Protein AF-0000000077093959 (afdb_homodimer)

Foldseek 3Di:
DDDDDDDDDYYDDDDDDDDDDDDDDDDDDDDDDDDDDDPDDPDPPDDPDDDDDDDDDDDPDPVVVVVVVVVVVVVVVVVVVVVVVVVVVVVVVVVVVVCCCVVCVVPVPPPPCPPPPPPPQCFPDPFQDFQFAQVPQTATFLRALPRFPVDWDAAPPLRDTQGTPPAFSSSLQNCQQVPAPPARWGADDDPAQQCVQVDFWIAGSVGDIFGKDFAFAFQFVVRPHDDDDQRWKWWFHCDDPSQNRTHIWGFHDDDQFWTFTAGYSPGRHRADDDNSNGNDIWTWDQDPVRRGIHTDDPPRGDTGGIMGTDDD/DDDDDDDDDDDDDDDDDDDDDDDDPDDDDDDDYYYDDDPDDPDPDDDDDDDDDDDDPDDPDPVVVVVVVVVVVVVVVVVVVVVVVVVVVVVVVVVVVVCCCCCCVVPVPPPPCPPPPPPPQCFPDPFQDFQFAQVPQTATFLRALPRFPVDWDAAPPLRDTQGTPPAFSSSLQNCQQVPAPPARWGADDDPAQQCVQVDFWIAGSVGDIFGKDFAFAFAFVVRPHDDDDARWKWWFHCDDPSQNRTHIWTFSDDDQFWTFTAGYSPGRHRADDDNSNGNDIWTWDQDPVRRGIHTDDPPRGDTGGIMGTDDD

InterPro domains:
  IPR007921 CHAP domain [PF05257] (162-265)
  IPR007921 CHAP domain [PS50911] (143-296)
  IPR038765 Papain-like cysteine peptidase superfamily [SSF54001] (126-311)
  IPR051705 Glutathionylspermidine Synthetase/Amidase [PTHR30094] (120-311)

Sequence (624 aa):
MGTLRENNAGFGDEKMDHSNKSIRVSTPRMQQPGEAELIDSLNLNAPTNEFAGEQVEMQSDDSQDAFKKRMNRINAILTSVVTWSFLLLTLMFLASIVFGILYSGIHYHGSGWHDAISAKSNCVSPYGAILGAAGDVFGYSNCIRSYDSKSRNNVAGQNIESGLKWDCMEFARRYWMLRGTPVPATFDSVVGAADIWALNFVRLMDGSKTPLLKYPNGLPRREGGSAPRVGDLLIYPRQRDDFPFGHVAVIVGVTENSVLVAEQNWDNKMWPGPYHNHSREIHMLHSPINDAYNITEENDIIINGWMRYTTTMGTLRENNAGFGDEKMDHSNKSIRVSTPRMQQPGEAELIDSLNLNAPTNEFAGEQVEMQSDDSQDAFKKRMNRINAILTSVVTWSFLLLTLMFLASIVFGILYSGIHYHGSGWHDAISAKSNCVSPYGAILGAAGDVFGYSNCIRSYDSKSRNNVAGQNIESGLKWDCMEFARRYWMLRGTPVPATFDSVVGAADIWALNFVRLMDGSKTPLLKYPNGLPRREGGSAPRVGDLLIYPRQRDDFPFGHVAVIVGVTENSVLVAEQNWDNKMWPGPYHNHSREIHMLHSPINDAYNITEENDIIINGWMRYTTT

Nearest PDB structures (foldseek):
  3a30-assembly1_A  TM=9.021E-01  e=9.596E-16  Escherichia coli K-12
  3a2z-assembly1_A  TM=8.592E-01  e=5.990E-16  Escherichia coli K-12
  2vob-assembly2_B  TM=8.666E-01  e=3.490E-14  Leishmania major
  2io7-assembly1_B  TM=8.706E-01  e=1.721E-14  Escherichia coli
  2vob-assembly1_A  TM=8.559E-01  e=1.926E-13  Leishmania major

Radius of gyration: 50.22 Å; Cα contacts (8 Å, |Δi|>4): 1013; chains: 2; bounding box: 140×154×108 Å

pLDDT: mean 73.02, std 32.03, range [13.55, 98.94]

Organism: NCBI:txid85056

Secondary structure (DSSP, 8-state):
------------------------------------------------------------SHHHHHHHHHHHHHHHHHHHHHHHHHHHHHHHHHHHHHHHHHHHHHH---SS---SSSS----SS-TT-EEEEETTEEEE--SSTT-----EEEETTTTEEEEETT-HHHHHHHHHHHH-SSS-EE----SSGGGGGG--EEEETTS-EEEEEEEETT--GGGT-----TTPEEEE-SBTTTBTT-EEEEEEEE-SSEEEEE-SSSS-PPPPTTT---SEEEEEEEETTTTEEEEE-STT----EEEEE---/------------------------------------------------------------SHHHHHHHHHHHHHHHHHHHHHHHHHHHHHHHHHHHHHHHHHHHHHH---SS---SSSS----SS-TT-EEEEETTEEEE--SSTT-----EEEETTTTEEEEETT-HHHHHHHHHHHH-SSS-EE----SSGGGGGG--EEEETTS-EEEEEEEETT--GGGT-----TTPEEEE-SBTTTBTT-EEEEEEEE-SSEEEEE-SSSS-PPPPTTT---SEEEEEEEETTTTEEEEE-STT----EEEEE---

Structure (mmCIF, N/CA/C/O backbone):
data_AF-0000000077093959-model_v1
#
loop_
_entity.id
_entity.type
_entity.pdbx_description
1 polymer 'D-alanyl-glycyl endopeptidase-like protein'
#
loop_
_atom_site.group_PDB
_atom_site.id
_atom_site.type_symbol
_atom_site.label_atom_id
_atom_site.label_alt_id
_atom_site.label_comp_id
_atom_site.label_asym_id
_atom_site.label_entity_id
_atom_site.label_seq_id
_atom_site.pdbx_PDB_ins_code
_atom_site.Cartn_x
_atom_site.Cartn_y
_atom_site.Cartn_z
_atom_site.occupancy
_atom_site.B_iso_or_equiv
_atom_site.auth_seq_id
_atom_site.auth_comp_id
_atom_site.auth_asym_id
_atom_site.auth_atom_id
_atom_site.pdbx_PDB_model_num
ATOM 1 N N . MET A 1 1 ? 22.594 -13.703 -53.5 1 17.28 1 MET A N 1
ATOM 2 C CA . MET A 1 1 ? 22.828 -14.82 -54.406 1 17.28 1 MET A CA 1
ATOM 3 C C . MET A 1 1 ? 22.438 -16.141 -53.75 1 17.28 1 MET A C 1
ATOM 5 O O . MET A 1 1 ? 21.766 -16.969 -54.375 1 17.28 1 MET A O 1
ATOM 9 N N . GLY A 1 2 ? 23.344 -16.594 -52.844 1 16.3 2 GLY A N 1
ATOM 10 C CA . GLY A 1 2 ? 23.891 -17.938 -53.031 1 16.3 2 GLY A CA 1
ATOM 11 C C . GLY A 1 2 ? 22.906 -19.031 -52.688 1 16.3 2 GLY A C 1
ATOM 12 O O . GLY A 1 2 ? 21.875 -18.781 -52.031 1 16.3 2 GLY A O 1
ATOM 13 N N . THR A 1 3 ? 23.469 -20.219 -52.625 1 15.36 3 THR A N 1
ATOM 14 C CA . THR A 1 3 ? 23.344 -21.594 -53.125 1 15.36 3 THR A CA 1
ATOM 15 C C . THR A 1 3 ? 22.484 -22.438 -52.188 1 15.36 3 THR A C 1
ATOM 17 O O . THR A 1 3 ? 21.609 -23.172 -52.625 1 15.36 3 THR A O 1
ATOM 20 N N . LEU A 1 4 ? 23.062 -22.797 -50.969 1 15.18 4 LEU A N 1
ATOM 21 C CA . LEU A 1 4 ? 23.406 -24.203 -50.906 1 15.18 4 LEU A CA 1
ATOM 22 C C . LEU A 1 4 ? 22.172 -25.062 -50.688 1 15.18 4 LEU A C 1
ATOM 24 O O . LEU A 1 4 ? 21.125 -24.562 -50.281 1 15.18 4 LEU A O 1
ATOM 28 N N . ARG A 1 5 ? 22.234 -26.062 -49.719 1 16.42 5 ARG A N 1
ATOM 29 C CA . ARG A 1 5 ? 22.297 -27.516 -49.875 1 16.42 5 ARG A CA 1
ATOM 30 C C . ARG A 1 5 ? 20.922 -28.141 -49.688 1 16.42 5 ARG A C 1
ATOM 32 O O . ARG A 1 5 ? 20.125 -27.656 -48.875 1 16.42 5 ARG A O 1
ATOM 39 N N . GLU A 1 6 ? 20.531 -29.156 -50.469 1 14.9 6 GLU A N 1
ATOM 40 C CA . GLU A 1 6 ? 19.719 -30.141 -51.188 1 14.9 6 GLU A CA 1
ATOM 41 C C . GLU A 1 6 ? 19.141 -31.172 -50.219 1 14.9 6 GLU A C 1
ATOM 43 O O . GLU A 1 6 ? 18.016 -31.641 -50.406 1 14.9 6 GLU A O 1
ATOM 48 N N . ASN A 1 7 ? 20.078 -31.797 -49.344 1 14.47 7 ASN A N 1
ATOM 49 C CA . ASN A 1 7 ? 20.203 -33.219 -49.625 1 14.47 7 ASN A CA 1
ATOM 50 C C . ASN A 1 7 ? 18.938 -33.969 -49.25 1 14.47 7 ASN A C 1
ATOM 52 O O . ASN A 1 7 ? 18.078 -33.469 -48.531 1 14.47 7 ASN A O 1
ATOM 56 N N . ASN A 1 8 ? 19.141 -35.219 -48.656 1 13.77 8 ASN A N 1
ATOM 57 C CA . ASN A 1 8 ? 19.109 -36.625 -49.094 1 13.77 8 ASN A CA 1
ATOM 58 C C . ASN A 1 8 ? 17.875 -37.344 -48.562 1 13.77 8 ASN A C 1
ATOM 60 O O . ASN A 1 8 ? 17.172 -38 -49.344 1 13.77 8 ASN A O 1
ATOM 64 N N . ALA A 1 9 ? 18.047 -38.031 -47.344 1 14.73 9 ALA A N 1
ATOM 65 C CA . ALA A 1 9 ? 18.172 -39.469 -47.344 1 14.73 9 ALA A CA 1
ATOM 66 C C . ALA A 1 9 ? 16.812 -40.156 -47.406 1 14.73 9 ALA A C 1
ATOM 68 O O . ALA A 1 9 ? 15.797 -39.562 -47.031 1 14.73 9 ALA A O 1
ATOM 69 N N . GLY A 1 10 ? 16.797 -41.438 -47.094 1 14.23 10 GLY A N 1
ATOM 70 C CA . GLY A 1 10 ? 16.531 -42.75 -47.688 1 14.23 10 GLY A CA 1
ATOM 71 C C . GLY A 1 10 ? 15.125 -43.25 -47.406 1 14.23 10 GLY A C 1
ATOM 72 O O . GLY A 1 10 ? 14.359 -42.594 -46.688 1 14.23 10 GLY A O 1
ATOM 73 N N . PHE A 1 11 ? 15.07 -44.5 -46.781 1 14.81 11 PHE A N 1
ATOM 74 C CA . PHE A 1 11 ? 14.75 -45.844 -47.281 1 14.81 11 PHE A CA 1
ATOM 75 C C . PHE A 1 11 ? 13.305 -46.188 -46.969 1 14.81 11 PHE A C 1
ATOM 77 O O . PHE A 1 11 ? 12.641 -45.531 -46.188 1 14.81 11 PHE A O 1
ATOM 84 N N . GLY A 1 12 ? 13.141 -47.469 -46.406 1 14.11 12 GLY A N 1
ATOM 85 C CA . GLY A 1 12 ? 12.742 -48.719 -47 1 14.11 12 GLY A CA 1
ATOM 86 C C . GLY A 1 12 ? 11.273 -49.062 -46.781 1 14.11 12 GLY A C 1
ATOM 87 O O . GLY A 1 12 ? 10.586 -48.375 -46.031 1 14.11 12 GLY A O 1
ATOM 88 N N . ASP A 1 13 ? 10.977 -50.438 -46.438 1 13.98 13 ASP A N 1
ATOM 89 C CA . ASP A 1 13 ? 10.43 -51.625 -47.062 1 13.98 13 ASP A CA 1
ATOM 90 C C . ASP A 1 13 ? 9 -51.906 -46.562 1 13.98 13 ASP A C 1
ATOM 92 O O . ASP A 1 13 ? 8.062 -51.844 -47.375 1 13.98 13 ASP A O 1
ATOM 96 N N . GLU A 1 14 ? 8.828 -53.125 -45.812 1 14.51 14 GLU A N 1
ATOM 97 C CA . GLU A 1 14 ? 8.297 -54.406 -46.344 1 14.51 14 GLU A CA 1
ATOM 98 C C . GLU A 1 14 ? 6.797 -54.5 -46.125 1 14.51 14 GLU A C 1
ATOM 100 O O . GLU A 1 14 ? 6.238 -53.781 -45.281 1 14.51 14 GLU A O 1
ATOM 105 N N . LYS A 1 15 ? 6.301 -55.969 -46 1 14.48 15 LYS A N 1
ATOM 106 C CA . LYS A 1 15 ? 5.617 -57.094 -46.625 1 14.48 15 LYS A CA 1
ATOM 107 C C . LYS A 1 15 ? 4.254 -57.344 -46 1 14.48 15 LYS A C 1
ATOM 109 O O . LYS A 1 15 ? 3.248 -57.438 -46.719 1 14.48 15 LYS A O 1
ATOM 114 N N . MET A 1 16 ? 4.152 -58.312 -44.875 1 14.11 16 MET A N 1
ATOM 115 C CA . MET A 1 16 ? 3.588 -59.656 -45.062 1 14.11 16 MET A CA 1
ATOM 116 C C . MET A 1 16 ? 2.068 -59.625 -44.938 1 14.11 16 MET A C 1
ATOM 118 O O . MET A 1 16 ? 1.505 -58.688 -44.375 1 14.11 16 MET A O 1
ATOM 122 N N . ASP A 1 17 ? 1.299 -60.969 -44.812 1 13.83 17 ASP A N 1
ATOM 123 C CA . ASP A 1 17 ? 0.557 -62.062 -45.406 1 13.83 17 ASP A CA 1
ATOM 124 C C . ASP A 1 17 ? -0.838 -62.188 -44.781 1 13.83 17 ASP A C 1
ATOM 126 O O . ASP A 1 17 ? -1.839 -62.188 -45.5 1 13.83 17 ASP A O 1
ATOM 130 N N . HIS A 1 18 ? -1.036 -63.25 -43.781 1 14.05 18 HIS A N 1
ATOM 131 C CA . HIS A 1 18 ? -1.711 -64.562 -43.969 1 14.05 18 HIS A CA 1
ATOM 132 C C . HIS A 1 18 ? -3.207 -64.438 -43.688 1 14.05 18 HIS A C 1
ATOM 134 O O . HIS A 1 18 ? -3.648 -63.469 -43.062 1 14.05 18 HIS A O 1
ATOM 140 N N . SER A 1 19 ? -3.941 -65.625 -43.25 1 14.23 19 SER A N 1
ATOM 141 C CA . SER A 1 19 ? -4.734 -66.75 -43.688 1 14.23 19 SER A CA 1
ATOM 142 C C . SER A 1 19 ? -6.16 -66.688 -43.125 1 14.23 19 SER A C 1
ATOM 144 O O . SER A 1 19 ? -6.496 -65.75 -42.406 1 14.23 19 SER A O 1
ATOM 146 N N . ASN A 1 20 ? -6.691 -67.875 -42.469 1 13.55 20 ASN A N 1
ATOM 147 C CA . ASN A 1 20 ? -7.574 -68.938 -42.812 1 13.55 20 ASN A CA 1
ATOM 148 C C . ASN A 1 20 ? -8.977 -68.75 -42.25 1 13.55 20 ASN A C 1
ATOM 150 O O . ASN A 1 20 ? -9.961 -68.812 -42.969 1 13.55 20 ASN A O 1
ATOM 154 N N . LYS A 1 21 ? -9.344 -69.688 -41.062 1 14.59 21 LYS A N 1
ATOM 155 C CA . LYS A 1 21 ? -10.094 -70.938 -41.062 1 14.59 21 LYS A CA 1
ATOM 156 C C . LYS A 1 21 ? -11.586 -70.688 -40.906 1 14.59 21 LYS A C 1
ATOM 158 O O . LYS A 1 21 ? -11.992 -69.625 -40.344 1 14.59 21 LYS A O 1
ATOM 163 N N . SER A 1 22 ? -12.547 -71.688 -40.312 1 14.15 22 SER A N 1
ATOM 164 C CA . SER A 1 22 ? -13.555 -72.688 -40.688 1 14.15 22 SER A CA 1
ATOM 165 C C . SER A 1 22 ? -14.914 -72.312 -40.094 1 14.15 22 SER A C 1
ATOM 167 O O . SER A 1 22 ? -15.93 -72.312 -40.781 1 14.15 22 SER A O 1
ATOM 169 N N . ILE A 1 23 ? -15.242 -72.438 -38.656 1 14.19 23 ILE A N 1
ATOM 170 C CA . ILE A 1 23 ? -16.062 -73.562 -38.25 1 14.19 23 ILE A CA 1
ATOM 171 C C . ILE A 1 23 ? -17.531 -73.25 -38.438 1 14.19 23 ILE A C 1
ATOM 173 O O . ILE A 1 23 ? -17.969 -72.125 -38.188 1 14.19 23 ILE A O 1
ATOM 177 N N . ARG A 1 24 ? -18.5 -74.312 -38.844 1 14.19 24 ARG A N 1
ATOM 178 C CA . ARG A 1 24 ? -19.656 -75 -39.438 1 14.19 24 ARG A CA 1
ATOM 179 C C . ARG A 1 24 ? -20.906 -74.75 -38.594 1 14.19 24 ARG A C 1
ATOM 181 O O . ARG A 1 24 ? -21.938 -74.312 -39.125 1 14.19 24 ARG A O 1
ATOM 188 N N . VAL A 1 25 ? -21.359 -75.75 -37.594 1 14.33 25 VAL A N 1
ATOM 189 C CA . VAL A 1 25 ? -22.359 -76.75 -37.844 1 14.33 25 VAL A CA 1
ATOM 190 C C . VAL A 1 25 ? -23.719 -76.312 -37.312 1 14.33 25 VAL A C 1
ATOM 192 O O . VAL A 1 25 ? -24.703 -76.312 -38.062 1 14.33 25 VAL A O 1
ATOM 195 N N . SER A 1 26 ? -24.297 -76.938 -36.062 1 13.89 26 SER A N 1
ATOM 196 C CA . SER A 1 26 ? -25.281 -78 -35.938 1 13.89 26 SER A CA 1
ATOM 197 C C . SER A 1 26 ? -26.688 -77.438 -35.75 1 13.89 26 SER A C 1
ATOM 199 O O . SER A 1 26 ? -26.844 -76.25 -35.375 1 13.89 26 SER A O 1
ATOM 201 N N . THR A 1 27 ? -27.828 -78.375 -35.344 1 14.99 27 THR A N 1
ATOM 202 C CA . THR A 1 27 ? -29 -79.125 -35.75 1 14.99 27 THR A CA 1
ATOM 203 C C . THR A 1 27 ? -30.25 -78.625 -35.031 1 14.99 27 THR A C 1
ATOM 205 O O . THR A 1 27 ? -31.266 -78.375 -35.656 1 14.99 27 THR A O 1
ATOM 208 N N . PRO A 1 28 ? -30.625 -78.875 -33.594 1 15.19 28 PRO A N 1
ATOM 209 C CA . PRO A 1 28 ? -31.703 -79.875 -33.375 1 15.19 28 PRO A CA 1
ATOM 210 C C . PRO A 1 28 ? -33.094 -79.188 -33.406 1 15.19 28 PRO A C 1
ATOM 212 O O . PRO A 1 28 ? -33.188 -77.938 -33.219 1 15.19 28 PRO A O 1
ATOM 215 N N . ARG A 1 29 ? -34.375 -80 -33.188 1 15.46 29 ARG A N 1
ATOM 216 C CA . ARG A 1 29 ? -35.656 -80.625 -33.562 1 15.46 29 ARG A CA 1
ATOM 217 C C . ARG A 1 29 ? -36.781 -80 -32.75 1 15.46 29 ARG A C 1
ATOM 219 O O . ARG A 1 29 ? -37.812 -79.625 -33.312 1 15.46 29 ARG A O 1
ATOM 226 N N . MET A 1 30 ? -36.969 -80.125 -31.359 1 14.98 30 MET A N 1
ATOM 227 C CA . MET A 1 30 ? -38.094 -81 -30.938 1 14.98 30 MET A CA 1
ATOM 228 C C . MET A 1 30 ? -39.375 -80.188 -30.875 1 14.98 30 MET A C 1
ATOM 230 O O . MET A 1 30 ? -39.375 -78.938 -30.938 1 14.98 30 MET A O 1
ATOM 234 N N . GLN A 1 31 ? -40.188 -80.312 -29.656 1 15.01 31 GLN A N 1
ATOM 235 C CA . GLN A 1 31 ? -41.375 -81.062 -29.266 1 15.01 31 GLN A CA 1
ATOM 236 C C . GLN A 1 31 ? -42.625 -80.125 -29.297 1 15.01 31 GLN A C 1
ATOM 238 O O . GLN A 1 31 ? -42.5 -78.938 -29.281 1 15.01 31 GLN A O 1
ATOM 243 N N . GLN A 1 32 ? -43.875 -80.625 -28.734 1 14.94 32 GLN A N 1
ATOM 244 C CA . GLN A 1 32 ? -45.219 -81.125 -28.969 1 14.94 32 GLN A CA 1
ATOM 245 C C . GLN A 1 32 ? -46.281 -80.188 -28.5 1 14.94 32 GLN A C 1
ATOM 247 O O . GLN A 1 32 ? -47.219 -79.812 -29.25 1 14.94 32 GLN A O 1
ATOM 252 N N . PRO A 1 33 ? -46.688 -80 -27.109 1 15.48 33 PRO A N 1
ATOM 253 C CA . PRO A 1 33 ? -47.969 -80.562 -26.75 1 15.48 33 PRO A CA 1
ATOM 254 C C . PRO A 1 33 ? -49.125 -79.625 -26.953 1 15.48 33 PRO A C 1
ATOM 256 O O . PRO A 1 33 ? -48.906 -78.438 -27.219 1 15.48 33 PRO A O 1
ATOM 259 N N . GLY A 1 34 ? -50.219 -79.438 -25.875 1 14.66 34 GLY A N 1
ATOM 260 C CA . GLY A 1 34 ? -51.531 -80 -25.641 1 14.66 34 GLY A CA 1
ATOM 261 C C . GLY A 1 34 ? -52.625 -78.938 -25.625 1 14.66 34 GLY A C 1
ATOM 262 O O . GLY A 1 34 ? -53.688 -79.062 -26.219 1 14.66 34 GLY A O 1
ATOM 263 N N . GLU A 1 35 ? -52.656 -77.875 -24.703 1 15.28 35 GLU A N 1
ATOM 264 C CA . GLU A 1 35 ? -53.812 -77.875 -23.797 1 15.28 35 GLU A CA 1
ATOM 265 C C . GLU A 1 35 ? -55.031 -77.25 -24.453 1 15.28 35 GLU A C 1
ATOM 267 O O . GLU A 1 35 ? -54.938 -76.438 -25.359 1 15.28 35 GLU A O 1
ATOM 272 N N . ALA A 1 36 ? -56.312 -77.562 -23.781 1 15.61 36 ALA A N 1
ATOM 273 C CA . ALA A 1 36 ? -57.688 -78 -23.938 1 15.61 36 ALA A CA 1
ATOM 274 C C . ALA A 1 36 ? -58.594 -76.75 -24.25 1 15.61 36 ALA A C 1
ATOM 276 O O . ALA A 1 36 ? -58.125 -75.625 -24.25 1 15.61 36 ALA A O 1
ATOM 277 N N . GLU A 1 37 ? -59.656 -76.438 -23.312 1 15.48 37 GLU A N 1
ATOM 278 C CA . GLU A 1 37 ? -61.062 -76.812 -23.453 1 15.48 37 GLU A CA 1
ATOM 279 C C . GLU A 1 37 ? -61.906 -75.562 -23.75 1 15.48 37 GLU A C 1
ATOM 281 O O . GLU A 1 37 ? -62.688 -75.562 -24.688 1 15.48 37 GLU A O 1
ATOM 286 N N . LEU A 1 38 ? -62.25 -74.562 -22.625 1 16.55 38 LEU A N 1
ATOM 287 C CA . LEU A 1 38 ? -63.625 -74.562 -22.125 1 16.55 38 LEU A CA 1
ATOM 288 C C . LEU A 1 38 ? -64.438 -73.438 -22.812 1 16.55 38 LEU A C 1
ATOM 290 O O . LEU A 1 38 ? -64.062 -72.25 -22.719 1 16.55 38 LEU A O 1
ATOM 294 N N . ILE A 1 39 ? -65.25 -73.688 -23.828 1 17.11 39 ILE A N 1
ATOM 295 C CA . ILE A 1 39 ? -66.062 -73.062 -24.812 1 17.11 39 ILE A CA 1
ATOM 296 C C . ILE A 1 39 ? -67.312 -72.438 -24.141 1 17.11 39 ILE A C 1
ATOM 298 O O . ILE A 1 39 ? -68.188 -71.875 -24.797 1 17.11 39 ILE A O 1
ATOM 302 N N . ASP A 1 40 ? -67.438 -72.438 -22.688 1 17.58 40 ASP A N 1
ATOM 303 C CA . ASP A 1 40 ? -68.875 -72.688 -22.5 1 17.58 40 ASP A CA 1
ATOM 304 C C . ASP A 1 40 ? -69.688 -71.5 -23.047 1 17.58 40 ASP A C 1
ATOM 306 O O . ASP A 1 40 ? -69.188 -70.375 -23.203 1 17.58 40 ASP A O 1
ATOM 310 N N . SER A 1 41 ? -71.125 -71.688 -23.297 1 18.59 41 SER A N 1
ATOM 311 C CA . SER A 1 41 ? -72.312 -71.5 -24.062 1 18.59 41 SER A CA 1
ATOM 312 C C . SER A 1 41 ? -73.125 -70.312 -23.484 1 18.59 41 SER A C 1
ATOM 314 O O . SER A 1 41 ? -74.062 -70.5 -22.719 1 18.59 41 SER A O 1
ATOM 316 N N . LEU A 1 42 ? -72.5 -69.188 -22.781 1 18.62 42 LEU A N 1
ATOM 317 C CA . LEU A 1 42 ? -73.375 -68.375 -21.938 1 18.62 42 LEU A CA 1
ATOM 318 C C . LEU A 1 42 ? -74.5 -67.75 -22.75 1 18.62 42 LEU A C 1
ATOM 320 O O . LEU A 1 42 ? -74.25 -67.062 -23.75 1 18.62 42 LEU A O 1
ATOM 324 N N . ASN A 1 43 ? -75.812 -68.312 -22.547 1 18 43 ASN A N 1
ATOM 325 C CA . ASN A 1 43 ? -77.188 -68.188 -23.094 1 18 43 ASN A CA 1
ATOM 326 C C . ASN A 1 43 ? -77.75 -66.812 -22.875 1 18 43 ASN A C 1
ATOM 328 O O . ASN A 1 43 ? -77.875 -66.375 -21.734 1 18 43 ASN A O 1
ATOM 332 N N . LEU A 1 44 ? -78.062 -65.875 -23.797 1 17.55 44 LEU A N 1
ATOM 333 C CA . LEU A 1 44 ? -78.312 -64.5 -24.094 1 17.55 44 LEU A CA 1
ATOM 334 C C . LEU A 1 44 ? -79.75 -64.125 -23.75 1 17.55 44 LEU A C 1
ATOM 336 O O . LEU A 1 44 ? -80.188 -63 -24.016 1 17.55 44 LEU A O 1
ATOM 340 N N . ASN A 1 45 ? -80.688 -64.938 -23 1 18.38 45 ASN A N 1
ATOM 341 C CA . ASN A 1 45 ? -82.062 -64.75 -23.406 1 18.38 45 ASN A CA 1
ATOM 342 C C . ASN A 1 45 ? -82.688 -63.531 -22.734 1 18.38 45 ASN A C 1
ATOM 344 O O . ASN A 1 45 ? -82.938 -63.562 -21.516 1 18.38 45 ASN A O 1
ATOM 348 N N . ALA A 1 46 ? -82.438 -62.281 -22.984 1 18.62 46 ALA A N 1
ATOM 349 C CA . ALA A 1 46 ? -82.812 -61 -22.391 1 18.62 46 ALA A CA 1
ATOM 350 C C . ALA A 1 46 ? -84.312 -60.75 -22.562 1 18.62 46 ALA A C 1
ATOM 352 O O . ALA A 1 46 ? -84.875 -60.844 -23.672 1 18.62 46 ALA A O 1
ATOM 353 N N . PRO A 1 47 ? -85.25 -60.844 -21.422 1 19.75 47 PRO A N 1
ATOM 354 C CA . PRO A 1 47 ? -86.75 -60.781 -21.469 1 19.75 47 PRO A CA 1
ATOM 355 C C . PRO A 1 47 ? -87.25 -59.375 -21.594 1 19.75 47 PRO A C 1
ATOM 357 O O . PRO A 1 47 ? -86.688 -58.438 -21.031 1 19.75 47 PRO A O 1
ATOM 360 N N . THR A 1 48 ? -87.875 -58.781 -22.609 1 20.06 48 THR A N 1
ATOM 361 C CA . THR A 1 48 ? -88.375 -57.5 -23.125 1 20.06 48 THR A CA 1
ATOM 362 C C . THR A 1 48 ? -89.625 -57.062 -22.375 1 20.06 48 THR A C 1
ATOM 364 O O . THR A 1 48 ? -90.312 -56.125 -22.797 1 20.06 48 THR A O 1
ATOM 367 N N . ASN A 1 49 ? -89.688 -56.844 -20.953 1 19.22 49 ASN A N 1
ATOM 368 C CA . ASN A 1 49 ? -91 -56.594 -20.359 1 19.22 49 ASN A CA 1
ATOM 369 C C . ASN A 1 49 ? -91.562 -55.219 -20.688 1 19.22 49 ASN A C 1
ATOM 371 O O . ASN A 1 49 ? -90.75 -54.25 -20.688 1 19.22 49 ASN A O 1
ATOM 375 N N . GLU A 1 50 ? -92.875 -54.812 -21.172 1 20.36 50 GLU A N 1
ATOM 376 C CA . GLU A 1 50 ? -93.688 -53.844 -21.859 1 20.36 50 GLU A CA 1
ATOM 377 C C . GLU A 1 50 ? -94.25 -52.812 -20.875 1 20.36 50 GLU A C 1
ATOM 379 O O . GLU A 1 50 ? -95.062 -53.156 -19.984 1 20.36 50 GLU A O 1
ATOM 384 N N . PHE A 1 51 ? -93.562 -51.719 -20.328 1 19.47 51 PHE A N 1
ATOM 385 C CA . PHE A 1 51 ? -93.938 -50.719 -19.328 1 19.47 51 PHE A CA 1
ATOM 386 C C . PHE A 1 51 ? -94.938 -49.75 -19.875 1 19.47 51 PHE A C 1
ATOM 388 O O . PHE A 1 51 ? -94.75 -49.156 -20.922 1 19.47 51 PHE A O 1
ATOM 395 N N . ALA A 1 52 ? -96.312 -49.688 -19.344 1 20.8 52 ALA A N 1
ATOM 396 C CA . ALA A 1 52 ? -97.562 -49.031 -19.75 1 20.8 52 ALA A CA 1
ATOM 397 C C . ALA A 1 52 ? -97.562 -47.562 -19.312 1 20.8 52 ALA A C 1
ATOM 399 O O . ALA A 1 52 ? -97.062 -47.219 -18.234 1 20.8 52 ALA A O 1
ATOM 400 N N . GLY A 1 53 ? -97.75 -46.312 -20.094 1 19.03 53 GLY A N 1
ATOM 401 C CA . GLY A 1 53 ? -97.625 -44.906 -20.344 1 19.03 53 GLY A CA 1
ATOM 402 C C . GLY A 1 53 ? -98.688 -44.062 -19.656 1 19.03 53 GLY A C 1
ATOM 403 O O . GLY A 1 53 ? -99.688 -43.656 -20.281 1 19.03 53 GLY A O 1
ATOM 404 N N . GLU A 1 54 ? -99 -44 -18.281 1 21.98 54 GLU A N 1
ATOM 405 C CA . GLU A 1 54 ? -100.188 -43.281 -17.797 1 21.98 54 GLU A CA 1
ATOM 406 C C . GLU A 1 54 ? -99.938 -41.781 -17.781 1 21.98 54 GLU A C 1
ATOM 408 O O . GLU A 1 54 ? -98.875 -41.312 -17.359 1 21.98 54 GLU A O 1
ATOM 413 N N . GLN A 1 55 ? -100.875 -40.688 -18.281 1 20.69 55 GLN A N 1
ATOM 414 C CA . GLN A 1 55 ? -100.938 -39.344 -18.812 1 20.69 55 GLN A CA 1
ATOM 415 C C . GLN A 1 55 ? -101.188 -38.312 -17.703 1 20.69 55 GLN A C 1
ATOM 417 O O . GLN A 1 55 ? -102.312 -38.312 -17.094 1 20.69 55 GLN A O 1
ATOM 422 N N . VAL A 1 56 ? -100.375 -38 -16.688 1 23.84 56 VAL A N 1
ATOM 423 C CA . VAL A 1 56 ? -100.688 -37.125 -15.562 1 23.84 56 VAL A CA 1
ATOM 424 C C . VAL A 1 56 ? -100.625 -35.688 -16 1 23.84 56 VAL A C 1
ATOM 426 O O . VAL A 1 56 ? -99.562 -35.188 -16.406 1 23.84 56 VAL A O 1
ATOM 429 N N . GLU A 1 57 ? -101.75 -34.781 -16.297 1 23.86 57 GLU A N 1
ATOM 430 C CA . GLU A 1 57 ? -101.938 -33.469 -16.953 1 23.86 57 GLU A CA 1
ATOM 431 C C . GLU A 1 57 ? -101.75 -32.344 -15.969 1 23.86 57 GLU A C 1
ATOM 433 O O . GLU A 1 57 ? -101.438 -31.203 -16.375 1 23.86 57 GLU A O 1
ATOM 438 N N . MET A 1 58 ? -101.938 -32.312 -14.594 1 26.78 58 MET A N 1
ATOM 439 C CA . MET A 1 58 ? -102.688 -31.234 -13.977 1 26.78 58 MET A CA 1
ATOM 440 C C . MET A 1 58 ? -101.812 -29.984 -13.844 1 26.78 58 MET A C 1
ATOM 442 O O . MET A 1 58 ? -102.25 -28.891 -14.242 1 26.78 58 MET A O 1
ATOM 446 N N . GLN A 1 59 ? -101.375 -29.344 -12.523 1 29.42 59 GLN A N 1
ATOM 447 C CA . GLN A 1 59 ? -101.438 -28.172 -11.664 1 29.42 59 GLN A CA 1
ATOM 448 C C . GLN A 1 59 ? -100.188 -27.281 -11.875 1 29.42 59 GLN A C 1
ATOM 450 O O . GLN A 1 59 ? -99.188 -27.375 -11.141 1 29.42 59 GLN A O 1
ATOM 455 N N . SER A 1 60 ? -99.812 -26.578 -13.008 1 36.25 60 SER A N 1
ATOM 456 C CA . SER A 1 60 ? -98.438 -26.141 -13.414 1 36.25 60 SER A CA 1
ATOM 457 C C . SER A 1 60 ? -98.188 -24.672 -13.086 1 36.25 60 SER A C 1
ATOM 459 O O . SER A 1 60 ? -97.062 -24.219 -13.031 1 36.25 60 SER A O 1
ATOM 461 N N . ASP A 1 61 ? -99.188 -23.734 -12.703 1 45.25 61 ASP A N 1
ATOM 462 C CA . ASP A 1 61 ? -98.938 -22.344 -13.031 1 45.25 61 ASP A CA 1
ATOM 463 C C . ASP A 1 61 ? -98.25 -21.625 -11.859 1 45.25 61 ASP A C 1
ATOM 465 O O . ASP A 1 61 ? -97.375 -20.797 -12.055 1 45.25 61 ASP A O 1
ATOM 469 N N . ASP A 1 62 ? -98.75 -21.719 -10.562 1 50.31 62 ASP A N 1
ATOM 470 C CA . ASP A 1 62 ? -98.375 -20.953 -9.398 1 50.31 62 ASP A CA 1
ATOM 471 C C . ASP A 1 62 ? -96.875 -21.203 -9.086 1 50.31 62 ASP A C 1
ATOM 473 O O . ASP A 1 62 ? -96.188 -20.359 -8.477 1 50.31 62 ASP A O 1
ATOM 477 N N . SER A 1 63 ? -96.438 -22.391 -9.43 1 53.97 63 SER A N 1
ATOM 478 C CA . SER A 1 63 ? -95.062 -22.812 -9.133 1 53.97 63 SER A CA 1
ATOM 479 C C . SER A 1 63 ? -94.062 -22.016 -9.953 1 53.97 63 SER A C 1
ATOM 481 O O . SER A 1 63 ? -92.938 -21.812 -9.523 1 53.97 63 SER A O 1
ATOM 483 N N . GLN A 1 64 ? -94.625 -21.266 -10.984 1 56.47 64 GLN A N 1
ATOM 484 C CA . GLN A 1 64 ? -93.688 -20.578 -11.891 1 56.47 64 GLN A CA 1
ATOM 485 C C . GLN A 1 64 ? -93.375 -19.188 -11.359 1 56.47 64 GLN A C 1
ATOM 487 O O . GLN A 1 64 ? -92.25 -18.75 -11.484 1 56.47 64 GLN A O 1
ATOM 492 N N . ASP A 1 65 ? -94.312 -18.562 -10.656 1 63.81 65 ASP A N 1
ATOM 493 C CA . ASP A 1 65 ? -94.125 -17.188 -10.234 1 63.81 65 ASP A CA 1
ATOM 494 C C . ASP A 1 65 ? -93.188 -17.141 -9.016 1 63.81 65 ASP A C 1
ATOM 496 O O . ASP A 1 65 ? -92.312 -16.281 -8.922 1 63.81 65 ASP A O 1
ATOM 500 N N . ALA A 1 66 ? -93.562 -17.984 -8.039 1 60.59 66 ALA A N 1
ATOM 501 C CA . ALA A 1 66 ? -92.688 -18.094 -6.875 1 60.59 66 ALA A CA 1
ATOM 502 C C . ALA A 1 66 ? -91.25 -18.469 -7.285 1 60.59 66 ALA A C 1
ATOM 504 O O . ALA A 1 66 ? -90.312 -17.953 -6.715 1 60.59 66 ALA A O 1
ATOM 505 N N . PHE A 1 67 ? -91.188 -19.188 -8.344 1 64 67 PHE A N 1
ATOM 506 C CA . PHE A 1 67 ? -89.938 -19.609 -8.891 1 64 67 PHE A CA 1
ATOM 507 C C . PHE A 1 67 ? -89.188 -18.438 -9.539 1 64 67 PHE A C 1
ATOM 509 O O . PHE A 1 67 ? -88 -18.281 -9.344 1 64 67 PHE A O 1
ATOM 516 N N . LYS A 1 68 ? -89.938 -17.516 -10.039 1 64.69 68 LYS A N 1
ATOM 517 C CA . LYS A 1 68 ? -89.312 -16.344 -10.68 1 64.69 68 LYS A CA 1
ATOM 518 C C . LYS A 1 68 ? -88.812 -15.359 -9.648 1 64.69 68 LYS A C 1
ATOM 520 O O . LYS A 1 68 ? -87.688 -14.789 -9.828 1 64.69 68 LYS A O 1
ATOM 525 N N . LYS A 1 69 ? -89.5 -15.086 -8.68 1 66.69 69 LYS A N 1
ATOM 526 C CA . LYS A 1 69 ? -89.125 -14.164 -7.629 1 66.69 69 LYS A CA 1
ATOM 527 C C . LYS A 1 69 ? -87.875 -14.688 -6.879 1 66.69 69 LYS A C 1
ATOM 529 O O . LYS A 1 69 ? -86.938 -13.93 -6.559 1 66.69 69 LYS A O 1
ATOM 534 N N . ARG A 1 70 ? -88 -16 -6.547 1 62 70 ARG A N 1
ATOM 535 C CA . ARG A 1 70 ? -86.812 -16.656 -5.961 1 62 70 ARG A CA 1
ATOM 536 C C . ARG A 1 70 ? -85.625 -16.578 -6.902 1 62 70 ARG A C 1
ATOM 538 O O . ARG A 1 70 ? -84.5 -16.344 -6.465 1 62 70 ARG A O 1
ATOM 545 N N . MET A 1 71 ? -85.938 -16.641 -8.195 1 67.81 71 MET A N 1
ATOM 546 C CA . MET A 1 71 ? -84.875 -16.594 -9.195 1 67.81 71 MET A CA 1
ATOM 547 C C . MET A 1 71 ? -84.312 -15.172 -9.336 1 67.81 71 MET A C 1
ATOM 549 O O . MET A 1 71 ? -83.125 -14.984 -9.5 1 67.81 71 MET A O 1
ATOM 553 N N . ASN A 1 72 ? -85.188 -14.266 -9.141 1 67.44 72 ASN A N 1
ATOM 554 C CA . ASN A 1 72 ? -84.75 -12.875 -9.195 1 67.44 72 ASN A CA 1
ATOM 555 C C . ASN A 1 72 ? -83.938 -12.508 -7.988 1 67.44 72 ASN A C 1
ATOM 557 O O . ASN A 1 72 ? -82.938 -11.797 -8.125 1 67.44 72 ASN A O 1
ATOM 561 N N . ARG A 1 73 ? -84.375 -12.961 -6.852 1 65.88 73 ARG A N 1
ATOM 562 C CA . ARG A 1 73 ? -83.562 -12.75 -5.641 1 65.88 73 ARG A CA 1
ATOM 563 C C . ARG A 1 73 ? -82.25 -13.469 -5.727 1 65.88 73 ARG A C 1
ATOM 565 O O . ARG A 1 73 ? -81.188 -12.922 -5.328 1 65.88 73 ARG A O 1
ATOM 572 N N . ILE A 1 74 ? -82.25 -14.672 -6.293 1 68.06 74 ILE A N 1
ATOM 573 C CA . ILE A 1 74 ? -81.062 -15.438 -6.512 1 68.06 74 ILE A CA 1
ATOM 574 C C . ILE A 1 74 ? -80.188 -14.727 -7.539 1 68.06 74 ILE A C 1
ATOM 576 O O . ILE A 1 74 ? -78.938 -14.625 -7.355 1 68.06 74 ILE A O 1
ATOM 580 N N . ASN A 1 75 ? -80.812 -14.203 -8.547 1 68.06 75 ASN A N 1
ATOM 581 C CA . ASN A 1 75 ? -80.062 -13.461 -9.547 1 68.06 75 ASN A CA 1
ATOM 582 C C . ASN A 1 75 ? -79.438 -12.18 -8.969 1 68.06 75 ASN A C 1
ATOM 584 O O . ASN A 1 75 ? -78.312 -11.82 -9.289 1 68.06 75 ASN A O 1
ATOM 588 N N . ALA A 1 76 ? -80.25 -11.547 -8.156 1 70.56 76 ALA A N 1
ATOM 589 C CA . ALA A 1 76 ? -79.75 -10.328 -7.512 1 70.56 76 ALA A CA 1
ATOM 590 C C . ALA A 1 76 ? -78.625 -10.633 -6.551 1 70.56 76 ALA A C 1
ATOM 592 O O . ALA A 1 76 ? -77.625 -9.898 -6.5 1 70.56 76 ALA A O 1
ATOM 593 N N . ILE A 1 77 ? -78.75 -11.68 -5.773 1 69.06 77 ILE A N 1
ATOM 594 C CA . ILE A 1 77 ? -77.688 -12.133 -4.879 1 69.06 77 ILE A CA 1
ATOM 595 C C . ILE A 1 77 ? -76.5 -12.562 -5.695 1 69.06 77 ILE A C 1
ATOM 597 O O . ILE A 1 77 ? -75.375 -12.219 -5.359 1 69.06 77 ILE A O 1
ATOM 601 N N . LEU A 1 78 ? -76.75 -13.172 -6.855 1 70.75 78 LEU A N 1
ATOM 602 C CA . LEU A 1 78 ? -75.625 -13.625 -7.719 1 70.75 78 LEU A CA 1
ATOM 603 C C . LEU A 1 78 ? -74.938 -12.445 -8.383 1 70.75 78 LEU A C 1
ATOM 605 O O . LEU A 1 78 ? -73.75 -12.422 -8.477 1 70.75 78 LEU A O 1
ATOM 609 N N . THR A 1 79 ? -75.75 -11.531 -8.742 1 72.94 79 THR A N 1
ATOM 610 C CA . THR A 1 79 ? -75.125 -10.336 -9.328 1 72.94 79 THR A CA 1
ATOM 611 C C . THR A 1 79 ? -74.312 -9.57 -8.273 1 72.94 79 THR A C 1
ATOM 613 O O . THR A 1 79 ? -73.25 -9.062 -8.57 1 72.94 79 THR A O 1
ATOM 616 N N . SER A 1 80 ? -74.875 -9.516 -7.102 1 70.94 80 SER A N 1
ATOM 617 C CA . SER A 1 80 ? -74.125 -8.852 -6.016 1 70.94 80 SER A CA 1
ATOM 618 C C . SER A 1 80 ? -72.875 -9.602 -5.656 1 70.94 80 SER A C 1
ATOM 620 O O . SER A 1 80 ? -71.812 -8.992 -5.469 1 70.94 80 SER A O 1
ATOM 622 N N . VAL A 1 81 ? -72.938 -10.898 -5.652 1 72.38 81 VAL A N 1
ATOM 623 C CA . VAL A 1 81 ? -71.75 -11.727 -5.375 1 72.38 81 VAL A CA 1
ATOM 624 C C . VAL A 1 81 ? -70.688 -11.57 -6.496 1 72.38 81 VAL A C 1
ATOM 626 O O . VAL A 1 81 ? -69.5 -11.43 -6.242 1 72.38 81 VAL A O 1
ATOM 629 N N . VAL A 1 82 ? -71.188 -11.508 -7.742 1 73.31 82 VAL A N 1
ATOM 630 C CA . VAL A 1 82 ? -70.25 -11.375 -8.883 1 73.31 82 VAL A CA 1
ATOM 631 C C . VAL A 1 82 ? -69.625 -9.984 -8.883 1 73.31 82 VAL A C 1
ATOM 633 O O . VAL A 1 82 ? -68.438 -9.836 -9.109 1 73.31 82 VAL A O 1
ATOM 636 N N . THR A 1 83 ? -70.5 -9.031 -8.547 1 72 83 THR A N 1
ATOM 637 C CA . THR A 1 83 ? -69.938 -7.672 -8.523 1 72 83 THR A CA 1
ATOM 638 C C . THR A 1 83 ? -68.938 -7.5 -7.395 1 72 83 THR A C 1
ATOM 640 O O . THR A 1 83 ? -67.875 -6.895 -7.586 1 72 83 THR A O 1
ATOM 643 N N . TRP A 1 84 ? -69.25 -7.961 -6.25 1 73.31 84 TRP A N 1
ATOM 644 C CA . TRP A 1 84 ? -68.312 -7.84 -5.109 1 73.31 84 TRP A CA 1
ATOM 645 C C . TRP A 1 84 ? -67.125 -8.719 -5.293 1 73.31 84 TRP A C 1
ATOM 647 O O . TRP A 1 84 ? -66 -8.32 -4.941 1 73.31 84 TRP A O 1
ATOM 657 N N . SER A 1 85 ? -67.25 -9.898 -5.93 1 71.81 85 SER A N 1
ATOM 658 C CA . SER A 1 85 ? -66.125 -10.75 -6.27 1 71.81 85 SER A CA 1
ATOM 659 C C . SER A 1 85 ? -65.25 -10.094 -7.328 1 71.81 85 SER A C 1
ATOM 661 O O . SER A 1 85 ? -64 -10.156 -7.246 1 71.81 85 SER A O 1
ATOM 663 N N . PHE A 1 86 ? -65.875 -9.469 -8.289 1 74.19 86 PHE A N 1
ATOM 664 C CA . PHE A 1 86 ? -65.062 -8.766 -9.312 1 74.19 86 PHE A CA 1
ATOM 665 C C . PHE A 1 86 ? -64.375 -7.578 -8.711 1 74.19 86 PHE A C 1
ATOM 667 O O . PHE A 1 86 ? -63.188 -7.332 -9.047 1 74.19 86 PHE A O 1
ATOM 674 N N . LEU A 1 87 ? -65 -6.852 -7.844 1 71.88 87 LEU A N 1
ATOM 675 C CA . LEU A 1 87 ? -64.312 -5.734 -7.164 1 71.88 87 LEU A CA 1
ATOM 676 C C . LEU A 1 87 ? -63.219 -6.227 -6.277 1 71.88 87 LEU A C 1
ATOM 678 O O . LEU A 1 87 ? -62.125 -5.609 -6.234 1 71.88 87 LEU A O 1
ATOM 682 N N . LEU A 1 88 ? -63.406 -7.281 -5.586 1 74.44 88 LEU A N 1
ATOM 683 C CA . LEU A 1 88 ? -62.375 -7.875 -4.773 1 74.44 88 LEU A CA 1
ATOM 684 C C . LEU A 1 88 ? -61.219 -8.367 -5.652 1 74.44 88 LEU A C 1
ATOM 686 O O . LEU A 1 88 ? -60.031 -8.164 -5.316 1 74.44 88 LEU A O 1
ATOM 690 N N . LEU A 1 89 ? -61.469 -8.953 -6.793 1 73 89 LEU A N 1
ATOM 691 C CA . LEU A 1 89 ? -60.469 -9.414 -7.723 1 73 89 LEU A CA 1
ATOM 692 C C . LEU A 1 89 ? -59.719 -8.242 -8.352 1 73 89 LEU A C 1
ATOM 694 O O 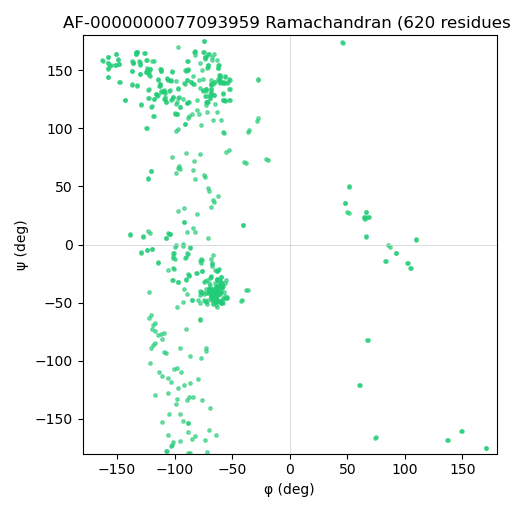. LEU A 1 89 ? -58.5 -8.289 -8.523 1 73 89 LEU A O 1
ATOM 698 N N . THR A 1 90 ? -60.438 -7.277 -8.695 1 71.56 90 THR A N 1
ATOM 699 C CA . THR A 1 90 ? -59.781 -6.082 -9.234 1 71.56 90 THR A CA 1
ATOM 700 C C . THR A 1 90 ? -58.906 -5.418 -8.18 1 71.56 90 THR A C 1
ATOM 702 O O . THR A 1 90 ? -57.812 -4.965 -8.477 1 71.56 90 THR A O 1
ATOM 705 N N . LEU A 1 91 ? -59.438 -5.277 -6.961 1 68.56 91 LEU A N 1
ATOM 706 C CA . LEU A 1 91 ? -58.625 -4.738 -5.871 1 68.56 91 LEU A CA 1
ATOM 707 C C . LEU A 1 91 ? -57.406 -5.621 -5.605 1 68.56 91 LEU A C 1
ATOM 709 O O . LEU A 1 91 ? -56.312 -5.117 -5.367 1 68.56 91 LEU A O 1
ATOM 713 N N . MET A 1 92 ? -57.531 -6.898 -5.605 1 68.5 92 MET A N 1
ATOM 714 C CA . MET A 1 92 ? -56.406 -7.816 -5.473 1 68.5 92 MET A CA 1
ATOM 715 C C . MET A 1 92 ? -55.469 -7.684 -6.656 1 68.5 92 MET A C 1
ATOM 717 O O . MET A 1 92 ? -54.25 -7.754 -6.488 1 68.5 92 MET A O 1
ATOM 721 N N . PHE A 1 93 ? -55.969 -7.531 -7.84 1 66.94 93 PHE A N 1
ATOM 722 C CA . PHE A 1 93 ? -55.156 -7.305 -9.023 1 66.94 93 PHE A CA 1
ATOM 723 C C . PHE A 1 93 ? -54.406 -5.977 -8.922 1 66.94 93 PHE A C 1
ATOM 725 O O . PHE A 1 93 ? -53.219 -5.914 -9.188 1 66.94 93 PHE A O 1
ATOM 732 N N . LEU A 1 94 ? -55.094 -4.93 -8.594 1 64.06 94 LEU A N 1
ATOM 733 C CA . LEU A 1 94 ? -54.438 -3.643 -8.398 1 64.06 94 LEU A CA 1
ATOM 734 C C . LEU A 1 94 ? -53.438 -3.713 -7.246 1 64.06 94 LEU A C 1
ATOM 736 O O . LEU A 1 94 ? -52.344 -3.139 -7.332 1 64.06 94 LEU A O 1
ATOM 740 N N . ALA A 1 95 ? -53.781 -4.375 -6.188 1 64.62 95 ALA A N 1
ATOM 741 C CA . ALA A 1 95 ? -52.844 -4.613 -5.102 1 64.62 95 ALA A CA 1
ATOM 742 C C . ALA A 1 95 ? -51.625 -5.426 -5.586 1 64.62 95 ALA A C 1
ATOM 744 O O . ALA A 1 95 ? -50.5 -5.16 -5.191 1 64.62 95 ALA A O 1
ATOM 745 N N . SER A 1 96 ? -51.812 -6.352 -6.477 1 64.56 96 SER A N 1
ATOM 746 C CA . SER A 1 96 ? -50.688 -7.109 -7.059 1 64.56 96 SER A CA 1
ATOM 747 C C . SER A 1 96 ? -49.844 -6.234 -7.98 1 64.56 96 SER A C 1
ATOM 749 O O . SER A 1 96 ? -48.625 -6.383 -8.031 1 64.56 96 SER A O 1
ATOM 751 N N . ILE A 1 97 ? -50.406 -5.398 -8.742 1 60.78 97 ILE A N 1
ATOM 752 C CA . ILE A 1 97 ? -49.656 -4.449 -9.555 1 60.78 97 ILE A CA 1
ATOM 753 C C . ILE A 1 97 ? -48.875 -3.512 -8.656 1 60.78 97 ILE A C 1
ATOM 755 O O . ILE A 1 97 ? -47.688 -3.297 -8.883 1 60.78 97 ILE A O 1
ATOM 759 N N . VAL A 1 98 ? -49.594 -2.861 -7.703 1 57.62 98 VAL A N 1
ATOM 760 C CA . VAL A 1 98 ? -48.875 -2.006 -6.762 1 57.62 98 VAL A CA 1
ATOM 761 C C . VAL A 1 98 ? -47.812 -2.822 -6.023 1 57.62 98 VAL A C 1
ATOM 763 O O . VAL A 1 98 ? -46.688 -2.369 -5.852 1 57.62 98 VAL A O 1
ATOM 766 N N . PHE A 1 99 ? -48.125 -4.062 -5.621 1 59.03 99 PHE A N 1
ATOM 767 C CA . PHE A 1 99 ? -47.125 -4.949 -5.047 1 59.03 99 PHE A CA 1
ATOM 768 C C . PHE A 1 99 ? -46.031 -5.293 -6.078 1 59.03 99 PHE A C 1
ATOM 770 O O . PHE A 1 99 ? -44.844 -5.316 -5.758 1 59.03 99 PHE A O 1
ATOM 777 N N . GLY A 1 100 ? -46.375 -5.617 -7.242 1 52.31 100 GLY A N 1
ATOM 778 C CA . GLY A 1 100 ? -45.406 -5.832 -8.305 1 52.31 100 GLY A CA 1
ATOM 779 C C . GLY A 1 100 ? -44.562 -4.605 -8.602 1 52.31 100 GLY A C 1
ATOM 780 O O . GLY A 1 100 ? -43.344 -4.703 -8.758 1 52.31 100 GLY A O 1
ATOM 781 N N . ILE A 1 101 ? -45.125 -3.494 -8.789 1 50.53 101 ILE A N 1
ATOM 782 C CA . ILE A 1 101 ? -44.375 -2.254 -8.977 1 50.53 101 ILE A CA 1
ATOM 783 C C . ILE A 1 101 ? -43.531 -1.976 -7.742 1 50.53 101 ILE A C 1
ATOM 785 O O . ILE A 1 101 ? -42.344 -1.643 -7.863 1 50.53 101 ILE A O 1
ATOM 789 N N . LEU A 1 102 ? -44.125 -2.049 -6.508 1 46.06 102 LEU A N 1
ATOM 790 C CA . LEU A 1 102 ? -43.344 -1.892 -5.297 1 46.06 102 LEU A CA 1
ATOM 791 C C . LEU A 1 102 ? -42.344 -3.045 -5.137 1 46.06 102 LEU A C 1
ATOM 793 O O . LEU A 1 102 ? -41.188 -2.836 -4.75 1 46.06 102 LEU A O 1
ATOM 797 N N . TYR A 1 103 ? -42.844 -4.258 -5.379 1 45.38 103 TYR A N 1
ATOM 798 C CA . TYR A 1 103 ? -41.938 -5.398 -5.359 1 45.38 103 TYR A CA 1
ATOM 799 C C . TYR A 1 103 ? -40.938 -5.328 -6.512 1 45.38 103 TYR A C 1
ATOM 801 O O . TYR A 1 103 ? -39.75 -5.59 -6.332 1 45.38 103 TYR A O 1
ATOM 809 N N . SER A 1 104 ? -41.281 -5.145 -7.719 1 44.5 104 SER A N 1
ATOM 810 C CA . SER A 1 104 ? -40.344 -4.941 -8.82 1 44.5 104 SER A CA 1
ATOM 811 C C . SER A 1 104 ? -39.562 -3.645 -8.656 1 44.5 104 SER A C 1
ATOM 813 O O . SER A 1 104 ? -38.375 -3.566 -9.039 1 44.5 104 SER A O 1
ATOM 815 N N . GLY A 1 105 ? -40.219 -2.52 -8.367 1 38.12 105 GLY A N 1
ATOM 816 C CA . GLY A 1 105 ? -39.438 -1.338 -7.992 1 38.12 105 GLY A CA 1
ATOM 817 C C . GLY A 1 105 ? -38.5 -1.586 -6.844 1 38.12 105 GLY A C 1
ATOM 818 O O . GLY A 1 105 ? -37.375 -1.081 -6.852 1 38.12 105 GLY A O 1
ATOM 819 N N . ILE A 1 106 ? -38.938 -2.277 -5.695 1 37.25 106 ILE A N 1
ATOM 820 C CA . ILE A 1 106 ? -38 -2.666 -4.645 1 37.25 106 ILE A CA 1
ATOM 821 C C . ILE A 1 106 ? -37.094 -3.803 -5.137 1 37.25 106 ILE A C 1
ATOM 823 O O . ILE A 1 106 ? -35.906 -3.814 -4.875 1 37.25 106 ILE A O 1
ATOM 827 N N . HIS A 1 107 ? -37.656 -4.875 -5.754 1 37.81 107 HIS A N 1
ATOM 828 C CA . HIS A 1 107 ? -36.812 -6.012 -6.121 1 37.81 107 HIS A CA 1
ATOM 829 C C . HIS A 1 107 ? -36.281 -5.852 -7.531 1 37.81 107 HIS A C 1
ATOM 831 O O . HIS A 1 107 ? -35.406 -6.617 -7.949 1 37.81 107 HIS A O 1
ATOM 837 N N . TYR A 1 108 ? -36.969 -5.359 -8.508 1 31.72 108 TYR A N 1
ATOM 838 C CA . TYR A 1 108 ? -36.344 -5.316 -9.82 1 31.72 108 TYR A CA 1
ATOM 839 C C . TYR A 1 108 ? -35.25 -4.266 -9.852 1 31.72 108 TYR A C 1
ATOM 841 O O . TYR A 1 108 ? -35.5 -3.096 -10.141 1 31.72 108 TYR A O 1
ATOM 849 N N . HIS A 1 109 ? -34.375 -4.23 -8.914 1 33.16 109 HIS A N 1
ATOM 850 C CA . HIS A 1 109 ? -33.094 -3.609 -9.227 1 33.16 109 HIS A CA 1
ATOM 851 C C . HIS A 1 109 ? -32.438 -4.25 -10.453 1 33.16 109 HIS A C 1
ATOM 853 O O . HIS A 1 109 ? -32.25 -5.465 -10.484 1 33.16 109 HIS A O 1
ATOM 859 N N . GLY A 1 110 ? -32.875 -3.873 -11.648 1 30.27 110 GLY A N 1
ATOM 860 C CA . GLY A 1 110 ? -32.094 -4.305 -12.797 1 30.27 110 GLY A CA 1
ATOM 861 C C . GLY A 1 110 ? -30.625 -4.531 -12.477 1 30.27 110 GLY A C 1
ATOM 862 O O . GLY A 1 110 ? -30.109 -4.023 -11.477 1 30.27 110 GLY A O 1
ATOM 863 N N . SER A 1 111 ? -30.078 -5.621 -13.133 1 33.66 111 SER A N 1
ATOM 864 C CA . SER A 1 111 ? -28.703 -6.062 -12.914 1 33.66 111 SER A CA 1
ATOM 865 C C . SER A 1 111 ? -27.75 -4.883 -12.852 1 33.66 111 SER A C 1
ATOM 867 O O . SER A 1 111 ? -26.719 -4.945 -12.172 1 33.66 111 SER A O 1
ATOM 869 N N . GLY A 1 112 ? -27.875 -3.967 -13.875 1 33.72 112 GLY A N 1
ATOM 870 C CA . GLY A 1 112 ? -26.844 -2.979 -14.102 1 33.72 112 GLY A CA 1
ATOM 871 C C . GLY A 1 112 ? -26.844 -1.855 -13.086 1 33.72 112 GLY A C 1
ATOM 872 O O . GLY A 1 112 ? -25.969 -0.983 -13.109 1 33.72 112 GLY A O 1
ATOM 873 N N . TRP A 1 113 ? -28.078 -1.388 -12.781 1 30.3 113 TRP A N 1
ATOM 874 C CA . TRP A 1 113 ? -28.062 -0.316 -11.789 1 30.3 113 TRP A CA 1
ATOM 875 C C . TRP A 1 113 ? -27.594 -0.836 -10.438 1 30.3 113 TRP A C 1
ATOM 877 O O . TRP A 1 113 ? -28.406 -1.294 -9.625 1 30.3 113 TRP A O 1
ATOM 887 N N . HIS A 1 114 ? -26.609 -1.738 -10.406 1 32.59 114 HIS A N 1
ATOM 888 C CA . HIS A 1 114 ? -25.953 -1.703 -9.102 1 32.59 114 HIS A CA 1
ATOM 889 C C . HIS A 1 114 ? -25.812 -0.273 -8.594 1 32.59 114 HIS A C 1
ATOM 891 O O . HIS A 1 114 ? -25.172 0.561 -9.227 1 32.59 114 HIS A O 1
ATOM 897 N N . ASP A 1 115 ? -26.953 0.261 -8.227 1 30.73 115 ASP A N 1
ATOM 898 C CA . ASP A 1 115 ? -26.922 1.514 -7.48 1 30.73 115 ASP A CA 1
ATOM 899 C C . ASP A 1 115 ? -25.641 1.63 -6.668 1 30.73 115 ASP A C 1
ATOM 901 O O . ASP A 1 115 ? -25.297 0.726 -5.902 1 30.73 115 ASP A O 1
ATOM 905 N N . ALA A 1 116 ? -24.766 2.447 -7.094 1 32.31 116 ALA A N 1
ATOM 906 C CA . ALA A 1 116 ? -23.625 2.84 -6.277 1 32.31 116 ALA A CA 1
ATOM 907 C C . ALA A 1 116 ? -24.016 2.963 -4.809 1 32.31 116 ALA A C 1
ATOM 909 O O . ALA A 1 116 ? -23.141 2.936 -3.928 1 32.31 116 ALA A O 1
ATOM 910 N N . ILE A 1 117 ? -25.234 3.508 -4.539 1 33.06 117 ILE A N 1
ATOM 911 C CA . ILE A 1 117 ? -25.594 4.008 -3.217 1 33.06 117 ILE A CA 1
ATOM 912 C C . ILE A 1 117 ? -25.812 2.836 -2.266 1 33.06 117 ILE A C 1
ATOM 914 O O . ILE A 1 117 ? -25.281 2.812 -1.158 1 33.06 117 ILE A O 1
ATOM 918 N N . SER A 1 118 ? -27.156 2.193 -2.121 1 35.28 118 SER A N 1
ATOM 919 C CA . SER A 1 118 ? -27.719 1.486 -0.975 1 35.28 118 SER A CA 1
ATOM 920 C C . SER A 1 118 ? -27.156 0.073 -0.868 1 35.28 118 SER A C 1
ATOM 922 O O . SER A 1 118 ? -27.578 -0.703 -0.006 1 35.28 118 SER A O 1
ATOM 924 N N . ALA A 1 119 ? -26.953 -0.713 -1.955 1 35.31 119 ALA A N 1
ATOM 925 C CA . ALA A 1 119 ? -26.688 -2.131 -1.733 1 35.31 119 ALA A CA 1
ATOM 926 C C . ALA A 1 119 ? -25.469 -2.318 -0.826 1 35.31 119 ALA A C 1
ATOM 928 O O . ALA A 1 119 ? -24.391 -1.789 -1.104 1 35.31 119 ALA A O 1
ATOM 929 N N . LYS A 1 120 ? -25.547 -2.51 0.49 1 45.56 120 LYS A N 1
ATOM 930 C CA . LYS A 1 120 ? -24.516 -3.17 1.289 1 45.56 120 LYS A CA 1
ATOM 931 C C . LYS A 1 120 ? -23.594 -4.012 0.411 1 45.56 120 LYS A C 1
ATOM 933 O O . LYS A 1 120 ? -24.016 -5.012 -0.168 1 45.56 120 LYS A O 1
ATOM 938 N N . SER A 1 121 ? -22.75 -3.391 -0.34 1 62.97 121 SER A N 1
ATOM 939 C CA . SER A 1 121 ? -21.906 -4.055 -1.331 1 62.97 121 SER A CA 1
ATOM 940 C C . SER A 1 121 ? -21.453 -5.426 -0.839 1 62.97 121 SER A C 1
ATOM 942 O O . SER A 1 121 ? -21.078 -5.582 0.326 1 62.97 121 SER A O 1
ATOM 944 N N . ASN A 1 122 ? -22.109 -6.547 -1.215 1 86.38 122 ASN A N 1
ATOM 945 C CA . ASN A 1 122 ? -21.719 -7.934 -1.011 1 86.38 122 ASN A CA 1
ATOM 946 C C . ASN A 1 122 ? -20.219 -8.125 -1.235 1 86.38 122 ASN A C 1
ATOM 948 O O . ASN A 1 122 ? -19.75 -9.258 -1.338 1 86.38 122 ASN A O 1
ATOM 952 N N . CYS A 1 123 ? -19.594 -6.988 -1.214 1 94.88 123 CYS A N 1
ATOM 953 C CA . CYS A 1 123 ? -18.156 -7.109 -1.421 1 94.88 123 CYS A CA 1
ATOM 954 C C . CYS A 1 123 ? -17.438 -7.391 -0.107 1 94.88 123 CYS A C 1
ATOM 956 O O . CYS A 1 123 ? -17.797 -6.84 0.934 1 94.88 123 CYS A O 1
ATOM 958 N N . VAL A 1 124 ? -16.438 -8.273 -0.159 1 96.56 124 VAL A N 1
ATOM 959 C CA . VAL A 1 124 ? -15.547 -8.43 0.991 1 96.56 124 VAL A CA 1
ATOM 960 C C . VAL A 1 124 ? -14.828 -7.113 1.28 1 96.56 124 VAL A C 1
ATOM 962 O O . VAL A 1 124 ? -14.773 -6.672 2.43 1 96.56 124 VAL A O 1
ATOM 965 N N . SER A 1 125 ? -14.242 -6.457 0.289 1 96.75 125 SER A N 1
ATOM 966 C CA . SER A 1 125 ? -13.734 -5.094 0.184 1 96.75 125 SER A CA 1
ATOM 967 C C . SER A 1 125 ? -14.25 -4.406 -1.072 1 96.75 125 SER A C 1
ATOM 969 O O . SER A 1 125 ? -14.445 -5.047 -2.105 1 96.75 125 SER A O 1
ATOM 971 N N . PRO A 1 126 ? -14.469 -3.105 -0.99 1 95.81 126 PRO A N 1
ATOM 972 C CA . PRO A 1 126 ? -14.961 -2.439 -2.195 1 95.81 126 PRO A CA 1
ATOM 973 C C . PRO A 1 126 ? -14.102 -2.725 -3.426 1 95.81 126 PRO A C 1
ATOM 975 O O . PRO A 1 126 ? -12.883 -2.826 -3.316 1 95.81 126 PRO A O 1
ATOM 978 N N . TYR A 1 127 ? -14.789 -2.9 -4.613 1 97.31 127 TYR A N 1
ATOM 979 C CA . TYR A 1 127 ? -14.07 -3.113 -5.859 1 97.31 127 TYR A CA 1
ATOM 980 C C . TYR A 1 127 ? -13.023 -2.027 -6.074 1 97.31 127 TYR A C 1
ATOM 982 O O . TYR A 1 127 ? -13.32 -0.836 -5.957 1 97.31 127 TYR A O 1
ATOM 990 N N . GLY A 1 128 ? -11.742 -2.438 -6.258 1 97.81 128 GLY A N 1
ATOM 991 C CA . GLY A 1 128 ? -10.672 -1.503 -6.555 1 97.81 128 GLY A CA 1
ATOM 992 C C . GLY A 1 128 ? -9.945 -1.009 -5.316 1 97.81 128 GLY A C 1
ATOM 993 O O . GLY A 1 128 ? -8.938 -0.305 -5.418 1 97.81 128 GLY A O 1
ATOM 994 N N . ALA A 1 129 ? -10.445 -1.353 -4.137 1 98.12 129 ALA A N 1
ATOM 995 C CA . ALA A 1 129 ? -9.742 -0.974 -2.914 1 98.12 129 ALA A CA 1
ATOM 996 C C . ALA A 1 129 ? -8.352 -1.611 -2.859 1 98.12 129 ALA A C 1
ATOM 998 O O . ALA A 1 129 ? -8.18 -2.768 -3.254 1 98.12 129 ALA A O 1
ATOM 999 N N . ILE A 1 130 ? -7.414 -0.846 -2.35 1 98.69 130 ILE A N 1
ATOM 1000 C CA . ILE A 1 130 ? -6.074 -1.396 -2.164 1 98.69 130 ILE A CA 1
ATOM 1001 C C . ILE A 1 130 ? -6.098 -2.445 -1.055 1 98.69 130 ILE A C 1
ATOM 1003 O O . ILE A 1 130 ? -6.617 -2.193 0.035 1 98.69 130 ILE A O 1
ATOM 1007 N N . LEU A 1 131 ? -5.562 -3.621 -1.348 1 98.81 131 LEU A N 1
ATOM 1008 C CA . LEU A 1 131 ? -5.516 -4.691 -0.358 1 98.81 131 LEU A CA 1
ATOM 1009 C C . LEU A 1 131 ? -4.16 -4.73 0.338 1 98.81 131 LEU A C 1
ATOM 1011 O O . LEU A 1 131 ? -4.066 -5.129 1.501 1 98.81 131 LEU A O 1
ATOM 1015 N N . GLY A 1 132 ? -3.154 -4.402 -0.277 1 98.5 132 GLY A N 1
ATOM 1016 C CA . GLY A 1 132 ? -1.763 -4.426 0.142 1 98.5 132 GLY A CA 1
ATOM 1017 C C . GLY A 1 132 ? -0.792 -4.152 -0.992 1 98.5 132 GLY A C 1
ATOM 1018 O O . GLY A 1 132 ? -1.204 -3.77 -2.088 1 98.5 132 GLY A O 1
ATOM 1019 N N . ALA A 1 133 ? 0.462 -4.25 -0.702 1 98.31 133 ALA A N 1
ATOM 1020 C CA . ALA A 1 133 ? 1.481 -4.008 -1.721 1 98.31 133 ALA A CA 1
ATOM 1021 C C . ALA A 1 133 ? 2.664 -4.957 -1.549 1 98.31 133 ALA A C 1
ATOM 1023 O O . ALA A 1 133 ? 3.254 -5.035 -0.469 1 98.31 133 ALA A O 1
ATOM 1024 N N . ALA A 1 134 ? 2.98 -5.668 -2.57 1 97.75 134 ALA A N 1
ATOM 1025 C CA . ALA A 1 134 ? 4.238 -6.402 -2.631 1 97.75 134 ALA A CA 1
ATOM 1026 C C . ALA A 1 134 ? 5.34 -5.559 -3.266 1 97.75 134 ALA A C 1
ATOM 1028 O O . ALA A 1 134 ? 5.461 -5.508 -4.492 1 97.75 134 ALA A O 1
ATOM 1029 N N . GLY A 1 135 ? 6.219 -5.051 -2.432 1 94.38 135 GLY A N 1
ATOM 1030 C CA . GLY A 1 135 ? 7.051 -3.975 -2.947 1 94.38 135 GLY A CA 1
ATOM 1031 C C . GLY A 1 135 ? 6.25 -2.762 -3.385 1 94.38 135 GLY A C 1
ATOM 1032 O O . GLY A 1 135 ? 5.484 -2.201 -2.602 1 94.38 135 GLY A O 1
ATOM 1033 N N . ASP A 1 136 ? 6.375 -2.402 -4.648 1 93.44 136 ASP A N 1
ATOM 1034 C CA . ASP A 1 136 ? 5.641 -1.255 -5.176 1 93.44 136 ASP A CA 1
ATOM 1035 C C . ASP A 1 136 ? 4.461 -1.705 -6.031 1 93.44 136 ASP A C 1
ATOM 1037 O O . ASP A 1 136 ? 3.828 -0.889 -6.707 1 93.44 136 ASP A O 1
ATOM 1041 N N . VAL A 1 137 ? 4.18 -2.969 -6.012 1 96.81 137 VAL A N 1
ATOM 1042 C CA . VAL A 1 137 ? 3.053 -3.49 -6.777 1 96.81 137 VAL A CA 1
ATOM 1043 C C . VAL A 1 137 ? 1.838 -3.652 -5.867 1 96.81 137 VAL A C 1
ATOM 1045 O O . VAL A 1 137 ? 1.799 -4.559 -5.031 1 96.81 137 VAL A O 1
ATOM 1048 N N . PHE A 1 138 ? 0.837 -2.869 -6.078 1 97.94 138 PHE A N 1
ATOM 1049 C CA . PHE A 1 138 ? -0.341 -2.852 -5.219 1 97.94 138 PHE A CA 1
ATOM 1050 C C . PHE A 1 138 ? -1.317 -3.953 -5.617 1 97.94 138 PHE A C 1
ATOM 1052 O O . PHE A 1 138 ? -1.514 -4.215 -6.805 1 97.94 138 PHE A O 1
ATOM 1059 N N . GLY A 1 139 ? -1.907 -4.66 -4.641 1 98.5 139 GLY A N 1
ATOM 1060 C CA . GLY A 1 139 ? -3.066 -5.516 -4.852 1 98.5 139 GLY A CA 1
ATOM 1061 C C . GLY A 1 139 ? -4.383 -4.781 -4.684 1 98.5 139 GLY A C 1
ATOM 1062 O O . GLY A 1 139 ? -4.527 -3.945 -3.789 1 98.5 139 GLY A O 1
ATOM 1063 N N . TYR A 1 140 ? -5.324 -5.133 -5.543 1 98.69 140 TYR A N 1
ATOM 1064 C CA . TYR A 1 140 ? -6.637 -4.496 -5.516 1 98.69 140 TYR A CA 1
ATOM 1065 C C . TYR A 1 140 ? -7.738 -5.527 -5.301 1 98.69 140 TYR A C 1
ATOM 1067 O O . TYR A 1 140 ? -7.625 -6.668 -5.75 1 98.69 140 TYR A O 1
ATOM 1075 N N . SER A 1 141 ? -8.82 -5.09 -4.68 1 98.5 141 SER A N 1
ATOM 1076 C CA . SER A 1 141 ? -9.969 -5.957 -4.426 1 98.5 141 SER A CA 1
ATOM 1077 C C . SER A 1 141 ? -10.781 -6.191 -5.695 1 98.5 141 SER A C 1
ATOM 1079 O O . SER A 1 141 ? -11.102 -5.246 -6.414 1 98.5 141 SER A O 1
ATOM 1081 N N . ASN A 1 142 ? -11.094 -7.434 -5.918 1 98.31 142 ASN A N 1
ATOM 1082 C CA . ASN A 1 142 ? -12.062 -7.809 -6.945 1 98.31 142 ASN A CA 1
ATOM 1083 C C . ASN A 1 142 ? -13.469 -7.91 -6.375 1 98.31 142 ASN A C 1
ATOM 1085 O O . ASN A 1 142 ? -14.32 -8.617 -6.93 1 98.31 142 ASN A O 1
ATOM 1089 N N . CYS A 1 143 ? -13.688 -7.285 -5.234 1 97.19 143 CYS A N 1
ATOM 1090 C CA . CYS A 1 143 ? -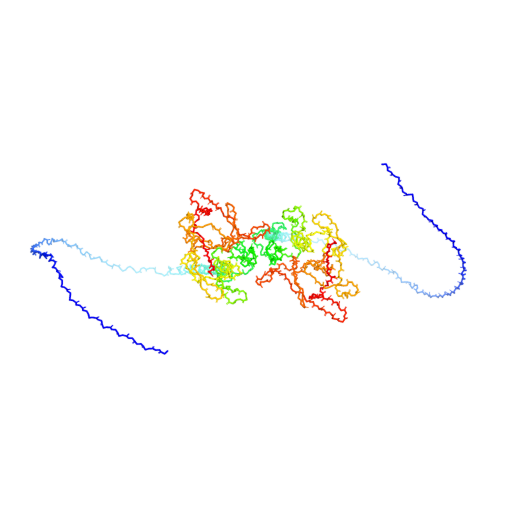14.977 -7.348 -4.562 1 97.19 143 CYS A CA 1
ATOM 1091 C C . CYS A 1 143 ? -15.258 -8.758 -4.055 1 97.19 143 CYS A C 1
ATOM 1093 O O . CYS A 1 143 ? -15.055 -9.055 -2.877 1 97.19 143 CYS A O 1
ATOM 1095 N N . ILE A 1 144 ? -15.719 -9.617 -4.848 1 96.12 144 ILE A N 1
ATOM 1096 C CA . ILE A 1 144 ? -15.875 -11.039 -4.562 1 96.12 144 ILE A CA 1
ATOM 1097 C C . ILE A 1 144 ? -15.18 -11.867 -5.648 1 96.12 144 ILE A C 1
ATOM 1099 O O . ILE A 1 144 ? -14.859 -11.344 -6.719 1 96.12 144 ILE A O 1
ATOM 1103 N N . ARG A 1 145 ? -14.977 -13.07 -5.383 1 94.69 145 ARG A N 1
ATOM 1104 C CA . ARG A 1 145 ? -14.18 -13.945 -6.242 1 94.69 145 ARG A CA 1
ATOM 1105 C C . ARG A 1 145 ? -14.766 -14.016 -7.648 1 94.69 145 ARG A C 1
ATOM 1107 O O . ARG A 1 145 ? -14.023 -14.078 -8.633 1 94.69 145 ARG A O 1
ATOM 1114 N N . SER A 1 146 ? -16.125 -14.008 -7.727 1 92.81 146 SER A N 1
ATOM 1115 C CA . SER A 1 146 ? -16.781 -14.273 -9.008 1 92.81 146 SER A CA 1
ATOM 1116 C C . SER A 1 146 ? -17.062 -12.977 -9.758 1 92.81 146 SER A C 1
ATOM 1118 O O . SER A 1 146 ? -17.594 -13.008 -10.867 1 92.81 146 SER A O 1
ATOM 1120 N N . TYR A 1 147 ? -16.719 -11.844 -9.164 1 94.38 147 TYR A N 1
ATOM 1121 C CA . TYR A 1 147 ? -17.016 -10.57 -9.82 1 94.38 147 TYR A CA 1
ATOM 1122 C C . TYR A 1 147 ? -16.172 -10.398 -11.078 1 94.38 147 TYR A C 1
ATOM 1124 O O . TYR A 1 147 ? -14.977 -10.672 -11.07 1 94.38 147 TYR A O 1
ATOM 1132 N N . ASP A 1 148 ? -16.719 -10.008 -12.141 1 93.31 148 ASP A N 1
ATOM 1133 C CA . ASP A 1 148 ? -16.078 -9.68 -13.414 1 93.31 148 ASP A CA 1
ATOM 1134 C C . ASP A 1 148 ? -16.312 -8.219 -13.789 1 93.31 148 ASP A C 1
ATOM 1136 O O . ASP A 1 148 ? -17.406 -7.832 -14.164 1 93.31 148 ASP A O 1
ATOM 1140 N N . SER A 1 149 ? -15.227 -7.465 -13.734 1 92.88 149 SER A N 1
ATOM 1141 C CA . SER A 1 149 ? -15.344 -6.039 -14.023 1 92.88 149 SER A CA 1
ATOM 1142 C C . SER A 1 149 ? -15.484 -5.789 -15.523 1 92.88 149 SER A C 1
ATOM 1144 O O . SER A 1 149 ? -15.906 -4.707 -15.938 1 92.88 149 SER A O 1
ATOM 1146 N N . LYS A 1 150 ? -15.047 -6.684 -16.344 1 93.25 150 LYS A N 1
ATOM 1147 C CA . LYS A 1 150 ? -15.008 -6.578 -17.797 1 93.25 150 LYS A CA 1
ATOM 1148 C C . LYS A 1 150 ? -14.023 -5.5 -18.25 1 93.25 150 LYS A C 1
ATOM 1150 O O . LYS A 1 150 ? -13.977 -5.148 -19.422 1 93.25 150 LYS A O 1
ATOM 1155 N N . SER A 1 151 ? -13.266 -4.93 -17.312 1 94.94 151 SER A N 1
ATOM 1156 C CA . SER A 1 151 ? -12.281 -3.896 -17.609 1 94.94 151 SER A CA 1
ATOM 1157 C C . SER A 1 151 ? -10.859 -4.461 -17.594 1 94.94 151 SER A C 1
ATOM 1159 O O . SER A 1 151 ? -10.523 -5.273 -16.719 1 94.94 151 SER A O 1
ATOM 1161 N N . ARG A 1 152 ? -10.109 -3.992 -18.484 1 95.12 152 ARG A N 1
ATOM 1162 C CA . ARG A 1 152 ? -8.719 -4.43 -18.594 1 95.12 152 ARG A CA 1
ATOM 1163 C C . ARG A 1 152 ? -7.77 -3.385 -18.016 1 95.12 152 ARG A C 1
ATOM 1165 O O . ARG A 1 152 ? -8.047 -2.184 -18.094 1 95.12 152 ARG A O 1
ATOM 1172 N N . ASN A 1 153 ? -6.668 -3.908 -17.484 1 95.62 153 ASN A N 1
ATOM 1173 C CA . ASN A 1 153 ? -5.652 -3.01 -16.938 1 95.62 153 ASN A CA 1
ATOM 1174 C C . ASN A 1 153 ? -4.438 -2.92 -17.859 1 95.62 153 ASN A C 1
ATOM 1176 O O . ASN A 1 153 ? -4.004 -3.928 -18.422 1 95.62 153 ASN A O 1
ATOM 1180 N N . ASN A 1 154 ? -3.895 -1.675 -17.953 1 92.62 154 ASN A N 1
ATOM 1181 C CA . ASN A 1 154 ? -2.617 -1.443 -18.625 1 92.62 154 ASN A CA 1
ATOM 1182 C C . ASN A 1 154 ? -1.562 -0.928 -17.641 1 92.62 154 ASN A C 1
ATOM 1184 O O . ASN A 1 154 ? -1.844 -0.052 -16.828 1 92.62 154 ASN A O 1
ATOM 1188 N N . VAL A 1 155 ? -0.437 -1.581 -17.688 1 88.44 155 VAL A N 1
ATOM 1189 C CA . VAL A 1 155 ? 0.635 -1.154 -16.797 1 88.44 155 VAL A CA 1
ATOM 1190 C C . VAL A 1 155 ? 1.163 0.209 -17.234 1 88.44 155 VAL A C 1
ATOM 1192 O O . VAL A 1 155 ? 1.511 0.4 -18.406 1 88.44 155 VAL A O 1
ATOM 1195 N N . ALA A 1 156 ? 1.142 1.064 -16.234 1 71 156 ALA A N 1
ATOM 1196 C CA . ALA A 1 156 ? 1.517 2.451 -16.5 1 71 156 ALA A CA 1
ATOM 1197 C C . ALA A 1 156 ? 2.918 2.537 -17.094 1 71 156 ALA A C 1
ATOM 1199 O O . ALA A 1 156 ? 3.824 1.813 -16.672 1 71 156 ALA A O 1
ATOM 1200 N N . GLY A 1 157 ? 3.076 3.359 -18.016 1 67.62 157 GLY A N 1
ATOM 1201 C CA . GLY A 1 157 ? 4.363 3.623 -18.641 1 67.62 157 GLY A CA 1
ATOM 1202 C C . GLY A 1 157 ? 4.711 2.631 -19.734 1 67.62 157 GLY A C 1
ATOM 1203 O O . GLY A 1 157 ? 5.609 2.879 -20.547 1 67.62 157 GLY A O 1
ATOM 1204 N N . GLN A 1 158 ? 4.004 1.474 -19.828 1 69.06 158 GLN A N 1
ATOM 1205 C CA . GLN A 1 158 ? 4.387 0.444 -20.781 1 69.06 158 GLN A CA 1
ATOM 1206 C C . GLN A 1 158 ? 3.312 0.26 -21.859 1 69.06 158 GLN A C 1
ATOM 1208 O O . GLN A 1 158 ? 3.582 -0.295 -22.922 1 69.06 158 GLN A O 1
ATOM 1213 N N . ASN A 1 159 ? 2.197 0.759 -21.594 1 79.06 159 ASN A N 1
ATOM 1214 C CA . ASN A 1 159 ? 1.07 0.537 -22.5 1 79.06 159 ASN A CA 1
ATOM 1215 C C . ASN A 1 159 ? 0.893 -0.945 -22.812 1 79.06 159 ASN A C 1
ATOM 1217 O O . ASN A 1 159 ? 0.652 -1.311 -23.969 1 79.06 159 ASN A O 1
ATOM 1221 N N . ILE A 1 160 ? 1.288 -1.815 -21.969 1 87.94 160 ILE A N 1
ATOM 1222 C CA . ILE A 1 160 ? 1.093 -3.258 -22.078 1 87.94 160 ILE A CA 1
ATOM 1223 C C . ILE A 1 160 ? -0.018 -3.701 -21.125 1 87.94 160 ILE A C 1
ATOM 1225 O O . ILE A 1 160 ? -0.029 -3.326 -19.953 1 87.94 160 ILE A O 1
ATOM 1229 N N . GLU A 1 161 ? -0.878 -4.48 -21.688 1 92.81 161 GLU A N 1
ATOM 1230 C CA . GLU A 1 161 ? -2.014 -4.977 -20.922 1 92.81 161 GLU A CA 1
ATOM 1231 C C . GLU A 1 161 ? -1.576 -6.039 -19.906 1 92.81 161 GLU A C 1
ATOM 1233 O O . GLU A 1 161 ? -0.837 -6.961 -20.25 1 92.81 161 GLU A O 1
ATOM 1238 N N . SER A 1 162 ? -2.072 -5.887 -18.672 1 95.56 162 SER A N 1
ATOM 1239 C CA . SER A 1 162 ? -1.729 -6.867 -17.641 1 95.56 162 SER A CA 1
ATOM 1240 C C . SER A 1 162 ? -2.867 -7.859 -17.422 1 95.56 162 SER A C 1
ATOM 1242 O O . SER A 1 162 ? -2.67 -8.914 -16.812 1 95.56 162 SER A O 1
ATOM 1244 N N . GLY A 1 163 ? -4.082 -7.516 -17.812 1 96.25 163 GLY A N 1
ATOM 1245 C CA . GLY A 1 163 ? -5.18 -8.461 -17.703 1 96.25 163 GLY A CA 1
ATOM 1246 C C . GLY A 1 163 ? -6.457 -7.836 -17.172 1 96.25 163 GLY A C 1
ATOM 1247 O O . GLY A 1 163 ? -6.59 -6.609 -17.156 1 96.25 163 GLY A O 1
ATOM 1248 N N . LEU A 1 164 ? -7.41 -8.734 -16.828 1 96.75 164 LEU A N 1
ATOM 1249 C CA . LEU A 1 164 ? -8.719 -8.328 -16.328 1 96.75 164 LEU A CA 1
ATOM 1250 C C . LEU A 1 164 ? -8.609 -7.758 -14.922 1 96.75 164 LEU A C 1
ATOM 1252 O O . LEU A 1 164 ? -8.117 -8.438 -14.008 1 96.75 164 LEU A O 1
ATOM 1256 N N . LYS A 1 165 ? -9.055 -6.5 -14.68 1 97.12 165 LYS A N 1
ATOM 1257 C CA . LYS A 1 165 ? -9.102 -5.902 -13.352 1 97.12 165 LYS A CA 1
ATOM 1258 C C . LYS A 1 165 ? -10.109 -6.621 -12.461 1 97.12 165 LYS A C 1
ATOM 1260 O O . LYS A 1 165 ? -11.281 -6.738 -12.812 1 97.12 165 LYS A O 1
ATOM 1265 N N . TRP A 1 166 ? -9.914 -7.066 -11.352 1 97.75 166 TRP A N 1
ATOM 1266 C CA . TRP A 1 166 ? -8.656 -7.254 -10.633 1 97.75 166 TRP A CA 1
ATOM 1267 C C . TRP A 1 166 ? -8.453 -8.719 -10.281 1 97.75 166 TRP A C 1
ATOM 1269 O O . TRP A 1 166 ? -8.328 -9.07 -9.102 1 97.75 166 TRP A O 1
ATOM 1279 N N . ASP A 1 167 ? -8.336 -9.508 -11.359 1 97.81 167 ASP A N 1
ATOM 1280 C CA . ASP A 1 167 ? -8.172 -10.961 -11.273 1 97.81 167 ASP A CA 1
ATOM 1281 C C . ASP A 1 167 ? -6.758 -11.328 -10.836 1 97.81 167 ASP A C 1
ATOM 1283 O O . ASP A 1 167 ? -5.859 -10.484 -10.844 1 97.81 167 ASP A O 1
ATOM 1287 N N . CYS A 1 168 ? -6.598 -12.609 -10.438 1 98.56 168 CYS A N 1
ATOM 1288 C CA . CYS A 1 168 ? -5.316 -13.109 -9.953 1 98.56 168 CYS A CA 1
ATOM 1289 C C . CYS A 1 168 ? -4.262 -13.062 -11.055 1 98.56 168 CYS A C 1
ATOM 1291 O O . CYS A 1 168 ? -3.096 -12.766 -10.789 1 98.56 168 CYS A O 1
ATOM 1293 N N . MET A 1 169 ? -4.605 -13.305 -12.297 1 98 169 MET A N 1
ATOM 1294 C CA . MET A 1 169 ? -3.654 -13.32 -13.398 1 98 169 MET A CA 1
ATOM 1295 C C . MET A 1 169 ? -3.141 -11.914 -13.703 1 98 169 MET A C 1
ATOM 1297 O O . MET A 1 169 ? -1.962 -11.734 -14.016 1 98 169 MET A O 1
ATOM 1301 N N . GLU A 1 170 ? -4.062 -11 -13.648 1 98.06 170 GLU A N 1
ATOM 1302 C CA . GLU A 1 170 ? -3.662 -9.609 -13.867 1 98.06 170 GLU A CA 1
ATOM 1303 C C . GLU A 1 170 ? -2.559 -9.195 -12.891 1 98.06 170 GLU A C 1
ATOM 1305 O O . GLU A 1 170 ? -1.581 -8.562 -13.289 1 98.06 170 GLU A O 1
ATOM 1310 N N . PHE A 1 171 ? -2.73 -9.562 -11.633 1 98.56 171 PHE A N 1
ATOM 1311 C CA . PHE A 1 171 ? -1.731 -9.211 -10.633 1 98.56 171 PHE A CA 1
ATOM 1312 C C . PHE A 1 171 ? -0.399 -9.891 -10.938 1 98.56 171 PHE A C 1
ATOM 1314 O O . PHE A 1 171 ? 0.653 -9.242 -10.883 1 98.56 171 PHE A O 1
ATOM 1321 N N . ALA A 1 172 ? -0.424 -11.133 -11.188 1 98.69 172 ALA A N 1
ATOM 1322 C CA . ALA A 1 172 ? 0.797 -11.891 -11.43 1 98.69 172 ALA A CA 1
ATOM 1323 C C . ALA A 1 172 ? 1.573 -11.312 -12.609 1 98.69 172 ALA A C 1
ATOM 1325 O O . ALA A 1 172 ? 2.791 -11.133 -12.539 1 98.69 172 ALA A O 1
ATOM 1326 N N . ARG A 1 173 ? 0.824 -11.039 -13.672 1 97.5 173 ARG A N 1
ATOM 1327 C CA . ARG A 1 173 ? 1.469 -10.484 -14.859 1 97.5 173 ARG A CA 1
ATOM 1328 C C . ARG A 1 173 ? 2.047 -9.102 -14.562 1 97.5 173 ARG A C 1
ATOM 1330 O O . ARG A 1 173 ? 3.193 -8.812 -14.914 1 97.5 173 ARG A O 1
ATOM 1337 N N . ARG A 1 174 ? 1.261 -8.289 -13.93 1 97.06 174 ARG A N 1
ATOM 1338 C CA . ARG A 1 174 ? 1.714 -6.949 -13.586 1 97.06 174 ARG A CA 1
ATOM 1339 C C . ARG A 1 174 ? 2.941 -6.996 -12.68 1 97.06 174 ARG A C 1
ATOM 1341 O O . ARG A 1 174 ? 3.887 -6.227 -12.867 1 97.06 174 ARG A O 1
ATOM 1348 N N . TYR A 1 175 ? 2.943 -7.887 -11.742 1 97.81 175 TYR A N 1
ATOM 1349 C CA . TYR A 1 175 ? 4.094 -8.039 -10.852 1 97.81 175 TYR A CA 1
ATOM 1350 C C . TYR A 1 175 ? 5.352 -8.367 -11.648 1 97.81 175 TYR A C 1
ATOM 1352 O O . TYR A 1 175 ? 6.395 -7.734 -11.453 1 97.81 175 TYR A O 1
ATOM 1360 N N . TRP A 1 176 ? 5.297 -9.328 -12.516 1 97.25 176 TRP A N 1
ATOM 1361 C CA . TRP A 1 176 ? 6.461 -9.703 -13.305 1 97.25 176 TRP A CA 1
ATOM 1362 C C . TRP A 1 176 ? 6.898 -8.555 -14.211 1 97.25 176 TRP A C 1
ATOM 1364 O O . TRP A 1 176 ? 8.094 -8.336 -14.414 1 97.25 176 TRP A O 1
ATOM 1374 N N . MET A 1 177 ? 5.922 -7.848 -14.781 1 95.75 177 MET A N 1
ATOM 1375 C CA . MET A 1 177 ? 6.242 -6.73 -15.672 1 95.75 177 MET A CA 1
ATOM 1376 C C . MET A 1 177 ? 6.977 -5.629 -14.914 1 95.75 177 MET A C 1
ATOM 1378 O O . MET A 1 177 ? 7.816 -4.93 -15.484 1 95.75 177 MET A O 1
ATOM 1382 N N . LEU A 1 178 ? 6.66 -5.531 -13.641 1 94.75 178 LEU A N 1
ATOM 1383 C CA . LEU A 1 178 ? 7.188 -4.406 -12.883 1 94.75 178 LEU A CA 1
ATOM 1384 C C . LEU A 1 178 ? 8.375 -4.832 -12.031 1 94.75 178 LEU A C 1
ATOM 1386 O O . LEU A 1 178 ? 9.305 -4.051 -11.82 1 94.75 178 LEU A O 1
ATOM 1390 N N . ARG A 1 179 ? 8.359 -6.152 -11.57 1 94.94 179 ARG A N 1
ATOM 1391 C CA . ARG A 1 179 ? 9.336 -6.547 -10.562 1 94.94 179 ARG A CA 1
ATOM 1392 C C . ARG A 1 179 ? 9.906 -7.926 -10.867 1 94.94 179 ARG A C 1
ATOM 1394 O O . ARG A 1 179 ? 10.609 -8.508 -10.039 1 94.94 179 ARG A O 1
ATOM 1401 N N . GLY A 1 180 ? 9.57 -8.359 -11.953 1 95.25 180 GLY A N 1
ATOM 1402 C CA . GLY A 1 180 ? 10.055 -9.695 -12.266 1 95.25 180 GLY A CA 1
ATOM 1403 C C . GLY A 1 180 ? 11.555 -9.836 -12.133 1 95.25 180 GLY A C 1
ATOM 1404 O O . GLY A 1 180 ? 12.305 -8.922 -12.484 1 95.25 180 GLY A O 1
ATOM 1405 N N . THR A 1 181 ? 11.984 -10.984 -11.586 1 93.06 181 THR A N 1
ATOM 1406 C CA . THR A 1 181 ? 13.391 -11.328 -11.43 1 93.06 181 THR A CA 1
ATOM 1407 C C . THR A 1 181 ? 13.758 -12.516 -12.32 1 93.06 181 THR A C 1
ATOM 1409 O O . THR A 1 181 ? 13 -13.484 -12.414 1 93.06 181 THR A O 1
ATOM 1412 N N . PRO A 1 182 ? 14.883 -12.484 -13 1 94.44 182 PRO A N 1
ATOM 1413 C CA . PRO A 1 182 ? 16 -11.539 -12.867 1 94.44 182 PRO A CA 1
ATOM 1414 C C . PRO A 1 182 ? 15.75 -10.227 -13.594 1 94.44 182 PRO A C 1
ATOM 1416 O O . PRO A 1 182 ? 16.422 -9.227 -13.328 1 94.44 182 PRO A O 1
ATOM 1419 N N . VAL A 1 183 ? 14.914 -10.195 -14.602 1 95.06 183 VAL A N 1
ATOM 1420 C CA . VAL A 1 183 ? 14.477 -8.992 -15.305 1 95.06 183 VAL A CA 1
ATOM 1421 C C . VAL A 1 183 ? 12.969 -9.047 -15.539 1 95.06 183 VAL A C 1
ATOM 1423 O O . VAL A 1 183 ? 12.383 -10.125 -15.594 1 95.06 183 VAL A O 1
ATOM 1426 N N . PRO A 1 184 ? 12.352 -7.895 -15.719 1 95.25 184 PRO A N 1
ATOM 1427 C CA . PRO A 1 184 ? 10.914 -7.887 -15.969 1 95.25 184 PRO A CA 1
ATOM 1428 C C . PRO A 1 184 ? 10.516 -8.742 -17.172 1 95.25 184 PRO A C 1
ATOM 1430 O O . PRO A 1 184 ? 11.25 -8.789 -18.172 1 95.25 184 PRO A O 1
ATOM 1433 N N . ALA A 1 185 ? 9.375 -9.328 -17 1 96.19 185 ALA A N 1
ATOM 1434 C CA . ALA A 1 185 ? 8.867 -10.25 -18.016 1 96.19 185 ALA A CA 1
ATOM 1435 C C . ALA A 1 185 ? 7.34 -10.273 -18.016 1 96.19 185 ALA A C 1
ATOM 1437 O O . ALA A 1 185 ? 6.703 -9.703 -17.125 1 96.19 185 ALA A O 1
ATOM 1438 N N . THR A 1 186 ? 6.824 -10.789 -19.078 1 95.62 186 THR A N 1
ATOM 1439 C CA . THR A 1 186 ? 5.402 -11.078 -19.188 1 95.62 186 THR A CA 1
ATOM 1440 C C . THR A 1 186 ? 5.176 -12.477 -19.766 1 95.62 186 THR A C 1
ATOM 1442 O O . THR A 1 186 ? 6.117 -13.117 -20.234 1 95.62 186 THR A O 1
ATOM 1445 N N . PHE A 1 187 ? 3.977 -12.977 -19.609 1 96.19 187 PHE A N 1
ATOM 1446 C CA . PHE A 1 187 ? 3.648 -14.258 -20.219 1 96.19 187 PHE A CA 1
ATOM 1447 C C . PHE A 1 187 ? 2.42 -14.133 -21.109 1 96.19 187 PHE A C 1
ATOM 1449 O O . PHE A 1 187 ? 1.638 -13.195 -20.969 1 96.19 187 PHE A O 1
ATOM 1456 N N . ASP A 1 188 ? 2.281 -15.023 -21.984 1 94.25 188 ASP A N 1
ATOM 1457 C CA . ASP A 1 188 ? 1.246 -14.977 -23 1 94.25 188 ASP A CA 1
ATOM 1458 C C . ASP A 1 188 ? -0.143 -15.148 -22.391 1 94.25 188 ASP A C 1
ATOM 1460 O O . ASP A 1 188 ? -0.282 -15.703 -21.297 1 94.25 188 ASP A O 1
ATOM 1464 N N . SER A 1 189 ? -1.093 -14.672 -23.203 1 93.94 189 SER A N 1
ATOM 1465 C CA . SER A 1 189 ? -2.477 -14.773 -22.75 1 93.94 189 SER A CA 1
ATOM 1466 C C . SER A 1 189 ? -2.936 -16.219 -22.672 1 93.94 189 SER A C 1
ATOM 1468 O O . SER A 1 189 ? -2.609 -17.031 -23.547 1 93.94 189 SER A O 1
ATOM 1470 N N . VAL A 1 190 ? -3.613 -16.5 -21.672 1 96.81 190 VAL A N 1
ATOM 1471 C CA . VAL A 1 190 ? -4.223 -17.797 -21.453 1 96.81 190 VAL A CA 1
ATOM 1472 C C . VAL A 1 190 ? -5.68 -17.625 -21.016 1 96.81 190 VAL A C 1
ATOM 1474 O O . VAL A 1 190 ? -6.109 -16.516 -20.703 1 96.81 190 VAL A O 1
ATOM 1477 N N . VAL A 1 191 ? -6.461 -18.75 -21.062 1 94.75 191 VAL A N 1
ATOM 1478 C CA . VAL A 1 191 ? -7.879 -18.703 -20.734 1 94.75 191 VAL A CA 1
ATOM 1479 C C . VAL A 1 191 ? -8.047 -18.562 -19.219 1 94.75 191 VAL A C 1
ATOM 1481 O O . VAL A 1 191 ? -8.836 -17.75 -18.75 1 94.75 191 VAL A O 1
ATOM 1484 N N . GLY A 1 192 ? -7.359 -19.359 -18.484 1 97.25 192 GLY A N 1
ATOM 1485 C CA . GLY A 1 192 ? -7.387 -19.328 -17.031 1 97.25 192 GLY A CA 1
ATOM 1486 C C . GLY A 1 192 ? -6.004 -19.391 -16.406 1 97.25 192 GLY A C 1
ATOM 1487 O O . GLY A 1 192 ? -5.039 -19.797 -17.062 1 97.25 192 GLY A O 1
ATOM 1488 N N . ALA A 1 193 ? -5.949 -19.078 -15.148 1 98.44 193 ALA A N 1
ATOM 1489 C CA . ALA A 1 193 ? -4.68 -19.047 -14.43 1 98.44 193 ALA A CA 1
ATOM 1490 C C . ALA A 1 193 ? -4.012 -20.422 -14.453 1 98.44 193 ALA A C 1
ATOM 1492 O O . ALA A 1 193 ? -2.783 -20.531 -14.508 1 98.44 193 ALA A O 1
ATOM 1493 N N . ALA A 1 194 ? -4.844 -21.469 -14.414 1 98.62 194 ALA A N 1
ATOM 1494 C CA . ALA A 1 194 ? -4.32 -22.844 -14.438 1 98.62 194 ALA A CA 1
ATOM 1495 C C . ALA A 1 194 ? -3.518 -23.094 -15.711 1 98.62 194 ALA A C 1
ATOM 1497 O O . ALA A 1 194 ? -2.586 -23.906 -15.719 1 98.62 194 ALA A O 1
ATOM 1498 N N . ASP A 1 195 ? -3.855 -22.375 -16.781 1 98.56 195 ASP A N 1
ATOM 1499 C CA . ASP A 1 195 ? -3.273 -22.625 -18.094 1 98.56 195 ASP A CA 1
ATOM 1500 C C . ASP A 1 195 ? -1.855 -22.062 -18.188 1 98.56 195 ASP A C 1
ATOM 1502 O O . ASP A 1 195 ? -1.108 -22.391 -19.109 1 98.56 195 ASP A O 1
ATOM 1506 N N . ILE A 1 196 ? -1.457 -21.25 -17.234 1 98.62 196 ILE A N 1
ATOM 1507 C CA . ILE A 1 196 ? -0.087 -20.75 -17.188 1 98.62 196 ILE A CA 1
ATOM 1508 C C . ILE A 1 196 ? 0.886 -21.922 -17.078 1 98.62 196 ILE A C 1
ATOM 1510 O O . ILE A 1 196 ? 1.978 -21.891 -17.656 1 98.62 196 ILE A O 1
ATOM 1514 N N . TRP A 1 197 ? 0.443 -23 -16.406 1 98.62 197 TRP A N 1
ATOM 1515 C CA . TRP A 1 197 ? 1.27 -24.172 -16.156 1 98.62 197 TRP A CA 1
ATOM 1516 C C . TRP A 1 197 ? 1.688 -24.828 -17.469 1 98.62 197 TRP A C 1
ATOM 1518 O O . TRP A 1 197 ? 2.705 -25.531 -17.531 1 98.62 197 TRP A O 1
ATOM 1528 N N . ALA A 1 198 ? 0.96 -24.578 -18.531 1 98.06 198 ALA A N 1
ATOM 1529 C CA . ALA A 1 198 ? 1.239 -25.219 -19.812 1 98.06 198 ALA A CA 1
ATOM 1530 C C . ALA A 1 198 ? 2.209 -24.375 -20.641 1 98.06 198 ALA A C 1
ATOM 1532 O O . ALA A 1 198 ? 2.721 -24.844 -21.672 1 98.06 198 ALA A O 1
ATOM 1533 N N . LEU A 1 199 ? 2.451 -23.172 -20.203 1 98.25 199 LEU A N 1
ATOM 1534 C CA . LEU A 1 199 ? 3.355 -22.312 -20.953 1 98.25 199 LEU A CA 1
ATOM 1535 C C . LEU A 1 199 ? 4.797 -22.781 -20.812 1 98.25 199 LEU A C 1
ATOM 1537 O O . LEU A 1 199 ? 5.188 -23.312 -19.766 1 98.25 199 LEU A O 1
ATOM 1541 N N . ASN A 1 200 ? 5.645 -22.469 -21.891 1 97.56 200 ASN A N 1
ATOM 1542 C CA . ASN A 1 200 ? 7.012 -22.984 -21.891 1 97.56 200 ASN A CA 1
ATOM 1543 C C . ASN A 1 200 ? 8.031 -21.859 -22.016 1 97.56 200 ASN A C 1
ATOM 1545 O O . ASN A 1 200 ? 9.242 -22.094 -21.922 1 97.56 200 ASN A O 1
ATOM 1549 N N . PHE A 1 201 ? 7.539 -20.656 -22.203 1 97.5 201 PHE A N 1
ATOM 1550 C CA . PHE A 1 201 ? 8.438 -19.516 -22.266 1 97.5 201 PHE A CA 1
ATOM 1551 C C . PHE A 1 201 ? 7.762 -18.25 -21.734 1 97.5 201 PHE A C 1
ATOM 1553 O O . PHE A 1 201 ? 6.539 -18.219 -21.578 1 97.5 201 PHE A O 1
ATOM 1560 N N . VAL A 1 202 ? 8.523 -17.297 -21.344 1 97.12 202 VAL A N 1
ATOM 1561 C CA . VAL A 1 202 ? 8.07 -15.945 -21.047 1 97.12 202 VAL A CA 1
ATOM 1562 C C . VAL A 1 202 ? 8.734 -14.953 -21.984 1 97.12 202 VAL A C 1
ATOM 1564 O O . VAL A 1 202 ? 9.727 -15.281 -22.641 1 97.12 202 VAL A O 1
ATOM 1567 N N . ARG A 1 203 ? 8.102 -13.836 -22.109 1 94.94 203 ARG A N 1
ATOM 1568 C CA . ARG A 1 203 ? 8.672 -12.742 -22.891 1 94.94 203 ARG A CA 1
ATOM 1569 C C . ARG A 1 203 ? 9.266 -11.672 -21.984 1 94.94 203 ARG A C 1
ATOM 1571 O O . ARG A 1 203 ? 8.594 -11.18 -21.078 1 94.94 203 ARG A O 1
ATOM 1578 N N . LEU A 1 204 ? 10.508 -11.414 -22.25 1 93.88 204 LEU A N 1
ATOM 1579 C CA . LEU A 1 204 ? 11.117 -10.289 -21.547 1 93.88 204 LEU A CA 1
ATOM 1580 C C . LEU A 1 204 ? 10.609 -8.961 -22.109 1 93.88 204 LEU A C 1
ATOM 1582 O O . LEU A 1 204 ? 10 -8.93 -23.188 1 93.88 204 LEU A O 1
ATOM 1586 N N . MET A 1 205 ? 10.75 -7.922 -21.391 1 88.94 205 MET A N 1
ATOM 1587 C CA . MET A 1 205 ? 10.172 -6.641 -21.781 1 88.94 205 MET A CA 1
ATOM 1588 C C . MET A 1 205 ? 10.852 -6.09 -23.031 1 88.94 205 MET A C 1
ATOM 1590 O O . MET A 1 205 ? 10.305 -5.219 -23.719 1 88.94 205 MET A O 1
ATOM 1594 N N . ASP A 1 206 ? 11.992 -6.652 -23.297 1 86 206 ASP A N 1
ATOM 1595 C CA . ASP A 1 206 ? 12.664 -6.262 -24.531 1 86 206 ASP A CA 1
ATOM 1596 C C . ASP A 1 206 ? 12.18 -7.098 -25.719 1 86 206 ASP A C 1
ATOM 1598 O O . ASP A 1 206 ? 12.641 -6.914 -26.844 1 86 206 ASP A O 1
ATOM 1602 N N . GLY A 1 207 ? 11.344 -7.992 -25.484 1 87.88 207 GLY A N 1
ATOM 1603 C CA . GLY A 1 207 ? 10.75 -8.789 -26.547 1 87.88 207 GLY A CA 1
ATOM 1604 C C . GLY A 1 207 ? 11.367 -10.172 -26.672 1 87.88 207 GLY A C 1
ATOM 1605 O O . GLY A 1 207 ? 10.805 -11.055 -27.312 1 87.88 207 GLY A O 1
ATOM 1606 N N . SER A 1 208 ? 12.5 -10.43 -26.109 1 93.56 208 SER A N 1
ATOM 1607 C CA . SER A 1 208 ? 13.148 -11.734 -26.188 1 93.56 208 SER A CA 1
ATOM 1608 C C . SER A 1 208 ? 12.406 -12.773 -25.359 1 93.56 208 SER A C 1
ATOM 1610 O O . SER A 1 208 ? 11.688 -12.43 -24.422 1 93.56 208 SER A O 1
ATOM 1612 N N . LYS A 1 209 ? 12.594 -14 -25.797 1 95.75 209 LYS A N 1
ATOM 1613 C CA . LYS A 1 209 ? 11.945 -15.109 -25.094 1 95.75 209 LYS A CA 1
ATOM 1614 C C . LYS A 1 209 ? 12.953 -15.914 -24.281 1 95.75 209 LYS A C 1
ATOM 1616 O O . LYS A 1 209 ? 14.117 -16.031 -24.656 1 95.75 209 LYS A O 1
ATOM 1621 N N . THR A 1 210 ? 12.555 -16.359 -23.172 1 97.25 210 THR A N 1
ATOM 1622 C CA . THR A 1 210 ? 13.352 -17.266 -22.359 1 97.25 210 THR A CA 1
ATOM 1623 C C . THR A 1 210 ? 12.484 -18.391 -21.797 1 97.25 210 THR A C 1
ATOM 1625 O O . THR A 1 210 ? 11.281 -18.203 -21.594 1 97.25 210 THR A O 1
ATOM 1628 N N . PRO A 1 211 ? 13.07 -19.562 -21.594 1 96.94 211 PRO A N 1
ATOM 1629 C CA . PRO A 1 211 ? 12.289 -20.703 -21.109 1 96.94 211 PRO A CA 1
ATOM 1630 C C . PRO A 1 211 ? 11.617 -20.422 -19.766 1 96.94 211 PRO A C 1
ATOM 1632 O O . PRO A 1 211 ? 12.203 -19.75 -18.906 1 96.94 211 PRO A O 1
ATOM 1635 N N . LEU A 1 212 ? 10.43 -20.859 -19.594 1 98 212 LEU A N 1
ATOM 1636 C CA . LEU A 1 212 ? 9.695 -20.875 -18.344 1 98 212 LEU A CA 1
ATOM 1637 C C . LEU A 1 212 ? 9.734 -22.266 -17.703 1 98 212 LEU A C 1
ATOM 1639 O O . LEU A 1 212 ? 9.156 -23.219 -18.25 1 98 212 LEU A O 1
ATOM 1643 N N . LEU A 1 213 ? 10.391 -22.328 -16.625 1 97.94 213 LEU A N 1
ATOM 1644 C CA . LEU A 1 213 ? 10.625 -23.609 -15.953 1 97.94 213 LEU A CA 1
ATOM 1645 C C . LEU A 1 213 ? 9.492 -23.938 -14.992 1 97.94 213 LEU A C 1
ATOM 1647 O O . LEU A 1 213 ? 8.883 -23.047 -14.406 1 97.94 213 LEU A O 1
ATOM 1651 N N . LYS A 1 214 ? 9.305 -25.266 -14.852 1 98.12 214 LYS A N 1
ATOM 1652 C CA . LYS A 1 214 ? 8.242 -25.766 -13.984 1 98.12 214 LYS A CA 1
ATOM 1653 C C . LYS A 1 214 ? 8.805 -26.672 -12.898 1 98.12 214 LYS A C 1
ATOM 1655 O O . LYS A 1 214 ? 9.617 -27.562 -13.18 1 98.12 214 LYS A O 1
ATOM 1660 N N . TYR A 1 215 ? 8.344 -26.406 -11.742 1 98.69 215 TYR A N 1
ATOM 1661 C CA . TYR A 1 215 ? 8.727 -27.234 -10.609 1 98.69 215 TYR A CA 1
ATOM 1662 C C . TYR A 1 215 ? 7.504 -27.797 -9.898 1 98.69 215 TYR A C 1
ATOM 1664 O O . TYR A 1 215 ? 6.895 -27.109 -9.07 1 98.69 215 TYR A O 1
ATOM 1672 N N . PRO A 1 216 ? 7.203 -29.078 -10.211 1 98.75 216 PRO A N 1
ATOM 1673 C CA . PRO A 1 216 ? 6.047 -29.688 -9.539 1 98.75 216 PRO A CA 1
ATOM 1674 C C . PRO A 1 216 ? 6.199 -29.734 -8.023 1 98.75 216 PRO A C 1
ATOM 1676 O O . PRO A 1 216 ? 7.297 -30 -7.523 1 98.75 216 PRO A O 1
ATOM 1679 N N . ASN A 1 217 ? 5.086 -29.484 -7.316 1 98.69 217 ASN A N 1
ATOM 1680 C CA . ASN A 1 217 ? 5.059 -29.562 -5.859 1 98.69 217 ASN A CA 1
ATOM 1681 C C . ASN A 1 217 ? 5.504 -30.922 -5.355 1 98.69 217 ASN A C 1
ATOM 1683 O O . ASN A 1 217 ? 5.008 -31.953 -5.816 1 98.69 217 ASN A O 1
ATOM 1687 N N . GLY A 1 218 ? 6.477 -30.906 -4.547 1 97.88 218 GLY A N 1
ATOM 1688 C CA . GLY A 1 218 ? 6.918 -32.156 -3.934 1 97.88 218 GLY A CA 1
ATOM 1689 C C . GLY A 1 218 ? 7.934 -32.906 -4.773 1 97.88 218 GLY A C 1
ATOM 1690 O O . GLY A 1 218 ? 8.414 -33.969 -4.371 1 97.88 218 GLY A O 1
ATOM 1691 N N . LEU A 1 219 ? 8.289 -32.438 -5.922 1 98.12 219 LEU A N 1
ATOM 1692 C CA . LEU A 1 219 ? 9.266 -33.125 -6.762 1 98.12 219 LEU A CA 1
ATOM 1693 C C . LEU A 1 219 ? 10.672 -32.969 -6.18 1 98.12 219 LEU A C 1
ATOM 1695 O O . LEU A 1 219 ? 11.141 -31.875 -5.926 1 98.12 219 LEU A O 1
ATOM 1699 N N . PRO A 1 220 ? 11.359 -34.062 -5.996 1 97.88 220 PRO A N 1
ATOM 1700 C CA . PRO A 1 220 ? 12.727 -34.031 -5.484 1 97.88 220 PRO A CA 1
ATOM 1701 C C . PRO A 1 220 ? 13.672 -33.25 -6.402 1 97.88 220 PRO A C 1
ATOM 1703 O O . PRO A 1 220 ? 13.555 -33.312 -7.629 1 97.88 220 PRO A O 1
ATOM 1706 N N . ARG A 1 221 ? 14.656 -32.562 -5.832 1 97.06 221 ARG A N 1
ATOM 1707 C CA . ARG A 1 221 ? 15.594 -31.766 -6.613 1 97.06 221 ARG A CA 1
ATOM 1708 C C . ARG A 1 221 ? 16.375 -32.656 -7.59 1 97.06 221 ARG A C 1
ATOM 1710 O O . ARG A 1 221 ? 16.672 -32.219 -8.711 1 97.06 221 ARG A O 1
ATOM 1717 N N . ARG A 1 222 ? 16.688 -33.875 -7.188 1 96.81 222 ARG A N 1
ATOM 1718 C CA . ARG A 1 222 ? 17.438 -34.812 -8.023 1 96.81 222 ARG A CA 1
ATOM 1719 C C . ARG A 1 222 ? 16.625 -35.188 -9.266 1 96.81 222 ARG A C 1
ATOM 1721 O O . ARG A 1 222 ? 17.188 -35.688 -10.234 1 96.81 222 ARG A O 1
ATOM 1728 N N . GLU A 1 223 ? 15.344 -35.031 -9.211 1 97.75 223 GLU A N 1
ATOM 1729 C CA . GLU A 1 223 ? 14.461 -35.375 -10.32 1 97.75 223 GLU A CA 1
ATOM 1730 C C . GLU A 1 223 ? 13.977 -34.125 -11.062 1 97.75 223 GLU A C 1
ATOM 1732 O O . GLU A 1 223 ? 13.023 -34.188 -11.836 1 97.75 223 GLU A O 1
ATOM 1737 N N . GLY A 1 224 ? 14.539 -32.969 -10.758 1 96.94 224 GLY A N 1
ATOM 1738 C CA . GLY A 1 224 ? 14.203 -31.75 -11.461 1 96.94 224 GLY A CA 1
ATOM 1739 C C . GLY A 1 224 ? 13.414 -30.766 -10.617 1 96.94 224 GLY A C 1
ATOM 1740 O O . GLY A 1 224 ? 12.961 -29.734 -11.117 1 96.94 224 GLY A O 1
ATOM 1741 N N . GLY A 1 225 ? 13.203 -31.078 -9.359 1 97.88 225 GLY A N 1
ATOM 1742 C CA . GLY A 1 225 ? 12.547 -30.156 -8.453 1 97.88 225 GLY A CA 1
ATOM 1743 C C . GLY A 1 225 ? 13.438 -29 -8.031 1 97.88 225 GLY A C 1
ATOM 1744 O O . GLY A 1 225 ? 14.578 -28.906 -8.469 1 97.88 225 GLY A O 1
ATOM 1745 N N . SER A 1 226 ? 12.828 -28.078 -7.273 1 97.81 226 SER A N 1
ATOM 1746 C CA . SER A 1 226 ? 13.555 -26.906 -6.789 1 97.81 226 SER A CA 1
ATOM 1747 C C . SER A 1 226 ? 12.883 -26.312 -5.562 1 97.81 226 SER A C 1
ATOM 1749 O O . SER A 1 226 ? 11.672 -26.438 -5.383 1 97.81 226 SER A O 1
ATOM 1751 N N . ALA A 1 227 ? 13.734 -25.672 -4.719 1 98.19 227 ALA A N 1
ATOM 1752 C CA . ALA A 1 227 ? 13.148 -24.828 -3.678 1 98.19 227 ALA A CA 1
ATOM 1753 C C . ALA A 1 227 ? 12.422 -23.641 -4.281 1 98.19 227 ALA A C 1
ATOM 1755 O O . ALA A 1 227 ? 12.891 -23.047 -5.266 1 98.19 227 ALA A O 1
ATOM 1756 N N . PRO A 1 228 ? 11.273 -23.328 -3.691 1 98.69 228 PRO A N 1
ATOM 1757 C CA . PRO A 1 228 ? 10.648 -22.094 -4.16 1 98.69 228 PRO A CA 1
ATOM 1758 C C . PRO A 1 228 ? 11.516 -20.859 -3.9 1 98.69 228 PRO A C 1
ATOM 1760 O O . PRO A 1 228 ? 12.344 -20.859 -2.988 1 98.69 228 PRO A O 1
ATOM 1763 N N . ARG A 1 229 ? 11.32 -19.812 -4.723 1 98.38 229 ARG A N 1
ATOM 1764 C CA . ARG A 1 229 ? 12.047 -18.547 -4.609 1 98.38 229 ARG A CA 1
ATOM 1765 C C . ARG A 1 229 ? 11.117 -17.359 -4.754 1 98.38 229 ARG A C 1
ATOM 1767 O O . ARG A 1 229 ? 10.07 -17.453 -5.395 1 98.38 229 ARG A O 1
ATOM 1774 N N . VAL A 1 230 ? 11.578 -16.281 -4.184 1 98.38 230 VAL A N 1
ATOM 1775 C CA . VAL A 1 230 ? 10.852 -15.039 -4.391 1 98.38 230 VAL A CA 1
ATOM 1776 C C . VAL A 1 230 ? 10.766 -14.734 -5.883 1 98.38 230 VAL A C 1
ATOM 1778 O O . VAL A 1 230 ? 11.758 -14.844 -6.605 1 98.38 230 VAL A O 1
ATOM 1781 N N . GLY A 1 231 ? 9.594 -14.461 -6.309 1 98.19 231 GLY A N 1
ATOM 1782 C CA . GLY A 1 231 ? 9.367 -14.164 -7.715 1 98.19 231 GLY A CA 1
ATOM 1783 C C . GLY A 1 231 ? 8.695 -15.297 -8.461 1 98.19 231 GLY A C 1
ATOM 1784 O O . GLY A 1 231 ? 8.156 -15.094 -9.555 1 98.19 231 GLY A O 1
ATOM 1785 N N . ASP A 1 232 ? 8.75 -16.5 -7.953 1 98.75 232 ASP A N 1
ATOM 1786 C CA . ASP A 1 232 ? 8.078 -17.641 -8.578 1 98.75 232 ASP A CA 1
ATOM 1787 C C . ASP A 1 232 ? 6.574 -17.422 -8.656 1 98.75 232 ASP A C 1
ATOM 1789 O O . ASP A 1 232 ? 5.984 -16.812 -7.762 1 98.75 232 ASP A O 1
ATOM 1793 N N . LEU A 1 233 ? 5.977 -17.891 -9.703 1 98.88 233 LEU A N 1
ATOM 1794 C CA . LEU A 1 233 ? 4.523 -18 -9.75 1 98.88 233 LEU A CA 1
ATOM 1795 C C . LEU A 1 233 ? 4.051 -19.328 -9.164 1 98.88 233 LEU A C 1
ATOM 1797 O O . LEU A 1 233 ? 4.496 -20.391 -9.594 1 98.88 233 LEU A O 1
ATOM 1801 N N . LEU A 1 234 ? 3.203 -19.234 -8.156 1 98.94 234 LEU A N 1
ATOM 1802 C CA . LEU A 1 234 ? 2.549 -20.422 -7.609 1 98.94 234 LEU A CA 1
ATOM 1803 C C . LEU A 1 234 ? 1.245 -20.703 -8.344 1 98.94 234 LEU A C 1
ATOM 1805 O O . LEU A 1 234 ? 0.334 -19.875 -8.352 1 98.94 234 LEU A O 1
ATOM 1809 N N . ILE A 1 235 ? 1.151 -21.922 -8.93 1 98.94 235 ILE A N 1
ATOM 1810 C CA . ILE A 1 235 ? 0.046 -22.203 -9.836 1 98.94 235 ILE A CA 1
ATOM 1811 C C . ILE A 1 235 ? -0.88 -23.234 -9.211 1 98.94 235 ILE A C 1
ATOM 1813 O O . ILE A 1 235 ? -0.419 -24.266 -8.695 1 98.94 235 ILE A O 1
ATOM 1817 N N . TYR A 1 236 ? -2.154 -22.938 -9.258 1 98.81 236 TYR A N 1
ATOM 1818 C CA . TYR A 1 236 ? -3.225 -23.844 -8.828 1 98.81 236 TYR A CA 1
ATOM 1819 C C . TYR A 1 236 ? -4.008 -24.359 -10.031 1 98.81 236 TYR A C 1
ATOM 1821 O O . TYR A 1 236 ? -4.398 -23.578 -10.906 1 98.81 236 TYR A O 1
ATOM 1829 N N . PRO A 1 237 ? -4.223 -25.688 -10.094 1 98.44 237 PRO A N 1
ATOM 1830 C CA . PRO A 1 237 ? -5.039 -26.219 -11.188 1 98.44 237 PRO A CA 1
ATOM 1831 C C . PRO A 1 237 ? -6.52 -25.859 -11.039 1 98.44 237 PRO A C 1
ATOM 1833 O O . PRO A 1 237 ? -6.938 -25.344 -10 1 98.44 237 PRO A O 1
ATOM 1836 N N . ARG A 1 238 ? -7.211 -26.031 -12.164 1 98.06 238 ARG A N 1
ATOM 1837 C CA . ARG A 1 238 ? -8.664 -26.047 -12.023 1 98.06 238 ARG A CA 1
ATOM 1838 C C . ARG A 1 238 ? -9.102 -27.141 -11.055 1 98.06 238 ARG A C 1
ATOM 1840 O O . ARG A 1 238 ? -8.688 -28.281 -11.18 1 98.06 238 ARG A O 1
ATOM 1847 N N . GLN A 1 239 ? -9.773 -26.734 -10.141 1 95.56 239 GLN A N 1
ATOM 1848 C CA . GLN A 1 239 ? -10.219 -27.672 -9.117 1 95.56 239 GLN A CA 1
ATOM 1849 C C . GLN A 1 239 ? -11.484 -27.172 -8.422 1 95.56 239 GLN A C 1
ATOM 1851 O O . GLN A 1 239 ? -11.727 -25.969 -8.359 1 95.56 239 GLN A O 1
ATOM 1856 N N . ARG A 1 240 ? -12.273 -28.016 -7.887 1 85.12 240 ARG A N 1
ATOM 1857 C CA . ARG A 1 240 ? -13.469 -27.672 -7.129 1 85.12 240 ARG A CA 1
ATOM 1858 C C . ARG A 1 240 ? -14.281 -26.594 -7.848 1 85.12 240 ARG A C 1
ATOM 1860 O O . ARG A 1 240 ? -13.82 -26.016 -8.828 1 85.12 240 ARG A O 1
ATOM 1867 N N . ASP A 1 241 ? -15.375 -26.25 -7.422 1 86.12 241 ASP A N 1
ATOM 1868 C CA . ASP A 1 241 ? -16.297 -25.312 -8.055 1 86.12 241 ASP A CA 1
ATOM 1869 C C . ASP A 1 241 ? -15.844 -23.875 -7.84 1 86.12 241 ASP A C 1
ATOM 1871 O O . ASP A 1 241 ? -16.156 -23 -8.641 1 86.12 241 ASP A O 1
ATOM 1875 N N . ASP A 1 242 ? -14.93 -23.703 -6.871 1 86.69 242 ASP A N 1
ATOM 1876 C CA . ASP A 1 242 ? -14.57 -22.328 -6.566 1 86.69 242 ASP A CA 1
ATOM 1877 C C . ASP A 1 242 ? -13.258 -21.938 -7.254 1 86.69 242 ASP A C 1
ATOM 1879 O O . ASP A 1 242 ? -12.812 -20.797 -7.141 1 86.69 242 ASP A O 1
ATOM 1883 N N . PHE A 1 243 ? -12.648 -22.875 -8.008 1 92.75 243 PHE A N 1
ATOM 1884 C CA . PHE A 1 243 ? -11.461 -22.594 -8.797 1 92.75 243 PHE A CA 1
ATOM 1885 C C . PHE A 1 243 ? -11.688 -22.938 -10.266 1 92.75 243 PHE A C 1
ATOM 1887 O O . PHE A 1 243 ? -10.922 -23.703 -10.852 1 92.75 243 PHE A O 1
ATOM 1894 N N . PRO A 1 244 ? -12.703 -22.375 -10.906 1 93.69 244 PRO A N 1
ATOM 1895 C CA . PRO A 1 244 ? -13.023 -22.766 -12.281 1 93.69 244 PRO A CA 1
ATOM 1896 C C . PRO A 1 244 ? -11.898 -22.453 -13.266 1 93.69 244 PRO A C 1
ATOM 1898 O O . PRO A 1 244 ? -11.781 -23.094 -14.305 1 93.69 244 PRO A O 1
ATOM 1901 N N . PHE A 1 245 ? -11.062 -21.547 -12.945 1 96.56 245 PHE A N 1
ATOM 1902 C CA . PHE A 1 245 ? -9.992 -21.141 -13.859 1 96.56 245 PHE A CA 1
ATOM 1903 C C . PHE A 1 245 ? -8.625 -21.344 -13.211 1 96.56 245 PHE A C 1
ATOM 1905 O O . PHE A 1 245 ? -7.621 -20.844 -13.711 1 96.56 245 PHE A O 1
ATOM 1912 N N . GLY A 1 246 ? -8.641 -22.047 -12.023 1 98.25 246 GLY A N 1
ATOM 1913 C CA . GLY A 1 246 ? -7.41 -22.125 -11.25 1 98.25 246 GLY A CA 1
ATOM 1914 C C . GLY A 1 246 ? -7.074 -20.844 -10.523 1 98.25 246 GLY A C 1
ATOM 1915 O O . GLY A 1 246 ? -7.961 -20.047 -10.227 1 98.25 246 GLY A O 1
ATOM 1916 N N . HIS A 1 247 ? -5.871 -20.75 -10.055 1 98.56 247 HIS A N 1
ATOM 1917 C CA . HIS A 1 247 ? -5.387 -19.562 -9.367 1 98.56 247 HIS A CA 1
ATOM 1918 C C . HIS A 1 247 ? -3.883 -19.391 -9.539 1 98.56 247 HIS A C 1
ATOM 1920 O O . HIS A 1 247 ? -3.184 -20.359 -9.875 1 98.56 247 HIS A O 1
ATOM 1926 N N . VAL A 1 248 ? -3.436 -18.219 -9.445 1 98.88 248 VAL A N 1
ATOM 1927 C CA . VAL A 1 248 ? -2.006 -17.922 -9.477 1 98.88 248 VAL A CA 1
ATOM 1928 C C . VAL A 1 248 ? -1.664 -16.891 -8.406 1 98.88 248 VAL A C 1
ATOM 1930 O O . VAL A 1 248 ? -2.422 -15.945 -8.188 1 98.88 248 VAL A O 1
ATOM 1933 N N . ALA A 1 249 ? -0.601 -17.078 -7.711 1 98.94 249 ALA A N 1
ATOM 1934 C CA . ALA A 1 249 ? -0.01 -16.141 -6.75 1 98.94 249 ALA A CA 1
ATOM 1935 C C . ALA A 1 249 ? 1.481 -15.961 -7.016 1 98.94 249 ALA A C 1
ATOM 1937 O O . ALA A 1 249 ? 2.109 -16.797 -7.672 1 98.94 249 ALA A O 1
ATOM 1938 N N . VAL A 1 250 ? 2.023 -14.883 -6.578 1 98.94 250 VAL A N 1
ATOM 1939 C CA . VAL A 1 250 ? 3.459 -14.641 -6.648 1 98.94 250 VAL A CA 1
ATOM 1940 C C . VAL A 1 250 ? 4.098 -14.906 -5.289 1 98.94 250 VAL A C 1
ATOM 1942 O O . VAL A 1 250 ? 3.648 -14.383 -4.27 1 98.94 250 VAL A O 1
ATOM 1945 N N . ILE A 1 251 ? 5.121 -15.75 -5.266 1 98.94 251 ILE A N 1
ATOM 1946 C CA . ILE A 1 251 ? 5.863 -15.945 -4.027 1 98.94 251 ILE A CA 1
ATOM 1947 C C . ILE A 1 251 ? 6.711 -14.711 -3.73 1 98.94 251 ILE A C 1
ATOM 1949 O O . ILE A 1 251 ? 7.582 -14.344 -4.52 1 98.94 251 ILE A O 1
ATOM 1953 N N . VAL A 1 252 ? 6.488 -14.086 -2.523 1 98.75 252 VAL A N 1
ATOM 1954 C CA . VAL A 1 252 ? 7.172 -12.836 -2.223 1 98.75 252 VAL A CA 1
ATOM 1955 C C . VAL A 1 252 ? 8.039 -13.008 -0.974 1 98.75 252 VAL A C 1
ATOM 1957 O O . VAL A 1 252 ? 8.727 -12.07 -0.557 1 98.75 252 VAL A O 1
ATOM 1960 N N . GLY A 1 253 ? 7.973 -14.133 -0.358 1 98.62 253 GLY A N 1
ATOM 1961 C CA . GLY A 1 253 ? 8.82 -14.508 0.766 1 98.62 253 GLY A CA 1
ATOM 1962 C C . GLY A 1 253 ? 8.93 -16 0.962 1 98.62 253 GLY A C 1
ATOM 1963 O O . GLY A 1 253 ? 7.988 -16.75 0.669 1 98.62 253 GLY A O 1
ATOM 1964 N N . VAL A 1 254 ? 10.125 -16.422 1.383 1 98.69 254 VAL A N 1
ATOM 1965 C CA . VAL A 1 254 ? 10.352 -17.844 1.694 1 98.69 254 VAL A CA 1
ATOM 1966 C C . VAL A 1 254 ? 10.992 -17.969 3.076 1 98.69 254 VAL A C 1
ATOM 1968 O O . VAL A 1 254 ? 12.023 -17.344 3.35 1 98.69 254 VAL A O 1
ATOM 1971 N N . THR A 1 255 ? 10.312 -18.656 3.885 1 98 255 THR A N 1
ATOM 1972 C CA . THR A 1 255 ? 10.883 -19 5.184 1 98 255 THR A CA 1
ATOM 1973 C C . THR A 1 255 ? 11.25 -20.469 5.242 1 98 255 THR A C 1
ATOM 1975 O O . THR A 1 255 ? 11.133 -21.188 4.246 1 98 255 THR A O 1
ATOM 1978 N N . GLU A 1 256 ? 11.742 -20.906 6.422 1 96.38 256 GLU A N 1
ATOM 1979 C CA . GLU A 1 256 ? 12.086 -22.312 6.586 1 96.38 256 GLU A CA 1
ATOM 1980 C C . GLU A 1 256 ? 10.859 -23.203 6.449 1 96.38 256 GLU A C 1
ATOM 1982 O O . GLU A 1 256 ? 10.945 -24.312 5.926 1 96.38 256 GLU A O 1
ATOM 1987 N N . ASN A 1 257 ? 9.68 -22.641 6.836 1 97.88 257 ASN A N 1
ATOM 1988 C CA . ASN A 1 257 ? 8.523 -23.531 6.926 1 97.88 257 ASN A CA 1
ATOM 1989 C C . ASN A 1 257 ? 7.336 -23 6.141 1 97.88 257 ASN A C 1
ATOM 1991 O O . ASN A 1 257 ? 6.219 -23.5 6.273 1 97.88 257 ASN A O 1
ATOM 1995 N N . SER A 1 258 ? 7.598 -21.891 5.383 1 98.75 258 SER A N 1
ATOM 1996 C CA . SER A 1 258 ? 6.445 -21.328 4.688 1 98.75 258 SER A CA 1
ATOM 1997 C C . SER A 1 258 ? 6.879 -20.484 3.494 1 98.75 258 SER A C 1
ATOM 1999 O O . SER A 1 258 ? 8.055 -20.141 3.361 1 98.75 258 SER A O 1
ATOM 2001 N N . VAL A 1 259 ? 5.93 -20.297 2.674 1 98.81 259 VAL A N 1
ATOM 2002 C CA . VAL A 1 259 ? 6.066 -19.266 1.661 1 98.81 259 VAL A CA 1
ATOM 2003 C C . VAL A 1 259 ? 5.035 -18.172 1.906 1 98.81 259 VAL A C 1
ATOM 2005 O O . VAL A 1 259 ? 3.916 -18.438 2.348 1 98.81 259 VAL A O 1
ATOM 2008 N N . LEU A 1 260 ? 5.453 -16.922 1.68 1 98.88 260 LEU A N 1
ATOM 2009 C CA . LEU A 1 260 ? 4.551 -15.781 1.639 1 98.88 260 LEU A CA 1
ATOM 2010 C C . LEU A 1 260 ? 4.172 -15.438 0.202 1 98.88 260 LEU A C 1
ATOM 2012 O O . LEU A 1 260 ? 5.027 -15.422 -0.684 1 98.88 260 LEU A O 1
ATOM 2016 N N . VAL A 1 261 ? 2.836 -15.203 0.002 1 98.94 261 VAL A N 1
ATOM 2017 C CA . VAL A 1 261 ? 2.422 -14.953 -1.375 1 98.94 261 VAL A CA 1
ATOM 2018 C C . VAL A 1 261 ? 1.683 -13.617 -1.462 1 98.94 261 VAL A C 1
ATOM 2020 O O . VAL A 1 261 ? 1.081 -13.172 -0.483 1 98.94 261 VAL A O 1
ATOM 2023 N N . ALA A 1 262 ? 1.801 -12.953 -2.578 1 98.88 262 ALA A N 1
ATOM 2024 C CA . ALA A 1 262 ? 0.996 -11.812 -3 1 98.88 262 ALA A CA 1
ATOM 2025 C C . ALA A 1 262 ? 0.064 -12.195 -4.148 1 98.88 262 ALA A C 1
ATOM 2027 O O . ALA A 1 262 ? 0.474 -12.875 -5.09 1 98.88 262 ALA A O 1
ATOM 2028 N N . GLU A 1 263 ? -1.204 -11.805 -4.023 1 98.88 263 GLU A N 1
ATOM 2029 C CA . GLU A 1 263 ? -2.215 -12.234 -4.984 1 98.88 263 GLU A CA 1
ATOM 2030 C C . GLU A 1 263 ? -3.461 -11.359 -4.906 1 98.88 263 GLU A C 1
ATOM 2032 O O . GLU A 1 263 ? -3.643 -10.617 -3.943 1 98.88 263 GLU A O 1
ATOM 2037 N N . GLN A 1 264 ? -4.191 -11.414 -6.012 1 98.69 264 GLN A N 1
ATOM 2038 C CA . GLN A 1 264 ? -5.531 -10.836 -6.078 1 98.69 264 GLN A CA 1
ATOM 2039 C C . GLN A 1 264 ? -6.594 -11.922 -6.227 1 98.69 264 GLN A C 1
ATOM 2041 O O . GLN A 1 264 ? -6.293 -13.031 -6.66 1 98.69 264 GLN A O 1
ATOM 2046 N N . ASN A 1 265 ? -7.727 -11.664 -5.754 1 98.25 265 ASN A N 1
ATOM 2047 C CA . ASN A 1 265 ? -8.961 -12.406 -5.988 1 98.25 265 ASN A CA 1
ATOM 2048 C C . ASN A 1 265 ? -8.906 -13.789 -5.336 1 98.25 265 ASN A C 1
ATOM 2050 O O . ASN A 1 265 ? -9.461 -14.75 -5.871 1 98.25 265 ASN A O 1
ATOM 2054 N N . TRP A 1 266 ? -8.07 -13.938 -4.32 1 97.81 266 TRP A N 1
ATOM 2055 C CA . TRP A 1 266 ? -8.172 -15.117 -3.469 1 97.81 266 TRP A CA 1
ATOM 2056 C C . TRP A 1 266 ? -9.328 -14.977 -2.482 1 97.81 266 TRP A C 1
ATOM 2058 O O . TRP A 1 266 ? -10.352 -15.664 -2.607 1 97.81 266 TRP A O 1
ATOM 2068 N N . ASP A 1 267 ? -9.242 -13.977 -1.534 1 96.75 267 ASP A N 1
ATOM 2069 C CA . ASP A 1 267 ? -10.359 -13.758 -0.617 1 96.75 267 ASP A CA 1
ATOM 2070 C C . ASP A 1 267 ? -10.773 -12.289 -0.594 1 96.75 267 ASP A C 1
ATOM 2072 O O . ASP A 1 267 ? -11.75 -11.922 0.065 1 96.75 267 ASP A O 1
ATOM 2076 N N . ASN A 1 268 ? -10.023 -11.438 -1.253 1 98.19 268 ASN A N 1
ATOM 2077 C CA . ASN A 1 268 ? -10.32 -10.023 -1.458 1 98.19 268 ASN A CA 1
ATOM 2078 C C . ASN A 1 268 ? -10.32 -9.25 -0.14 1 98.19 268 ASN A C 1
ATOM 2080 O O . ASN A 1 268 ? -10.961 -8.211 -0.025 1 98.19 268 ASN A O 1
ATOM 2084 N N . LYS A 1 269 ? -9.625 -9.805 0.865 1 98.25 269 LYS A N 1
ATOM 2085 C CA . LYS A 1 269 ? -9.43 -9.117 2.137 1 98.25 269 LYS A CA 1
ATOM 2086 C C . LYS A 1 269 ? -8.141 -8.297 2.123 1 98.25 269 LYS A C 1
ATOM 2088 O O . LYS A 1 269 ? -7.199 -8.625 1.401 1 98.25 269 LYS A O 1
ATOM 2093 N N . MET A 1 270 ? -8.219 -7.219 2.9 1 98.5 270 MET A N 1
ATOM 2094 C CA . MET A 1 270 ? -6.98 -6.477 3.113 1 98.5 270 MET A CA 1
ATOM 2095 C C . MET A 1 270 ? -5.867 -7.402 3.592 1 98.5 270 MET A C 1
ATOM 2097 O O . MET A 1 270 ? -6.09 -8.258 4.453 1 98.5 270 MET A O 1
ATOM 2101 N N . TRP A 1 271 ? -4.676 -7.266 2.975 1 98.75 271 TRP A N 1
ATOM 2102 C CA . TRP A 1 271 ? -3.535 -8.062 3.408 1 98.75 271 TRP A CA 1
ATOM 2103 C C . TRP A 1 271 ? -3.16 -7.738 4.848 1 98.75 271 TRP A C 1
ATOM 2105 O O . TRP A 1 271 ? -3.418 -6.633 5.332 1 98.75 271 TRP A O 1
ATOM 2115 N N . PRO A 1 272 ? -2.596 -8.688 5.551 1 97.19 272 PRO A N 1
ATOM 2116 C CA . PRO A 1 272 ? -2.375 -8.523 6.992 1 97.19 272 PRO A CA 1
ATOM 2117 C C . PRO A 1 272 ? -1.473 -7.34 7.32 1 97.19 272 PRO A C 1
ATOM 2119 O O . PRO A 1 272 ? -0.469 -7.113 6.641 1 97.19 272 PRO A O 1
ATOM 2122 N N . GLY A 1 273 ? -1.816 -6.59 8.383 1 91.94 273 GLY A N 1
ATOM 2123 C CA . GLY A 1 273 ? -1.005 -5.512 8.922 1 91.94 273 GLY A CA 1
ATOM 2124 C C . GLY A 1 273 ? 0.087 -6 9.859 1 91.94 273 GLY A C 1
ATOM 2125 O O . GLY A 1 273 ? 0.082 -7.16 10.273 1 91.94 273 GLY A O 1
ATOM 2126 N N . PRO A 1 274 ? 0.989 -5.102 10.133 1 89.69 274 PRO A N 1
ATOM 2127 C CA . PRO A 1 274 ? 1.06 -3.703 9.703 1 89.69 274 PRO A CA 1
ATOM 2128 C C . PRO A 1 274 ? 1.786 -3.531 8.375 1 89.69 274 PRO A C 1
ATOM 2130 O O . PRO A 1 274 ? 1.766 -2.443 7.793 1 89.69 274 PRO A O 1
ATOM 2133 N N . TYR A 1 275 ? 2.404 -4.629 7.863 1 92.94 275 TYR A N 1
ATOM 2134 C CA . TYR A 1 275 ? 3.289 -4.457 6.719 1 92.94 275 TYR A CA 1
ATOM 2135 C C . TYR A 1 275 ? 2.512 -4.535 5.41 1 92.94 275 TYR A C 1
ATOM 2137 O O . TYR A 1 275 ? 2.947 -3.996 4.391 1 92.94 275 TYR A O 1
ATOM 2145 N N . HIS A 1 276 ? 1.336 -5.262 5.422 1 97.62 276 HIS A N 1
ATOM 2146 C CA . HIS A 1 276 ? 0.484 -5.414 4.246 1 97.62 276 HIS A CA 1
ATOM 2147 C C . HIS A 1 276 ? 1.3 -5.812 3.021 1 97.62 276 HIS A C 1
ATOM 2149 O O . HIS A 1 276 ? 1.06 -5.312 1.92 1 97.62 276 HIS A O 1
ATOM 2155 N N . ASN A 1 277 ? 2.355 -6.633 3.189 1 97.69 277 ASN A N 1
ATOM 2156 C CA . ASN A 1 277 ? 3.297 -6.898 2.107 1 97.69 277 ASN A CA 1
ATOM 2157 C C . ASN A 1 277 ? 3.133 -8.312 1.554 1 97.69 277 ASN A C 1
ATOM 2159 O O . ASN A 1 277 ? 3.93 -8.75 0.724 1 97.69 277 ASN A O 1
ATOM 2163 N N . HIS A 1 278 ? 2.154 -8.969 2.027 1 98.62 278 HIS A N 1
ATOM 2164 C CA . HIS A 1 278 ? 1.755 -10.273 1.512 1 98.62 278 HIS A CA 1
ATOM 2165 C C . HIS A 1 278 ? 0.298 -10.578 1.849 1 98.62 278 HIS A C 1
ATOM 2167 O O . HIS A 1 278 ? -0.249 -10.023 2.807 1 98.62 278 HIS A O 1
ATOM 2173 N N . SER A 1 279 ? -0.265 -11.461 1.026 1 98.75 279 SER A N 1
ATOM 2174 C CA . SER A 1 279 ? -1.664 -11.836 1.2 1 98.75 279 SER A CA 1
ATOM 2175 C C . SER A 1 279 ? -1.812 -12.953 2.229 1 98.75 279 SER A C 1
ATOM 2177 O O . SER A 1 279 ? -2.65 -12.867 3.129 1 98.75 279 SER A O 1
ATOM 2179 N N . ARG A 1 280 ? -0.965 -13.984 2.064 1 98.62 280 ARG A N 1
ATOM 2180 C CA . ARG A 1 280 ? -1.062 -15.164 2.91 1 98.62 280 ARG A CA 1
ATOM 2181 C C . ARG A 1 280 ? 0.31 -15.797 3.129 1 98.62 280 ARG A C 1
ATOM 2183 O O . ARG A 1 280 ? 1.245 -15.539 2.369 1 98.62 280 ARG A O 1
ATOM 2190 N N . GLU A 1 281 ? 0.332 -16.469 4.203 1 98.56 281 GLU A N 1
ATOM 2191 C CA . GLU A 1 281 ? 1.437 -17.375 4.48 1 98.56 281 GLU A CA 1
ATOM 2192 C C . GLU A 1 281 ? 0.998 -18.844 4.348 1 98.56 281 GLU A C 1
ATOM 2194 O O . GLU A 1 281 ? 0.024 -19.25 4.977 1 98.56 281 GLU A O 1
ATOM 2199 N N . ILE A 1 282 ? 1.676 -19.594 3.486 1 98.81 282 ILE A N 1
ATOM 2200 C CA . ILE A 1 282 ? 1.298 -20.969 3.209 1 98.81 282 ILE A CA 1
ATOM 2201 C C . ILE A 1 282 ? 2.375 -21.922 3.734 1 98.81 282 ILE A C 1
ATOM 2203 O O . ILE A 1 282 ? 3.566 -21.703 3.496 1 98.81 282 ILE A O 1
ATOM 2207 N N . HIS A 1 283 ? 1.966 -22.969 4.309 1 98.69 283 HIS A N 1
ATOM 2208 C CA . HIS A 1 283 ? 2.885 -23.938 4.918 1 98.69 283 HIS A CA 1
ATOM 2209 C C . HIS A 1 283 ? 3.711 -24.656 3.857 1 98.69 283 HIS A C 1
ATOM 2211 O O . HIS A 1 283 ? 3.184 -25.047 2.812 1 98.69 283 HIS A O 1
ATOM 2217 N N . MET A 1 284 ? 4.988 -24.781 4.207 1 98.69 284 MET A N 1
ATOM 2218 C CA . MET A 1 284 ? 5.918 -25.531 3.361 1 98.69 284 MET A CA 1
ATOM 2219 C C . MET A 1 284 ? 6.746 -26.5 4.191 1 98.69 284 MET A C 1
ATOM 2221 O O . MET A 1 284 ? 7.203 -26.156 5.285 1 98.69 284 MET A O 1
ATOM 2225 N N . LEU A 1 285 ? 6.926 -27.734 3.684 1 97.62 285 LEU A N 1
ATOM 2226 C CA . LEU A 1 285 ? 7.773 -28.734 4.316 1 97.62 285 LEU A CA 1
ATOM 2227 C C . LEU A 1 285 ? 8.93 -29.109 3.402 1 97.62 285 LEU A C 1
ATOM 2229 O O . LEU A 1 285 ? 8.727 -29.422 2.225 1 97.62 285 LEU A O 1
ATOM 2233 N N . HIS A 1 286 ? 10.086 -29 3.895 1 97.25 286 HIS A N 1
ATOM 2234 C CA . HIS A 1 286 ? 11.258 -29.531 3.211 1 97.25 286 HIS A CA 1
ATOM 2235 C C . HIS A 1 286 ? 11.609 -30.922 3.73 1 97.25 286 HIS A C 1
ATOM 2237 O O . HIS A 1 286 ? 11.883 -31.094 4.922 1 97.25 286 HIS A O 1
ATOM 2243 N N . SER A 1 287 ? 11.555 -31.891 2.855 1 95.06 287 SER A N 1
ATOM 2244 C CA . SER A 1 287 ? 12 -33.25 3.191 1 95.06 287 SER A CA 1
ATOM 2245 C C . SER A 1 287 ? 13.492 -33.406 2.93 1 95.06 287 SER A C 1
ATOM 2247 O O . SER A 1 287 ? 13.922 -33.5 1.776 1 95.06 287 SER A O 1
ATOM 2249 N N . PRO A 1 288 ? 14.242 -33.531 3.994 1 92.06 288 PRO A N 1
ATOM 2250 C CA . PRO A 1 288 ? 15.68 -33.688 3.77 1 92.06 288 PRO A CA 1
ATOM 2251 C C . PRO A 1 288 ? 16.016 -35.031 3.127 1 92.06 288 PRO A C 1
ATOM 2253 O O . PRO A 1 288 ? 17.031 -35.125 2.418 1 92.06 288 PRO A O 1
ATOM 2256 N N . ILE A 1 289 ? 15.211 -36 3.361 1 92.88 289 ILE A N 1
ATOM 2257 C CA . ILE A 1 289 ? 15.477 -37.344 2.84 1 92.88 289 ILE A CA 1
ATOM 2258 C C . ILE A 1 289 ? 15.344 -37.344 1.317 1 92.88 289 ILE A C 1
ATOM 2260 O O . ILE A 1 289 ? 16.234 -37.812 0.611 1 92.88 289 ILE A O 1
ATOM 2264 N N . ASN A 1 290 ? 14.375 -36.75 0.801 1 92.94 290 ASN A N 1
ATOM 2265 C CA . ASN A 1 290 ? 14.141 -36.719 -0.638 1 92.94 290 ASN A CA 1
ATOM 2266 C C . ASN A 1 290 ? 14.609 -35.406 -1.256 1 92.94 290 ASN A C 1
ATOM 2268 O O . ASN A 1 290 ? 14.609 -35.25 -2.479 1 92.94 290 ASN A O 1
ATOM 2272 N N . ASP A 1 291 ? 15.016 -34.438 -0.374 1 96.44 291 ASP A N 1
ATOM 2273 C CA . ASP A 1 291 ? 15.375 -33.062 -0.806 1 96.44 291 ASP A CA 1
ATOM 2274 C C . ASP A 1 291 ? 14.273 -32.469 -1.674 1 96.44 291 ASP A C 1
ATOM 2276 O O . ASP A 1 291 ? 14.539 -32.031 -2.793 1 96.44 291 ASP A O 1
ATOM 2280 N N . ALA A 1 292 ? 13.086 -32.531 -1.233 1 97.94 292 ALA A N 1
ATOM 2281 C CA . ALA A 1 292 ? 11.891 -32.031 -1.914 1 97.94 292 ALA A CA 1
ATOM 2282 C C . ALA A 1 292 ? 11.148 -31.016 -1.064 1 97.94 292 ALA A C 1
ATOM 2284 O O . ALA A 1 292 ? 11.188 -31.062 0.167 1 97.94 292 ALA A O 1
ATOM 2285 N N . TYR A 1 293 ? 10.562 -30.047 -1.703 1 98.5 293 TYR A N 1
ATOM 2286 C CA . TYR A 1 293 ? 9.758 -29.016 -1.057 1 98.5 293 TYR A CA 1
ATOM 2287 C C . TYR A 1 293 ? 8.281 -29.203 -1.384 1 98.5 293 TYR A C 1
ATOM 2289 O O . TYR A 1 293 ? 7.91 -29.375 -2.549 1 98.5 293 TYR A O 1
ATOM 2297 N N . ASN A 1 294 ? 7.504 -29.281 -0.369 1 98.5 294 ASN A N 1
ATOM 2298 C CA . ASN A 1 294 ? 6.062 -29.422 -0.532 1 98.5 294 ASN A CA 1
ATOM 2299 C C . ASN A 1 294 ? 5.309 -28.25 0.105 1 98.5 294 ASN A C 1
ATOM 2301 O O . ASN A 1 294 ? 5.43 -28.016 1.308 1 98.5 294 ASN A O 1
ATOM 2305 N N . ILE A 1 295 ? 4.551 -27.484 -0.711 1 98.75 295 ILE A N 1
ATOM 2306 C CA . ILE A 1 295 ? 3.684 -26.406 -0.232 1 98.75 295 ILE A CA 1
ATOM 2307 C C . ILE A 1 295 ? 2.252 -26.922 -0.101 1 98.75 295 ILE A C 1
ATOM 2309 O O . ILE A 1 295 ? 1.688 -27.469 -1.058 1 98.75 295 ILE A O 1
ATOM 2313 N N . THR A 1 296 ? 1.675 -26.766 1.039 1 98.44 296 THR A N 1
ATOM 2314 C CA . THR A 1 296 ? 0.377 -27.375 1.314 1 98.44 296 THR A CA 1
ATOM 2315 C C . THR A 1 296 ? -0.643 -26.312 1.711 1 98.44 296 THR A C 1
ATOM 2317 O O . THR A 1 296 ? -0.426 -25.562 2.662 1 98.44 296 THR A O 1
ATOM 2320 N N . GLU A 1 297 ? -1.751 -26.328 0.994 1 97.44 297 GLU A N 1
ATOM 2321 C CA . GLU A 1 297 ? -2.879 -25.453 1.305 1 97.44 297 GLU A CA 1
ATOM 2322 C C . GLU A 1 297 ? -3.83 -26.109 2.299 1 97.44 297 GLU A C 1
ATOM 2324 O O . GLU A 1 297 ? -3.85 -27.344 2.43 1 97.44 297 GLU A O 1
ATOM 2329 N N . GLU A 1 298 ? -4.57 -25.25 2.955 1 93.69 298 GLU A N 1
ATOM 2330 C CA . GLU A 1 298 ? -5.66 -25.781 3.775 1 93.69 298 GLU A CA 1
ATOM 2331 C C . GLU A 1 298 ? -6.812 -26.281 2.91 1 93.69 298 GLU A C 1
ATOM 2333 O O . GLU A 1 298 ? -6.875 -25.984 1.715 1 93.69 298 GLU A O 1
ATOM 2338 N N . ASN A 1 299 ? -7.676 -27.109 3.436 1 93.5 299 ASN A N 1
ATOM 2339 C CA . ASN A 1 299 ? -8.945 -27.531 2.844 1 93.5 299 ASN A CA 1
ATOM 2340 C C . ASN A 1 299 ? -8.719 -28.359 1.579 1 93.5 299 ASN A C 1
ATOM 2342 O O . ASN A 1 299 ? -9.492 -28.25 0.624 1 93.5 299 ASN A O 1
ATOM 2346 N N . ASP A 1 300 ? -7.629 -29.047 1.438 1 93.5 300 ASP A N 1
ATOM 2347 C CA . ASP A 1 300 ? -7.32 -29.984 0.369 1 93.5 300 ASP A CA 1
ATOM 2348 C C . ASP A 1 300 ? -7.23 -29.281 -0.981 1 93.5 300 ASP A C 1
ATOM 2350 O O . ASP A 1 300 ? -7.598 -29.844 -2.012 1 93.5 300 ASP A O 1
ATOM 2354 N N . ILE A 1 301 ? -6.945 -27.984 -0.912 1 96.94 301 ILE A N 1
ATOM 2355 C CA . ILE A 1 301 ? -6.684 -27.266 -2.156 1 96.94 301 ILE A CA 1
ATOM 2356 C C . ILE A 1 301 ? -5.363 -27.75 -2.756 1 96.94 301 ILE A C 1
ATOM 2358 O O . ILE A 1 301 ? -4.344 -27.797 -2.064 1 96.94 301 ILE A O 1
ATOM 2362 N N . ILE A 1 302 ? -5.434 -28.062 -4.031 1 97.94 302 ILE A N 1
ATOM 2363 C CA . ILE A 1 302 ? -4.293 -28.656 -4.715 1 97.94 302 ILE A CA 1
ATOM 2364 C C . ILE A 1 302 ? -3.436 -27.547 -5.336 1 97.94 302 ILE A C 1
ATOM 2366 O O . ILE A 1 302 ? -3.963 -26.594 -5.902 1 97.94 302 ILE A O 1
ATOM 2370 N N . ILE A 1 303 ? -2.139 -27.703 -5.223 1 98.62 303 ILE A N 1
ATOM 2371 C CA . ILE A 1 303 ? -1.151 -26.844 -5.859 1 98.62 303 ILE A CA 1
ATOM 2372 C C . ILE A 1 303 ? -0.356 -27.641 -6.891 1 98.62 303 ILE A C 1
ATOM 2374 O O . ILE A 1 303 ? 0.171 -28.703 -6.582 1 98.62 303 ILE A O 1
ATOM 2378 N N . ASN A 1 304 ? -0.249 -27.156 -8.156 1 98.75 304 ASN A N 1
ATOM 2379 C CA . ASN A 1 304 ? 0.587 -27.797 -9.172 1 98.75 304 ASN A CA 1
ATOM 2380 C C . ASN A 1 304 ? 2.068 -27.688 -8.82 1 98.75 304 ASN A C 1
ATOM 2382 O O . ASN A 1 304 ? 2.803 -28.672 -8.906 1 98.75 304 ASN A O 1
ATOM 2386 N N . GLY A 1 305 ? 2.539 -26.594 -8.461 1 98.88 305 GLY A N 1
ATOM 2387 C CA . GLY A 1 305 ? 3.93 -26.234 -8.25 1 98.88 305 GLY A CA 1
ATOM 2388 C C . GLY A 1 305 ? 4.219 -24.781 -8.555 1 98.88 305 GLY A C 1
ATOM 2389 O O . GLY A 1 305 ? 3.332 -23.922 -8.438 1 98.88 305 GLY A O 1
ATOM 2390 N N . TRP A 1 306 ? 5.43 -24.469 -8.773 1 98.81 306 TRP A N 1
ATOM 2391 C CA . TRP A 1 306 ? 5.785 -23.078 -9.047 1 98.81 306 TRP A CA 1
ATOM 2392 C C . TRP A 1 306 ? 6.648 -22.969 -10.305 1 98.81 306 TRP A C 1
ATOM 2394 O O . TRP A 1 306 ? 7.215 -23.969 -10.758 1 98.81 306 TRP A O 1
ATOM 2404 N N . MET A 1 307 ? 6.574 -21.781 -10.93 1 98.69 307 MET A N 1
ATOM 2405 C CA . MET A 1 307 ? 7.238 -21.547 -12.211 1 98.69 307 MET A CA 1
ATOM 2406 C C . MET A 1 307 ? 8.211 -20.375 -12.102 1 98.69 307 MET A C 1
ATOM 2408 O O . MET A 1 307 ? 7.953 -19.406 -11.375 1 98.69 307 MET A O 1
ATOM 2412 N N . ARG A 1 308 ? 9.273 -20.5 -12.906 1 98.12 308 ARG A N 1
ATOM 2413 C CA . ARG A 1 308 ? 10.375 -19.547 -12.852 1 98.12 308 ARG A CA 1
ATOM 2414 C C . ARG A 1 308 ? 11.016 -19.375 -14.227 1 98.12 308 ARG A C 1
ATOM 2416 O O . ARG A 1 308 ? 11.102 -20.312 -15 1 98.12 308 ARG A O 1
ATOM 2423 N N . TYR A 1 309 ? 11.352 -18.141 -14.523 1 97 309 TYR A N 1
ATOM 2424 C CA . TYR A 1 309 ? 12.164 -17.922 -15.719 1 97 309 TYR A CA 1
ATOM 2425 C C . TYR A 1 309 ? 13.562 -17.453 -15.344 1 97 309 TYR A C 1
ATOM 2427 O O . TYR A 1 309 ? 13.781 -16.969 -14.234 1 97 309 TYR A O 1
ATOM 2435 N N . THR A 1 310 ? 14.555 -17.781 -16.141 1 88.94 310 THR A N 1
ATOM 2436 C CA . THR A 1 310 ? 15.938 -17.359 -15.969 1 88.94 310 THR A CA 1
ATOM 2437 C C . THR A 1 310 ? 16.438 -16.641 -17.219 1 88.94 310 THR A C 1
ATOM 2439 O O . THR A 1 310 ? 15.797 -16.688 -18.266 1 88.94 310 THR A O 1
ATOM 2442 N N . THR A 1 311 ? 17.328 -15.766 -16.922 1 78.38 311 THR A N 1
ATOM 2443 C CA . THR A 1 311 ? 17.953 -15.18 -18.109 1 78.38 311 THR A CA 1
ATOM 2444 C C . THR A 1 311 ? 19.297 -15.859 -18.391 1 78.38 311 THR A C 1
ATOM 2446 O O . THR A 1 311 ? 20 -16.281 -17.469 1 78.38 311 THR A O 1
ATOM 2449 N N . THR A 1 312 ? 19.391 -16.438 -19.594 1 61.66 312 THR A N 1
ATOM 2450 C CA . THR A 1 312 ? 20.656 -17 -20.031 1 61.66 312 THR A CA 1
ATOM 2451 C C . THR A 1 312 ? 21.688 -15.891 -20.266 1 61.66 312 THR A C 1
ATOM 2453 O O . THR A 1 312 ? 21.344 -14.781 -20.656 1 61.66 312 THR A O 1
ATOM 2456 N N . MET B 1 1 ? 36.281 13.57 46.219 1 17.97 1 MET B N 1
ATOM 2457 C CA . MET B 1 1 ? 36.156 13.867 47.656 1 17.97 1 MET B CA 1
ATOM 2458 C C . MET B 1 1 ? 35.75 15.32 47.875 1 17.97 1 MET B C 1
ATOM 2460 O O . MET B 1 1 ? 35 15.633 48.781 1 17.97 1 MET B O 1
ATOM 2464 N N . GLY B 1 2 ? 36.594 16.234 47.438 1 17.45 2 GLY B N 1
ATOM 2465 C CA . GLY B 1 2 ? 37.156 17.359 48.188 1 17.45 2 GLY B CA 1
ATOM 2466 C C . GLY B 1 2 ? 36.156 18.453 48.469 1 17.45 2 GLY B C 1
ATOM 2467 O O . GLY B 1 2 ? 35.094 18.516 47.812 1 17.45 2 GLY B O 1
ATOM 2468 N N . THR B 1 3 ? 36.594 19.578 49.156 1 16.36 3 THR B N 1
ATOM 2469 C CA . THR B 1 3 ? 36.25 20.438 50.281 1 16.36 3 THR B CA 1
ATOM 2470 C C . THR B 1 3 ? 35.281 21.531 49.844 1 16.36 3 THR B C 1
ATOM 2472 O O . THR B 1 3 ? 34.219 21.719 50.469 1 16.36 3 THR B O 1
ATOM 2475 N N . LEU B 1 4 ? 35.719 22.859 49.469 1 15.16 4 LEU B N 1
ATOM 2476 C CA . LEU B 1 4 ? 35.875 24.016 50.344 1 15.16 4 LEU B CA 1
ATOM 2477 C C . LEU B 1 4 ? 34.719 24.984 50.156 1 15.16 4 LEU B C 1
ATOM 2479 O O . LEU B 1 4 ? 34 25.312 51.125 1 15.16 4 LEU B O 1
ATOM 2483 N N . ARG B 1 5 ? 34.844 26.484 49.656 1 15.66 5 ARG B N 1
ATOM 2484 C CA . ARG B 1 5 ? 34.844 27.719 50.438 1 15.66 5 ARG B CA 1
ATOM 2485 C C . ARG B 1 5 ? 33.469 28.406 50.344 1 15.66 5 ARG B C 1
ATOM 2487 O O . ARG B 1 5 ? 32.719 28.188 49.375 1 15.66 5 ARG B O 1
ATOM 2494 N N . GLU B 1 6 ? 33.188 29.812 50.906 1 15.1 6 GLU B N 1
ATOM 2495 C CA . GLU B 1 6 ? 32.656 30.641 52 1 15.1 6 GLU B CA 1
ATOM 2496 C C . GLU B 1 6 ? 31.516 31.531 51.5 1 15.1 6 GLU B C 1
ATOM 2498 O O . GLU B 1 6 ? 30.438 31.547 52.094 1 15.1 6 GLU B O 1
ATOM 2503 N N . ASN B 1 7 ? 31.688 32.875 50.938 1 14.7 7 ASN B N 1
ATOM 2504 C CA . ASN B 1 7 ? 31.531 34.094 51.688 1 14.7 7 ASN B CA 1
ATOM 2505 C C . ASN B 1 7 ? 30.141 34.719 51.5 1 14.7 7 ASN B C 1
ATOM 2507 O O . ASN B 1 7 ? 29.469 34.438 50.5 1 14.7 7 ASN B O 1
ATOM 2511 N N . ASN B 1 8 ? 29.516 35.906 52.312 1 14.73 8 ASN B N 1
ATOM 2512 C CA . ASN B 1 8 ? 28.656 36.594 53.281 1 14.73 8 ASN B CA 1
ATOM 2513 C C . ASN B 1 8 ? 27.797 37.656 52.594 1 14.73 8 ASN B C 1
ATOM 2515 O O . ASN B 1 8 ? 26.75 38.031 53.094 1 14.73 8 ASN B O 1
ATOM 2519 N N . ALA B 1 9 ? 28.047 38.594 51.594 1 15.07 9 ALA B N 1
ATOM 2520 C CA . ALA B 1 9 ? 28.031 40 52 1 15.07 9 ALA B CA 1
ATOM 2521 C C . ALA B 1 9 ? 26.594 40.562 52.031 1 15.07 9 ALA B C 1
ATOM 2523 O O . ALA B 1 9 ? 25.719 40.062 51.312 1 15.07 9 ALA B O 1
ATOM 2524 N N . GLY B 1 10 ? 26.234 41.844 52.688 1 14.79 10 GLY B N 1
ATOM 2525 C CA . GLY B 1 10 ? 25.484 42.719 53.594 1 14.79 10 GLY B CA 1
ATOM 2526 C C . GLY B 1 10 ? 24.328 43.438 52.906 1 14.79 10 GLY B C 1
ATOM 2527 O O . GLY B 1 10 ? 23.203 43.375 53.375 1 14.79 10 GLY B O 1
ATOM 2528 N N . PHE B 1 11 ? 24.375 44.75 52.219 1 14.8 11 PHE B N 1
ATOM 2529 C CA . PHE B 1 11 ? 24.016 46.031 52.781 1 14.8 11 PHE B CA 1
ATOM 2530 C C . PHE B 1 11 ? 22.578 46.406 52.438 1 14.8 11 PHE B C 1
ATOM 2532 O O . PHE B 1 11 ? 21.984 45.781 51.531 1 14.8 11 PHE B O 1
ATOM 2539 N N . GLY B 1 12 ? 22.156 47.906 52.188 1 14.52 12 GLY B N 1
ATOM 2540 C CA . GLY B 1 12 ? 21.578 49.031 52.875 1 14.52 12 GLY B CA 1
ATOM 2541 C C . GLY B 1 12 ? 20.172 49.375 52.375 1 14.52 12 GLY B C 1
ATOM 2542 O O . GLY B 1 12 ? 19.719 48.844 51.375 1 14.52 12 GLY B O 1
ATOM 2543 N N . ASP B 1 13 ? 19.547 50.812 52.438 1 14.46 13 ASP B N 1
ATOM 2544 C CA . ASP B 1 13 ? 18.703 51.812 53.094 1 14.46 13 ASP B CA 1
ATOM 2545 C C . ASP B 1 13 ? 17.594 52.312 52.156 1 14.46 13 ASP B C 1
ATOM 2547 O O . ASP B 1 13 ? 16.438 52.406 52.562 1 14.46 13 ASP B O 1
ATOM 2551 N N . GLU B 1 14 ? 17.688 53 50.969 1 15.36 14 GLU B N 1
ATOM 2552 C CA . GLU B 1 14 ? 17.281 54.406 51.031 1 15.36 14 GLU B CA 1
ATOM 2553 C C . GLU B 1 14 ? 15.781 54.562 50.812 1 15.36 14 GLU B C 1
ATOM 2555 O O . GLU B 1 14 ? 15.148 53.688 50.219 1 15.36 14 GLU B O 1
ATOM 2560 N N . LYS B 1 15 ? 15.062 55.906 50.812 1 15.84 15 LYS B N 1
ATOM 2561 C CA . LYS B 1 15 ? 14.211 56.938 51.375 1 15.84 15 LYS B CA 1
ATOM 2562 C C . LYS B 1 15 ? 12.969 57.156 50.531 1 15.84 15 LYS B C 1
ATOM 2564 O O . LYS B 1 15 ? 11.844 57.156 51.031 1 15.84 15 LYS B O 1
ATOM 2569 N N . MET B 1 16 ? 12.859 57.969 49.406 1 14.85 16 MET B N 1
ATOM 2570 C CA . MET B 1 16 ? 12.305 59.312 49.469 1 14.85 16 MET B CA 1
ATOM 2571 C C . MET B 1 16 ? 10.812 59.312 49.188 1 14.85 16 MET B C 1
ATOM 2573 O O . MET B 1 16 ? 10.266 58.312 48.719 1 14.85 16 MET B O 1
ATOM 2577 N N . ASP B 1 17 ? 10.242 60.031 48.125 1 14.81 17 ASP B N 1
ATOM 2578 C CA . ASP B 1 17 ? 9.602 61.344 48.188 1 14.81 17 ASP B CA 1
ATOM 2579 C C . ASP B 1 17 ? 8.078 61.219 48.062 1 14.81 17 ASP B C 1
ATOM 2581 O O . ASP B 1 17 ? 7.574 60.188 47.625 1 14.81 17 ASP B O 1
ATOM 2585 N N . HIS B 1 18 ? 7.188 62.344 47.75 1 14.43 18 HIS B N 1
ATOM 2586 C CA . HIS B 1 18 ? 6.285 63.375 48.312 1 14.43 18 HIS B CA 1
ATOM 2587 C C . HIS B 1 18 ? 4.867 63.188 47.781 1 14.43 18 HIS B C 1
ATOM 2589 O O . HIS B 1 18 ? 3.91 63.156 48.562 1 14.43 18 HIS B O 1
ATOM 2595 N N . SER B 1 19 ? 4.391 63.406 46.406 1 15.5 19 SER B N 1
ATOM 2596 C CA . SER B 1 19 ? 3.539 64.562 46.25 1 15.5 19 SER B CA 1
ATOM 2597 C C . SER B 1 19 ? 2.07 64.188 46.469 1 15.5 19 SER B C 1
ATOM 2599 O O . SER B 1 19 ? 1.654 63.094 46.219 1 15.5 19 SER B O 1
ATOM 2601 N N . ASN B 1 20 ? 1.047 65.125 47 1 14.63 20 ASN B N 1
ATOM 2602 C CA . ASN B 1 20 ? -0.004 65.562 47.906 1 14.63 20 ASN B CA 1
ATOM 2603 C C . ASN B 1 20 ? -1.383 65.5 47.25 1 14.63 20 ASN B C 1
ATOM 2605 O O . ASN B 1 20 ? -2.402 65.562 47.938 1 14.63 20 ASN B O 1
ATOM 2609 N N . LYS B 1 21 ? -1.82 65.5 45.938 1 16.62 21 LYS B N 1
ATOM 2610 C CA . LYS B 1 21 ? -2.83 66.5 45.719 1 16.62 21 LYS B CA 1
ATOM 2611 C C . LYS B 1 21 ? -4.184 66.062 46.281 1 16.62 21 LYS B C 1
ATOM 2613 O O . LYS B 1 21 ? -4.527 64.875 46.25 1 16.62 21 LYS B O 1
ATOM 2618 N N . SER B 1 22 ? -5.121 67 46.75 1 15.07 22 SER B N 1
ATOM 2619 C CA . SER B 1 22 ? -6.098 67.5 47.719 1 15.07 22 SER B CA 1
ATOM 2620 C C . SER B 1 22 ? -7.477 66.875 47.469 1 15.07 22 SER B C 1
ATOM 2622 O O . SER B 1 22 ? -7.691 66.188 46.469 1 15.07 22 SER B O 1
ATOM 2624 N N . ILE B 1 23 ? -8.633 67.75 47.406 1 14.71 23 ILE B N 1
ATOM 2625 C CA . ILE B 1 23 ? -9.578 68.188 48.438 1 14.71 23 ILE B CA 1
ATOM 2626 C C . ILE B 1 23 ? -10.938 67.562 48.188 1 14.71 23 ILE B C 1
ATOM 2628 O O . ILE B 1 23 ? -11.484 66.875 49.062 1 14.71 23 ILE B O 1
ATOM 2632 N N . ARG B 1 24 ? -12.172 68.375 47.781 1 14.22 24 ARG B N 1
ATOM 2633 C CA . ARG B 1 24 ? -13.25 68.875 48.625 1 14.22 24 ARG B CA 1
ATOM 2634 C C . ARG B 1 24 ? -14.539 68.125 48.406 1 14.22 24 ARG B C 1
ATOM 2636 O O . ARG B 1 24 ? -14.883 67.75 47.25 1 14.22 24 ARG B O 1
ATOM 2643 N N . VAL B 1 25 ? -15.422 67.438 49.281 1 16.47 25 VAL B N 1
ATOM 2644 C CA . VAL B 1 25 ? -16.516 66.5 49.656 1 16.47 25 VAL B CA 1
ATOM 2645 C C . VAL B 1 25 ? -17.844 67.312 49.625 1 16.47 25 VAL B C 1
ATOM 2647 O O . VAL B 1 25 ? -18.906 66.688 49.75 1 16.47 25 VAL B O 1
ATOM 2650 N N . SER B 1 26 ? -18.016 68.5 49.156 1 14.54 26 SER B N 1
ATOM 2651 C CA . SER B 1 26 ? -19.016 69.25 49.938 1 14.54 26 SER B CA 1
ATOM 2652 C C . SER B 1 26 ? -20.391 68.562 49.844 1 14.54 26 SER B C 1
ATOM 2654 O O . SER B 1 26 ? -20.672 67.875 48.875 1 14.54 26 SER B O 1
ATOM 2656 N N . THR B 1 27 ? -21.453 68.812 50.875 1 15.82 27 THR B N 1
ATOM 2657 C CA . THR B 1 27 ? -22.516 68.562 51.844 1 15.82 27 THR B CA 1
ATOM 2658 C C . THR B 1 27 ? -23.891 68.875 51.25 1 15.82 27 THR B C 1
ATOM 2660 O O . THR B 1 27 ? -24.906 68.375 51.75 1 15.82 27 THR B O 1
ATOM 2663 N N . PRO B 1 28 ? -24.141 69.562 50.031 1 15.2 28 PRO B N 1
ATOM 2664 C CA . PRO B 1 28 ? -25.141 70.625 50.406 1 15.2 28 PRO B CA 1
ATOM 2665 C C . PRO B 1 28 ? -26.453 70 50.875 1 15.2 28 PRO B C 1
ATOM 2667 O O . PRO B 1 28 ? -26.719 68.812 50.625 1 15.2 28 PRO B O 1
ATOM 2670 N N . ARG B 1 29 ? -27.547 70.875 50.906 1 15.17 29 ARG B N 1
ATOM 2671 C CA . ARG B 1 29 ? -28.516 71.562 51.781 1 15.17 29 ARG B CA 1
ATOM 2672 C C . ARG B 1 29 ? -29.875 70.875 51.719 1 15.17 29 ARG B C 1
ATOM 2674 O O . ARG B 1 29 ? -30.188 70.188 50.719 1 15.17 29 ARG B O 1
ATOM 2681 N N . MET B 1 30 ? -30.906 71.375 52.312 1 15.73 30 MET B N 1
ATOM 2682 C CA . MET B 1 30 ? -31.906 71.375 53.375 1 15.73 30 MET B CA 1
ATOM 2683 C C . MET B 1 30 ? -33.312 71.125 52.812 1 15.73 30 MET B C 1
ATOM 2685 O O . MET B 1 30 ? -34 70.188 53.25 1 15.73 30 MET B O 1
ATOM 2689 N N . GLN B 1 31 ? -34 72.125 52.188 1 14.72 31 GLN B N 1
ATOM 2690 C CA . GLN B 1 31 ? -35.125 72.688 52.938 1 14.72 31 GLN B CA 1
ATOM 2691 C C . GLN B 1 31 ? -36.406 71.938 52.688 1 14.72 31 GLN B C 1
ATOM 2693 O O . GLN B 1 31 ? -36.5 71.125 51.719 1 14.72 31 GLN B O 1
ATOM 2698 N N . GLN B 1 32 ? -37.688 72.5 52.969 1 15.12 32 GLN B N 1
ATOM 2699 C CA . GLN B 1 32 ? -38.781 72.5 53.938 1 15.12 32 GLN B CA 1
ATOM 2700 C C . GLN B 1 32 ? -40.094 72 53.281 1 15.12 32 GLN B C 1
ATOM 2702 O O . GLN B 1 32 ? -40.75 71.125 53.812 1 15.12 32 GLN B O 1
ATOM 2707 N N . PRO B 1 33 ? -40.969 72.875 52.594 1 15.44 33 PRO B N 1
ATOM 2708 C CA . PRO B 1 33 ? -42.188 73.25 53.312 1 15.44 33 PRO B CA 1
ATOM 2709 C C . PRO B 1 33 ? -43.375 72.375 52.969 1 15.44 33 PRO B C 1
ATOM 2711 O O . PRO B 1 33 ? -43.5 71.25 53.5 1 15.44 33 PRO B O 1
ATOM 2714 N N . GLY B 1 34 ? -44.469 72.875 52.219 1 15.02 34 GLY B N 1
ATOM 2715 C CA . GLY B 1 34 ? -45.75 73.375 52.688 1 15.02 34 GLY B CA 1
ATOM 2716 C C . GLY B 1 34 ? -46.875 72.375 52.438 1 15.02 34 GLY B C 1
ATOM 2717 O O . GLY B 1 34 ? -46.719 71.375 51.719 1 15.02 34 GLY B O 1
ATOM 2718 N N . GLU B 1 35 ? -48.188 72.875 52.125 1 16.77 35 GLU B N 1
ATOM 2719 C CA . GLU B 1 35 ? -49.5 73 52.75 1 16.77 35 GLU B CA 1
ATOM 2720 C C . GLU B 1 35 ? -50.5 72 52.188 1 16.77 35 GLU B C 1
ATOM 2722 O O . GLU B 1 35 ? -50.219 71.312 51.188 1 16.77 35 GLU B O 1
ATOM 2727 N N . ALA B 1 36 ? -51.781 72.375 51.688 1 16.5 36 ALA B N 1
ATOM 2728 C CA . ALA B 1 36 ? -53.125 72.375 52.281 1 16.5 36 ALA B CA 1
ATOM 2729 C C . ALA B 1 36 ? -54.031 71.375 51.594 1 16.5 36 ALA B C 1
ATOM 2731 O O . ALA B 1 36 ? -54.562 70.5 52.219 1 16.5 36 ALA B O 1
ATOM 2732 N N . GLU B 1 37 ? -55.125 71.688 50.75 1 16.44 37 GLU B N 1
ATOM 2733 C CA . GLU B 1 37 ? -56.531 71.812 51.125 1 16.44 37 GLU B CA 1
ATOM 2734 C C . GLU B 1 37 ? -57.344 70.688 50.531 1 16.44 37 GLU B C 1
ATOM 2736 O O . GLU B 1 37 ? -58.125 70.062 51.25 1 16.44 37 GLU B O 1
ATOM 2741 N N . LEU B 1 38 ? -57.875 70.625 49.125 1 17.3 38 LEU B N 1
ATOM 2742 C CA . LEU B 1 38 ? -59.281 70.812 48.844 1 17.3 38 LEU B CA 1
ATOM 2743 C C . LEU B 1 38 ? -60 69.5 48.656 1 17.3 38 LEU B C 1
ATOM 2745 O O . LEU B 1 38 ? -59.625 68.688 47.781 1 17.3 38 LEU B O 1
ATOM 2749 N N . ILE B 1 39 ? -60.781 68.812 49.719 1 18.62 39 ILE B N 1
ATOM 2750 C CA . ILE B 1 39 ? -61.562 67.688 50.094 1 18.62 39 ILE B CA 1
ATOM 2751 C C . ILE B 1 39 ? -62.844 67.562 49.281 1 18.62 39 ILE B C 1
ATOM 2753 O O . ILE B 1 39 ? -63.781 66.875 49.625 1 18.62 39 ILE B O 1
ATOM 2757 N N . ASP B 1 40 ? -63 67.75 47.969 1 18.77 40 ASP B N 1
ATOM 2758 C CA . ASP B 1 40 ? -64.375 68.062 47.5 1 18.77 40 ASP B CA 1
ATOM 2759 C C . ASP B 1 40 ? -65.312 66.875 47.656 1 18.77 40 ASP B C 1
ATOM 2761 O O . ASP B 1 40 ? -64.812 65.75 47.625 1 18.77 40 ASP B O 1
ATOM 2765 N N . SER B 1 41 ? -66.688 67 48.062 1 19.3 41 SER B N 1
ATOM 2766 C CA . SER B 1 41 ? -68 66.625 48.688 1 19.3 41 SER B CA 1
ATOM 2767 C C . SER B 1 41 ? -68.812 65.688 47.781 1 19.3 41 SER B C 1
ATOM 2769 O O . SER B 1 41 ? -69.875 66.062 47.312 1 19.3 41 SER B O 1
ATOM 2771 N N . LEU B 1 42 ? -68.375 64.812 46.812 1 20.19 42 LEU B N 1
ATOM 2772 C CA . LEU B 1 42 ? -69.375 64.375 45.844 1 20.19 42 LEU B CA 1
ATOM 2773 C C . LEU B 1 42 ? -70.5 63.531 46.5 1 20.19 42 LEU B C 1
ATOM 2775 O O . LEU B 1 42 ? -70.188 62.656 47.312 1 20.19 42 LEU B O 1
ATOM 2779 N N . ASN B 1 43 ? -71.938 63.875 46.469 1 18.77 43 ASN B N 1
ATOM 2780 C CA . ASN B 1 43 ? -73.312 63.781 47 1 18.77 43 ASN B CA 1
ATOM 2781 C C . ASN B 1 43 ? -74 62.469 46.594 1 18.77 43 ASN B C 1
ATOM 2783 O O . ASN B 1 43 ? -74.25 62.281 45.406 1 18.77 43 ASN B O 1
ATOM 2787 N N . LEU B 1 44 ? -73.812 61.219 47.156 1 18.78 44 LEU B N 1
ATOM 2788 C CA . LEU B 1 44 ? -74.25 59.875 46.938 1 18.78 44 LEU B CA 1
ATOM 2789 C C . LEU B 1 44 ? -75.75 59.75 47.25 1 18.78 44 LEU B C 1
ATOM 2791 O O . LEU B 1 44 ? -76.25 58.656 47.5 1 18.78 44 LEU B O 1
ATOM 2795 N N . ASN B 1 45 ? -76.812 60.531 47.156 1 18.38 45 ASN B N 1
ATOM 2796 C CA . ASN B 1 45 ? -78 60.312 47.969 1 18.38 45 ASN B CA 1
ATOM 2797 C C . ASN B 1 45 ? -78.875 59.281 47.312 1 18.38 45 ASN B C 1
ATOM 2799 O O . ASN B 1 45 ? -80.062 59.125 47.688 1 18.38 45 ASN B O 1
ATOM 2803 N N . ALA B 1 46 ? -78.688 58.344 46.281 1 22.38 46 ALA B N 1
ATOM 2804 C CA . ALA B 1 46 ? -79.875 58 45.5 1 22.38 46 ALA B CA 1
ATOM 2805 C C . ALA B 1 46 ? -80.75 57.031 46.281 1 22.38 46 ALA B C 1
ATOM 2807 O O . ALA B 1 46 ? -80.25 56.219 47.062 1 22.38 46 ALA B O 1
ATOM 2808 N N . PRO B 1 47 ? -82.312 56.875 46.031 1 21.22 47 PRO B N 1
ATOM 2809 C CA . PRO B 1 47 ? -83.438 56.469 46.812 1 21.22 47 PRO B CA 1
ATOM 2810 C C . PRO B 1 47 ? -83.75 54.969 46.688 1 21.22 47 PRO B C 1
ATOM 2812 O O . PRO B 1 47 ? -83.375 54.344 45.688 1 21.22 47 PRO B O 1
ATOM 2815 N N . THR B 1 48 ? -83.875 54.031 47.719 1 20.62 48 THR B N 1
ATOM 2816 C CA . THR B 1 48 ? -84 52.625 48.125 1 20.62 48 THR B CA 1
ATOM 2817 C C . THR B 1 48 ? -85.438 52.094 47.812 1 20.62 48 THR B C 1
ATOM 2819 O O . THR B 1 48 ? -85.75 51 48.219 1 20.62 48 THR B O 1
ATOM 2822 N N . ASN B 1 49 ? -86.062 52.031 46.531 1 20.7 49 ASN B N 1
ATOM 2823 C CA . ASN B 1 49 ? -87.438 51.719 46.469 1 20.7 49 ASN B CA 1
ATOM 2824 C C . ASN B 1 49 ? -87.688 50.219 46.719 1 20.7 49 ASN B C 1
ATOM 2826 O O . ASN B 1 49 ? -86.875 49.406 46.344 1 20.7 49 ASN B O 1
ATOM 2830 N N . GLU B 1 50 ? -88.812 49.562 47.469 1 20.81 50 GLU B N 1
ATOM 2831 C CA . GLU B 1 50 ? -89.312 48.438 48.25 1 20.81 50 GLU B CA 1
ATOM 2832 C C . GLU B 1 50 ? -90.062 47.438 47.375 1 20.81 50 GLU B C 1
ATOM 2834 O O . GLU B 1 50 ? -91.188 47.719 46.906 1 20.81 50 GLU B O 1
ATOM 2839 N N . PHE B 1 51 ? -89.562 46.594 46.375 1 20.55 51 PHE B N 1
ATOM 2840 C CA . PHE B 1 51 ? -90.25 45.781 45.406 1 20.55 51 PHE B CA 1
ATOM 2841 C C . PHE B 1 51 ? -90.875 44.562 46.125 1 20.55 51 PHE B C 1
ATOM 2843 O O . PHE B 1 51 ? -90.188 43.844 46.844 1 20.55 51 PHE B O 1
ATOM 2850 N N . ALA B 1 52 ? -92.312 44.281 46.125 1 21.36 52 ALA B N 1
ATOM 2851 C CA . ALA B 1 52 ? -93.25 43.375 46.812 1 21.36 52 ALA B CA 1
ATOM 2852 C C . ALA B 1 52 ? -93.312 42.031 46.125 1 21.36 52 ALA B C 1
ATOM 2854 O O . ALA B 1 52 ? -93.5 41.938 44.906 1 21.36 52 ALA B O 1
ATOM 2855 N N . GLY B 1 53 ? -92.875 40.688 46.531 1 19.34 53 GLY B N 1
ATOM 2856 C CA . GLY B 1 53 ? -92.5 39.312 46.219 1 19.34 53 GLY B CA 1
ATOM 2857 C C . GLY B 1 53 ? -93.688 38.406 46.094 1 19.34 53 GLY B C 1
ATOM 2858 O O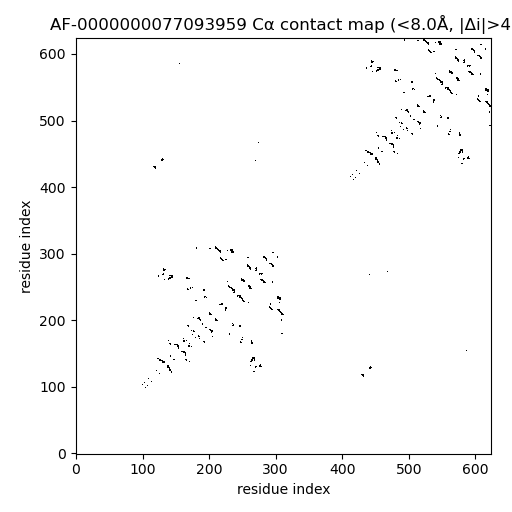 . GLY B 1 53 ? -94.25 37.969 47.094 1 19.34 53 GLY B O 1
ATOM 2859 N N . GLU B 1 54 ? -94.75 38.469 45.125 1 22.67 54 GLU B N 1
ATOM 2860 C CA . GLU B 1 54 ? -95.938 37.594 45.188 1 22.67 54 GLU B CA 1
ATOM 2861 C C . GLU B 1 54 ? -95.625 36.188 44.656 1 22.67 54 GLU B C 1
ATOM 2863 O O . GLU B 1 54 ? -94.875 36.031 43.688 1 22.67 54 GLU B O 1
ATOM 2868 N N . GLN B 1 55 ? -96.125 34.844 45.188 1 20.83 55 GLN B N 1
ATOM 2869 C CA . GLN B 1 55 ? -95.938 33.406 45.438 1 20.83 55 GLN B CA 1
ATOM 2870 C C . GLN B 1 55 ? -96.625 32.562 44.344 1 20.83 55 GLN B C 1
ATOM 2872 O O . GLN B 1 55 ? -97.812 32.406 44.375 1 20.83 55 GLN B O 1
ATOM 2877 N N . VAL B 1 56 ? -96.375 32.531 43 1 24.39 56 VAL B N 1
ATOM 2878 C CA . VAL B 1 56 ? -97.188 31.812 42.031 1 24.39 56 VAL B CA 1
ATOM 2879 C C . VAL B 1 56 ? -96.812 30.328 42.031 1 24.39 56 VAL B C 1
ATOM 2881 O O . VAL B 1 56 ? -95.688 29.953 41.875 1 24.39 56 VAL B O 1
ATOM 2884 N N . GLU B 1 57 ? -97.625 29.188 42.406 1 25.5 57 GLU B N 1
ATOM 2885 C CA . GLU B 1 57 ? -97.562 27.766 42.75 1 25.5 57 GLU B CA 1
ATOM 2886 C C . GLU B 1 57 ? -97.75 26.891 41.5 1 25.5 57 GLU B C 1
ATOM 2888 O O . GLU B 1 57 ? -98.5 25.922 41.531 1 25.5 57 GLU B O 1
ATOM 2893 N N . MET B 1 58 ? -97.375 27.172 40.156 1 26.27 58 MET B N 1
ATOM 2894 C CA . MET B 1 58 ? -97.938 26.422 39.062 1 26.27 58 MET B CA 1
ATOM 2895 C C . MET B 1 58 ? -97.438 24.984 39.031 1 26.27 58 MET B C 1
ATOM 2897 O O . MET B 1 58 ? -96.375 24.703 39.656 1 26.27 58 MET B O 1
ATOM 2901 N N . GLN B 1 59 ? -97.5 24.062 37.656 1 29.83 59 GLN B N 1
ATOM 2902 C CA . GLN B 1 59 ? -97.812 22.844 36.875 1 29.83 59 GLN B CA 1
ATOM 2903 C C . GLN B 1 59 ? -96.562 22.031 36.625 1 29.83 59 GLN B C 1
ATOM 2905 O O . GLN B 1 59 ? -95.75 22.359 35.75 1 29.83 59 GLN B O 1
ATOM 2910 N N . SER B 1 60 ? -95.812 21.219 37.438 1 36.03 60 SER B N 1
ATOM 2911 C CA . SER B 1 60 ? -94.375 20.766 37.531 1 36.03 60 SER B CA 1
ATOM 2912 C C . SER B 1 60 ? -94.25 19.359 36.969 1 36.03 60 SER B C 1
ATOM 2914 O O . SER B 1 60 ? -93.125 18.969 36.594 1 36.03 60 SER B O 1
ATOM 2916 N N . ASP B 1 61 ? -95.188 18.422 36.594 1 44.97 61 ASP B N 1
ATOM 2917 C CA . ASP B 1 61 ? -94.875 17.016 36.688 1 44.97 61 ASP B CA 1
ATOM 2918 C C . ASP B 1 61 ? -94.438 16.453 35.344 1 44.97 61 ASP B C 1
ATOM 2920 O O . ASP B 1 61 ? -93.5 15.664 35.25 1 44.97 61 ASP B O 1
ATOM 2924 N N . ASP B 1 62 ? -95.188 16.594 34.219 1 52.09 62 ASP B N 1
ATOM 2925 C CA . ASP B 1 62 ? -95.062 15.914 32.906 1 52.09 62 ASP B CA 1
ATOM 2926 C C . ASP B 1 62 ? -93.75 16.281 32.219 1 52.09 62 ASP B C 1
ATOM 2928 O O . ASP B 1 62 ? -93.25 15.508 31.438 1 52.09 62 ASP B O 1
ATOM 2932 N N . SER B 1 63 ? -93.312 17.484 32.438 1 53.88 63 SER B N 1
ATOM 2933 C CA . SER B 1 63 ? -92.125 18.016 31.766 1 53.88 63 SER B CA 1
ATOM 2934 C C . SER B 1 63 ? -90.875 17.281 32.219 1 53.88 63 SER B C 1
ATOM 2936 O O . SER B 1 63 ? -89.938 17.203 31.469 1 53.88 63 SER B O 1
ATOM 2938 N N . GLN B 1 64 ? -91.062 16.422 33.281 1 55.97 64 GLN B N 1
ATOM 2939 C CA . GLN B 1 64 ? -89.875 15.766 33.844 1 55.97 64 GLN B CA 1
ATOM 2940 C C . GLN B 1 64 ? -89.625 14.445 33.125 1 55.97 64 GLN B C 1
ATOM 2942 O O . GLN B 1 64 ? -88.438 14.094 32.906 1 55.97 64 GLN B O 1
ATOM 2947 N N . ASP B 1 65 ? -90.688 13.797 32.625 1 63.44 65 ASP B N 1
ATOM 2948 C CA . ASP B 1 65 ? -90.438 12.469 32.031 1 63.44 65 ASP B CA 1
ATOM 2949 C C . ASP B 1 65 ? -89.875 12.57 30.625 1 63.44 65 ASP B C 1
ATOM 2951 O O . ASP B 1 65 ? -89 11.797 30.25 1 63.44 65 ASP B O 1
ATOM 2955 N N . ALA B 1 66 ? -90.5 13.398 29.828 1 60.97 66 ALA B N 1
ATOM 2956 C CA . ALA B 1 66 ? -90 13.641 28.484 1 60.97 66 ALA B CA 1
ATOM 2957 C C . ALA B 1 66 ? -88.562 14.117 28.531 1 60.97 66 ALA B C 1
ATOM 2959 O O . ALA B 1 66 ? -87.75 13.719 27.703 1 60.97 66 ALA B O 1
ATOM 2960 N N . PHE B 1 67 ? -88.312 14.82 29.578 1 63.91 67 PHE B N 1
ATOM 2961 C CA . PHE B 1 67 ? -86.938 15.32 29.797 1 63.91 67 PHE B CA 1
ATOM 2962 C C . PHE B 1 67 ? -86 14.18 30.125 1 63.91 67 PHE B C 1
ATOM 2964 O O . PHE B 1 67 ? -84.875 14.133 29.594 1 63.91 67 PHE B O 1
ATOM 2971 N N . LYS B 1 68 ? -86.5 13.156 30.703 1 64.44 68 LYS B N 1
ATOM 2972 C CA . LYS B 1 68 ? -85.688 12.008 31.078 1 64.44 68 LYS B CA 1
ATOM 2973 C C . LYS B 1 68 ? -85.375 11.133 29.859 1 64.44 68 LYS B C 1
ATOM 2975 O O . LYS B 1 68 ? -84.188 10.664 29.703 1 64.44 68 LYS B O 1
ATOM 2980 N N . LYS B 1 69 ? -86.25 10.938 29.094 1 70.06 69 LYS B N 1
ATOM 2981 C CA . LYS B 1 69 ? -86.062 10.102 27.906 1 70.06 69 LYS B CA 1
ATOM 2982 C C . LYS B 1 69 ? -85.125 10.766 26.906 1 70.06 69 LYS B C 1
ATOM 2984 O O . LYS B 1 69 ? -84.312 10.102 26.297 1 70.06 69 LYS B O 1
ATOM 2989 N N . ARG B 1 70 ? -85.375 12.031 26.688 1 62.16 70 ARG B N 1
ATOM 2990 C CA . ARG B 1 70 ? -84.438 12.805 25.875 1 62.16 70 ARG B CA 1
ATOM 2991 C C . ARG B 1 70 ? -83.062 12.773 26.469 1 62.16 70 ARG B C 1
ATOM 2993 O O . ARG B 1 70 ? -82.062 12.648 25.734 1 62.16 70 ARG B O 1
ATOM 3000 N N . MET B 1 71 ? -83 12.766 27.797 1 68.12 71 MET B N 1
ATOM 3001 C CA . MET B 1 71 ? -81.688 12.734 28.469 1 68.12 71 MET B CA 1
ATOM 3002 C C . MET B 1 71 ? -81.062 11.359 28.344 1 68.12 71 MET B C 1
ATOM 3004 O O . MET B 1 71 ? -79.812 11.258 28.172 1 68.12 71 MET B O 1
ATOM 3008 N N . ASN B 1 72 ? -81.938 10.391 28.297 1 67.88 72 ASN B N 1
ATOM 3009 C CA . ASN B 1 72 ? -81.375 9.039 28.125 1 67.88 72 ASN B CA 1
ATOM 3010 C C . ASN B 1 72 ? -80.812 8.828 26.719 1 67.88 72 ASN B C 1
ATOM 3012 O O . ASN B 1 72 ? -79.812 8.195 26.547 1 67.88 72 ASN B O 1
ATOM 3016 N N . ARG B 1 73 ? -81.562 9.32 25.75 1 66.44 73 ARG B N 1
ATOM 3017 C CA . ARG B 1 73 ? -81.125 9.25 24.375 1 66.44 73 ARG B CA 1
ATOM 3018 C C . ARG B 1 73 ? -79.812 10.062 24.172 1 66.44 73 ARG B C 1
ATOM 3020 O O . ARG B 1 73 ? -78.938 9.633 23.484 1 66.44 73 ARG B O 1
ATOM 3027 N N . ILE B 1 74 ? -79.875 11.211 24.797 1 68.56 74 ILE B N 1
ATOM 3028 C CA . ILE B 1 74 ? -78.688 12.07 24.766 1 68.56 74 ILE B CA 1
ATOM 3029 C C . ILE B 1 74 ? -77.5 11.375 25.484 1 68.56 74 ILE B C 1
ATOM 3031 O O . ILE B 1 74 ? -76.375 11.383 24.984 1 68.56 74 ILE B O 1
ATOM 3035 N N . ASN B 1 75 ? -77.812 10.719 26.578 1 68.38 75 ASN B N 1
ATOM 3036 C CA . ASN B 1 75 ? -76.75 9.984 27.297 1 68.38 75 ASN B CA 1
ATOM 3037 C C . ASN B 1 75 ? -76.25 8.805 26.484 1 68.38 75 ASN B C 1
ATOM 3039 O O . ASN B 1 75 ? -75.062 8.523 26.484 1 68.38 75 ASN B O 1
ATOM 3043 N N . ALA B 1 76 ? -77.188 8.18 25.828 1 71.31 76 ALA B N 1
ATOM 3044 C CA . ALA B 1 76 ? -76.812 7.051 24.984 1 71.31 76 ALA B CA 1
ATOM 3045 C C . ALA B 1 76 ? -75.938 7.508 23.797 1 71.31 76 ALA B C 1
ATOM 3047 O O . ALA B 1 76 ? -74.938 6.863 23.453 1 71.31 76 ALA B O 1
ATOM 3048 N N . ILE B 1 77 ? -76.375 8.547 23.172 1 70 77 ILE B N 1
ATOM 3049 C CA . ILE B 1 77 ? -75.625 9.133 22.078 1 70 77 ILE B CA 1
ATOM 3050 C C . ILE B 1 77 ? -74.25 9.625 22.609 1 70 77 ILE B C 1
ATOM 3052 O O . ILE B 1 77 ? -73.25 9.391 21.969 1 70 77 ILE B O 1
ATOM 3056 N N . LEU B 1 78 ? -74.25 10.172 23.812 1 70.81 78 LEU B N 1
ATOM 3057 C CA . LEU B 1 78 ? -73 10.672 24.422 1 70.81 78 LEU B CA 1
ATOM 3058 C C . LEU B 1 78 ? -72.062 9.516 24.797 1 70.81 78 LEU B C 1
ATOM 3060 O O . LEU B 1 78 ? -70.875 9.594 24.578 1 70.81 78 LEU B O 1
ATOM 3064 N N . THR B 1 79 ? -72.688 8.5 25.266 1 73 79 THR B N 1
ATOM 3065 C CA . THR B 1 79 ? -71.875 7.332 25.594 1 73 79 THR B CA 1
ATOM 3066 C C . THR B 1 79 ? -71.312 6.703 24.328 1 73 79 THR B C 1
ATOM 3068 O O . THR B 1 79 ? -70.188 6.281 24.297 1 73 79 THR B O 1
ATOM 3071 N N . SER B 1 80 ? -72.125 6.707 23.328 1 72.31 80 SER B N 1
ATOM 3072 C CA . SER B 1 80 ? -71.625 6.164 22.047 1 72.31 80 SER B CA 1
ATOM 3073 C C . SER B 1 80 ? -70.562 7.035 21.438 1 72.31 80 SER B C 1
ATOM 3075 O O . SER B 1 80 ? -69.562 6.52 20.953 1 72.31 80 SER B O 1
ATOM 3077 N N . VAL B 1 81 ? -70.688 8.281 21.516 1 73.19 81 VAL B N 1
ATOM 3078 C CA . VAL B 1 81 ? -69.688 9.219 21.016 1 73.19 81 VAL B CA 1
ATOM 3079 C C . VAL B 1 81 ? -68.375 9.094 21.859 1 73.19 81 VAL B C 1
ATOM 3081 O O . VAL B 1 81 ? -67.312 9.062 21.297 1 73.19 81 VAL B O 1
ATOM 3084 N N . VAL B 1 82 ? -68.5 8.953 23.172 1 73.56 82 VAL B N 1
ATOM 3085 C CA . VAL B 1 82 ? -67.375 8.828 24.047 1 73.56 82 VAL B CA 1
ATOM 3086 C C . VAL B 1 82 ? -66.688 7.496 23.797 1 73.56 82 VAL B C 1
ATOM 3088 O O . VAL B 1 82 ? -65.438 7.438 23.719 1 73.56 82 VAL B O 1
ATOM 3091 N N . THR B 1 83 ? -67.5 6.496 23.578 1 72.62 83 THR B N 1
ATOM 3092 C CA . THR B 1 83 ? -66.938 5.184 23.328 1 72.62 83 THR B CA 1
ATOM 3093 C C . THR B 1 83 ? -66.188 5.164 21.984 1 72.62 83 THR B C 1
ATOM 3095 O O . THR B 1 83 ? -65.062 4.641 21.875 1 72.62 83 THR B O 1
ATOM 3098 N N . TRP B 1 84 ? -66.812 5.672 20.984 1 74.19 84 TRP B N 1
ATOM 3099 C CA . TRP B 1 84 ? -66.188 5.688 19.656 1 74.19 84 TRP B CA 1
ATOM 3100 C C . TRP B 1 84 ? -65 6.648 19.609 1 74.19 84 TRP B C 1
ATOM 3102 O O . TRP B 1 84 ? -64 6.359 18.969 1 74.19 84 TRP B O 1
ATOM 3112 N N . SER B 1 85 ? -65.062 7.785 20.328 1 72.44 85 SER B N 1
ATOM 3113 C CA . SER B 1 85 ? -63.969 8.703 20.438 1 72.44 85 SER B CA 1
ATOM 3114 C C . SER B 1 85 ? -62.812 8.07 21.203 1 72.44 85 SER B C 1
ATOM 3116 O O . SER B 1 85 ? -61.656 8.242 20.844 1 72.44 85 SER B O 1
ATOM 3118 N N . PHE B 1 86 ? -63.125 7.352 22.266 1 74.38 86 PHE B N 1
ATOM 3119 C CA . PHE B 1 86 ? -62.094 6.656 23.016 1 74.38 86 PHE B CA 1
ATOM 3120 C C . PHE B 1 86 ? -61.438 5.566 22.172 1 74.38 86 PHE B C 1
ATOM 3122 O O . PHE B 1 86 ? -60.219 5.398 22.203 1 74.38 86 PHE B O 1
ATOM 3129 N N . LEU B 1 87 ? -62.25 4.848 21.422 1 72.81 87 LEU B N 1
ATOM 3130 C CA . LEU B 1 87 ? -61.719 3.822 20.531 1 72.81 87 LEU B CA 1
ATOM 3131 C C . LEU B 1 87 ? -60.844 4.449 19.438 1 72.81 87 LEU B C 1
ATOM 3133 O O . LEU B 1 87 ? -59.781 3.92 19.109 1 72.81 87 LEU B O 1
ATOM 3137 N N . LEU B 1 88 ? -61.281 5.516 18.891 1 74.75 88 LEU B N 1
ATOM 3138 C CA . LEU B 1 88 ? -60.5 6.234 17.906 1 74.75 88 LEU B CA 1
ATOM 3139 C C . LEU B 1 88 ? -59.219 6.766 18.516 1 74.75 88 LEU B C 1
ATOM 3141 O O . LEU B 1 88 ? -58.156 6.68 17.891 1 74.75 88 LEU B O 1
ATOM 3145 N N . LEU B 1 89 ? -59.219 7.281 19.703 1 73.69 89 LEU B N 1
ATOM 3146 C CA . LEU B 1 89 ? -58.031 7.781 20.391 1 73.69 89 LEU B CA 1
ATOM 3147 C C . LEU B 1 89 ? -57.094 6.637 20.75 1 73.69 89 LEU B C 1
ATOM 3149 O O . LEU B 1 89 ? -55.875 6.773 20.625 1 73.69 89 LEU B O 1
ATOM 3153 N N . THR B 1 90 ? -57.625 5.582 21.203 1 72.69 90 THR B N 1
ATOM 3154 C CA . THR B 1 90 ? -56.781 4.414 21.484 1 72.69 90 THR B CA 1
ATOM 3155 C C . THR B 1 90 ? -56.156 3.883 20.203 1 72.69 90 THR B C 1
ATOM 3157 O O . THR B 1 90 ? -54.969 3.51 20.203 1 72.69 90 THR B O 1
ATOM 3160 N N . LEU B 1 91 ? -56.938 3.797 19.125 1 69.75 91 LEU B N 1
ATOM 3161 C CA . LEU B 1 91 ? -56.375 3.379 17.844 1 69.75 91 LEU B CA 1
ATOM 3162 C C . LEU B 1 91 ? -55.312 4.363 17.359 1 69.75 91 LEU B C 1
ATOM 3164 O O . LEU B 1 91 ? -54.281 3.957 16.844 1 69.75 91 LEU B O 1
ATOM 3168 N N . MET B 1 92 ? -55.5 5.629 17.469 1 70.81 92 MET B N 1
ATOM 3169 C CA . MET B 1 92 ? -54.5 6.637 17.141 1 70.81 92 MET B CA 1
ATOM 3170 C C . MET B 1 92 ? -53.281 6.516 18.047 1 70.81 92 MET B C 1
ATOM 3172 O O . MET B 1 92 ? -52.156 6.672 17.609 1 70.81 92 MET B O 1
ATOM 3176 N N . PHE B 1 93 ? -53.469 6.273 19.328 1 69.5 93 PHE B N 1
ATOM 3177 C CA . PHE B 1 93 ? -52.406 6.039 20.266 1 69.5 93 PHE B CA 1
ATOM 3178 C C . PHE B 1 93 ? -51.625 4.781 19.906 1 69.5 93 PHE B C 1
ATOM 3180 O O . PHE B 1 93 ? -50.375 4.793 19.875 1 69.5 93 PHE B O 1
ATOM 3187 N N . LEU B 1 94 ? -52.312 3.697 19.656 1 65 94 LEU B N 1
ATOM 3188 C CA . LEU B 1 94 ? -51.656 2.475 19.234 1 65 94 LEU B CA 1
ATOM 3189 C C . LEU B 1 94 ? -50.938 2.684 17.891 1 65 94 LEU B C 1
ATOM 3191 O O . LEU B 1 94 ? -49.844 2.189 17.688 1 65 94 LEU B O 1
ATOM 3195 N N . ALA B 1 95 ? -51.562 3.363 16.969 1 65.25 95 ALA B N 1
ATOM 3196 C CA . ALA B 1 95 ? -50.906 3.727 15.711 1 65.25 95 ALA B CA 1
ATOM 3197 C C . ALA B 1 95 ? -49.656 4.594 15.969 1 65.25 95 ALA B C 1
ATOM 3199 O O . ALA B 1 95 ? -48.656 4.43 15.312 1 65.25 95 ALA B O 1
ATOM 3200 N N . SER B 1 96 ? -49.688 5.484 16.938 1 65.62 96 SER B N 1
ATOM 3201 C CA . SER B 1 96 ? -48.5 6.289 17.297 1 65.62 96 SER B CA 1
ATOM 3202 C C . SER B 1 96 ? -47.438 5.438 17.953 1 65.62 96 SER B C 1
ATOM 3204 O O . SER B 1 96 ? -46.25 5.672 17.734 1 65.62 96 SER B O 1
ATOM 3206 N N . ILE B 1 97 ? -47.75 4.496 18.75 1 61.94 97 ILE B N 1
ATOM 3207 C CA . ILE B 1 97 ? -46.781 3.566 19.312 1 61.94 97 ILE B CA 1
ATOM 3208 C C . ILE B 1 97 ? -46.156 2.736 18.203 1 61.94 97 ILE B C 1
ATOM 3210 O O . ILE B 1 97 ? -44.938 2.598 18.141 1 61.94 97 ILE B O 1
ATOM 3214 N N . VAL B 1 98 ? -47.031 2.113 17.375 1 58.88 98 VAL B N 1
ATOM 3215 C CA . VAL B 1 98 ? -46.5 1.354 16.25 1 58.88 98 VAL B CA 1
ATOM 3216 C C . VAL B 1 98 ? -45.688 2.273 15.344 1 58.88 98 VAL B C 1
ATOM 3218 O O . VAL B 1 98 ? -44.594 1.905 14.898 1 58.88 98 VAL B O 1
ATOM 3221 N N . PHE B 1 99 ? -46.125 3.5 15.086 1 59.72 99 PHE B N 1
ATOM 3222 C CA . PHE B 1 99 ? -45.344 4.484 14.359 1 59.72 99 PHE B CA 1
ATOM 3223 C C . PHE B 1 99 ? -44.094 4.852 15.133 1 59.72 99 PHE B C 1
ATOM 3225 O O . PHE B 1 99 ? -43 4.973 14.555 1 59.72 99 PHE B O 1
ATOM 3232 N N . GLY B 1 100 ? -44.156 5.086 16.375 1 54.06 100 GLY B N 1
ATOM 3233 C CA . GLY B 1 100 ? -43 5.312 17.219 1 54.06 100 GLY B CA 1
ATOM 3234 C C . GLY B 1 100 ? -42.031 4.137 17.234 1 54.06 100 GLY B C 1
ATOM 3235 O O . GLY B 1 100 ? -40.812 4.316 17.109 1 54.06 100 GLY B O 1
ATOM 3236 N N . ILE B 1 101 ? -42.5 2.984 17.453 1 51.84 101 ILE B N 1
ATOM 3237 C CA . ILE B 1 101 ? -41.656 1.792 17.391 1 51.84 101 ILE B CA 1
ATOM 3238 C C . ILE B 1 101 ? -41.062 1.638 15.984 1 51.84 101 ILE B C 1
ATOM 3240 O O . ILE B 1 101 ? -39.875 1.385 15.828 1 51.84 101 ILE B O 1
ATOM 3244 N N . LEU B 1 102 ? -41.938 1.737 14.93 1 47.19 102 LEU B N 1
ATOM 3245 C CA . LEU B 1 102 ? -41.406 1.686 13.562 1 47.19 102 LEU B CA 1
ATOM 3246 C C . LEU B 1 102 ? -40.562 2.904 13.258 1 47.19 102 LEU B C 1
ATOM 3248 O O . LEU B 1 102 ? -39.5 2.783 12.625 1 47.19 102 LEU B O 1
ATOM 3252 N N . TYR B 1 103 ? -41.031 4.074 13.656 1 46.41 103 TYR B N 1
ATOM 3253 C CA . TYR B 1 103 ? -40.219 5.277 13.5 1 46.41 103 TYR B CA 1
ATOM 3254 C C . TYR B 1 103 ? -39 5.215 14.391 1 46.41 103 TYR B C 1
ATOM 3256 O O . TYR B 1 103 ? -37.906 5.562 13.961 1 46.41 103 TYR B O 1
ATOM 3264 N N . SER B 1 104 ? -39.062 4.938 15.641 1 45.53 104 SER B N 1
ATOM 3265 C CA . SER B 1 104 ? -37.906 4.742 16.5 1 45.53 104 SER B CA 1
ATOM 3266 C C . SER B 1 104 ? -37.094 3.516 16.078 1 45.53 104 SER B C 1
ATOM 3268 O O . SER B 1 104 ? -35.875 3.502 16.172 1 45.53 104 SER B O 1
ATOM 3270 N N . GLY B 1 105 ? -37.75 2.377 15.844 1 39.44 105 GLY B N 1
ATOM 3271 C CA . GLY B 1 105 ? -37.031 1.266 15.242 1 39.44 105 GLY B CA 1
ATOM 3272 C C . GLY B 1 105 ? -36.375 1.629 13.93 1 39.44 105 GLY B C 1
ATOM 3273 O O . GLY B 1 105 ? -35.25 1.19 13.656 1 39.44 105 GLY B O 1
ATOM 3274 N N . ILE B 1 106 ? -37.094 2.338 12.961 1 38.09 106 ILE B N 1
ATOM 3275 C CA . ILE B 1 106 ? -36.438 2.826 11.742 1 38.09 106 ILE B CA 1
ATOM 3276 C C . ILE B 1 106 ? -35.531 4 12.086 1 38.09 106 ILE B C 1
ATOM 3278 O O . ILE B 1 106 ? -34.406 4.098 11.562 1 38.09 106 ILE B O 1
ATOM 3282 N N . HIS B 1 107 ? -36 5.023 12.836 1 38.75 107 HIS B N 1
ATOM 3283 C C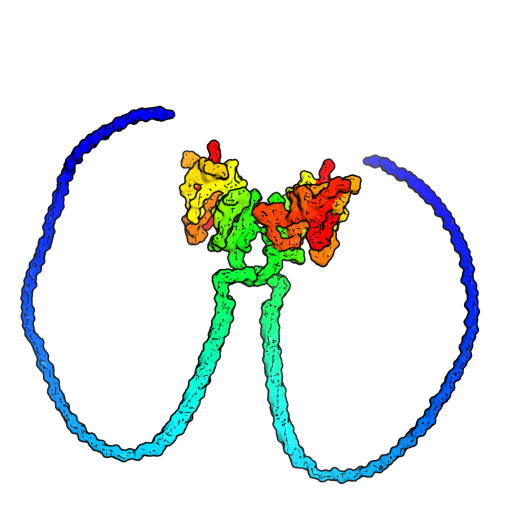A . HIS B 1 107 ? -35.156 6.199 13.062 1 38.75 107 HIS B CA 1
ATOM 3284 C C . HIS B 1 107 ? -34.281 6.027 14.305 1 38.75 107 HIS B C 1
ATOM 3286 O O . HIS B 1 107 ? -33.344 6.801 14.523 1 38.75 107 HIS B O 1
ATOM 3292 N N . TYR B 1 108 ? -34.781 5.512 15.414 1 32.38 108 TYR B N 1
ATOM 3293 C CA . TYR B 1 108 ? -33.875 5.488 16.562 1 32.38 108 TYR B CA 1
ATOM 3294 C C . TYR B 1 108 ? -32.75 4.461 16.359 1 32.38 108 TYR B C 1
ATOM 3296 O O . TYR B 1 108 ? -32.906 3.289 16.703 1 32.38 108 TYR B O 1
ATOM 3304 N N . HIS B 1 109 ? -32.125 4.426 15.234 1 33.41 109 HIS B N 1
ATOM 3305 C CA . HIS B 1 109 ? -30.781 3.846 15.266 1 33.41 109 HIS B CA 1
ATOM 3306 C C . HIS B 1 109 ? -29.922 4.508 16.344 1 33.41 109 HIS B C 1
ATOM 3308 O O . HIS B 1 109 ? -29.766 5.73 16.344 1 33.41 109 HIS B O 1
ATOM 3314 N N . GLY B 1 110 ? -30.062 4.102 17.594 1 30.66 110 GLY B N 1
ATOM 3315 C CA . GLY B 1 110 ? -29.062 4.562 18.547 1 30.66 110 GLY B CA 1
ATOM 3316 C C . GLY B 1 110 ? -27.719 4.848 17.906 1 30.66 110 GLY B C 1
ATOM 3317 O O . GLY B 1 110 ? -27.438 4.383 16.797 1 30.66 110 GLY B O 1
ATOM 3318 N N . SER B 1 111 ? -27.078 5.945 18.438 1 33.62 111 SER B N 1
ATOM 3319 C CA . SER B 1 111 ? -25.797 6.414 17.922 1 33.62 111 SER B CA 1
ATOM 3320 C C . SER B 1 111 ? -24.859 5.25 17.625 1 33.62 111 SER B C 1
ATOM 3322 O O . SER B 1 111 ? -24.016 5.344 16.734 1 33.62 111 SER B O 1
ATOM 3324 N N . GLY B 1 112 ? -24.766 4.32 18.625 1 33.75 112 GLY B N 1
ATOM 3325 C CA . GLY B 1 112 ? -23.688 3.336 18.594 1 33.75 112 GLY B CA 1
ATOM 3326 C C . GLY B 1 112 ? -23.922 2.227 17.594 1 33.75 112 GLY B C 1
ATOM 3327 O O . GLY B 1 112 ? -23.062 1.349 17.422 1 33.75 112 GLY B O 1
ATOM 3328 N N . TRP B 1 113 ? -25.188 1.771 17.531 1 30.77 113 TRP B N 1
ATOM 3329 C CA . TRP B 1 113 ? -25.391 0.718 16.531 1 30.77 113 TRP B CA 1
ATOM 3330 C C . TRP B 1 113 ? -25.188 1.257 15.125 1 30.77 113 TRP B C 1
ATOM 3332 O O . TRP B 1 113 ? -26.141 1.738 14.5 1 30.77 113 TRP B O 1
ATOM 3342 N N . HIS B 1 114 ? -24.25 2.166 14.914 1 32.62 114 HIS B N 1
ATOM 3343 C CA . HIS B 1 114 ? -23.828 2.154 13.516 1 32.62 114 HIS B CA 1
ATOM 3344 C C . HIS B 1 114 ? -23.781 0.733 12.969 1 32.62 114 HIS B C 1
ATOM 3346 O O . HIS B 1 114 ? -23.016 -0.103 13.469 1 32.62 114 HIS B O 1
ATOM 3352 N N . ASP B 1 115 ? -24.953 0.179 12.805 1 30.77 115 ASP B N 1
ATOM 3353 C CA . ASP B 1 115 ? -25.062 -1.067 12.055 1 30.77 115 ASP B CA 1
ATOM 3354 C C . ASP B 1 115 ? -23.953 -1.203 11.031 1 30.77 115 ASP B C 1
ATOM 3356 O O . ASP B 1 115 ? -23.719 -0.292 10.227 1 30.77 115 ASP B O 1
ATOM 3360 N N . ALA B 1 116 ? -23.078 -2.057 11.266 1 32.72 116 ALA B N 1
ATOM 3361 C CA . ALA B 1 116 ? -22.109 -2.467 10.25 1 32.72 116 ALA B CA 1
ATOM 3362 C C . ALA B 1 116 ? -22.766 -2.547 8.875 1 32.72 116 ALA B C 1
ATOM 3364 O O . ALA B 1 116 ? -22.078 -2.57 7.852 1 32.72 116 ALA B O 1
ATOM 3365 N N . ILE B 1 117 ? -24.031 -3.057 8.812 1 33.03 117 ILE B N 1
ATOM 3366 C CA . ILE B 1 117 ? -24.656 -3.541 7.59 1 33.03 117 ILE B CA 1
ATOM 3367 C C . ILE B 1 117 ? -25.016 -2.359 6.691 1 33.03 117 ILE B C 1
ATOM 3369 O O . ILE B 1 117 ? -24.688 -2.354 5.5 1 33.03 117 ILE B O 1
ATOM 3373 N N . SER B 1 118 ? -26.359 -1.699 6.762 1 35.69 118 SER B N 1
ATOM 3374 C CA . SER B 1 118 ? -27.109 -0.986 5.73 1 35.69 118 SER B CA 1
ATOM 3375 C C . SER B 1 118 ? -26.547 0.415 5.512 1 35.69 118 SER B C 1
ATOM 3377 O O . SER B 1 118 ? -27.094 1.188 4.715 1 35.69 118 SER B O 1
ATOM 3379 N N . ALA B 1 119 ? -26.156 1.19 6.539 1 35.16 119 ALA B N 1
ATOM 3380 C CA . ALA B 1 119 ? -25.906 2.602 6.262 1 35.16 119 ALA B CA 1
ATOM 3381 C C . ALA B 1 119 ? -24.828 2.766 5.184 1 35.16 119 ALA B C 1
ATOM 3383 O O . ALA B 1 119 ? -23.719 2.244 5.316 1 35.16 119 ALA B O 1
ATOM 3384 N N . LYS B 1 120 ? -25.141 2.953 3.896 1 45.22 120 LYS B N 1
ATOM 3385 C CA . LYS B 1 120 ? -24.234 3.58 2.938 1 45.22 120 LYS B CA 1
ATOM 3386 C C . LYS B 1 120 ? -23.188 4.414 3.65 1 45.22 120 LYS B C 1
ATOM 3388 O O . LYS B 1 120 ? -23.5 5.438 4.262 1 45.22 120 LYS B O 1
ATOM 3393 N N . SER B 1 121 ? -22.219 3.762 4.277 1 63.12 121 SER B N 1
ATOM 3394 C CA . SER B 1 121 ? -21.203 4.426 5.09 1 63.12 121 SER B CA 1
ATOM 3395 C C . SER B 1 121 ? -20.828 5.785 4.504 1 63.12 121 SER B C 1
ATOM 3397 O O . SER B 1 121 ? -20.656 5.918 3.289 1 63.12 121 SER B O 1
ATOM 3399 N N . ASN B 1 122 ? -21.391 6.93 5.008 1 86.25 122 ASN B N 1
ATOM 3400 C CA . ASN B 1 122 ? -21.016 8.312 4.719 1 86.25 122 ASN B CA 1
ATOM 3401 C C . ASN B 1 122 ? -19.5 8.492 4.641 1 86.25 122 ASN B C 1
ATOM 3403 O O . ASN B 1 122 ? -19.016 9.617 4.656 1 86.25 122 ASN B O 1
ATOM 3407 N N . CYS B 1 123 ? -18.906 7.344 4.492 1 94.94 123 CYS B N 1
ATOM 3408 C CA . CYS B 1 123 ? -17.453 7.441 4.414 1 94.94 123 CYS B CA 1
ATOM 3409 C C . CYS B 1 123 ? -17 7.715 2.986 1 94.94 123 CYS B C 1
ATOM 3411 O O . CYS B 1 123 ? -17.562 7.176 2.035 1 94.94 123 CYS B O 1
ATOM 3413 N N . VAL B 1 124 ? -15.977 8.594 2.842 1 96.62 124 VAL B N 1
ATOM 3414 C CA . VAL B 1 124 ? -15.328 8.734 1.542 1 96.62 124 VAL B CA 1
ATOM 3415 C C . VAL B 1 124 ? -14.711 7.406 1.122 1 96.62 124 VAL B C 1
ATOM 3417 O O . VAL B 1 124 ? -14.891 6.965 -0.015 1 96.62 124 VAL B O 1
ATOM 3420 N N . SER B 1 125 ? -13.953 6.738 1.979 1 96.75 125 SER B N 1
ATOM 3421 C CA . SER B 1 125 ? -13.453 5.363 1.982 1 96.75 125 SER B CA 1
ATOM 3422 C C . SER B 1 125 ? -13.734 4.68 3.316 1 96.75 125 SER B C 1
ATOM 3424 O O . SER B 1 125 ? -13.711 5.324 4.367 1 96.75 125 SER B O 1
ATOM 3426 N N . PRO B 1 126 ? -13.977 3.389 3.279 1 95.75 126 PRO B N 1
ATOM 3427 C CA . PRO B 1 126 ? -14.242 2.727 4.559 1 95.75 126 PRO B CA 1
ATOM 3428 C C . PRO B 1 126 ? -13.156 2.992 5.598 1 95.75 126 PRO B C 1
ATOM 3430 O O . PRO B 1 126 ? -11.977 3.072 5.258 1 95.75 126 PRO B O 1
ATOM 3433 N N . TYR B 1 127 ? -13.609 3.158 6.891 1 97.19 127 TYR B N 1
ATOM 3434 C CA . TYR B 1 127 ? -12.648 3.354 7.977 1 97.19 127 TYR B CA 1
ATOM 3435 C C . TYR B 1 127 ? -11.602 2.248 7.984 1 97.19 127 TYR B C 1
ATOM 3437 O O . TYR B 1 127 ? -11.938 1.063 7.926 1 97.19 127 TYR B O 1
ATOM 3445 N N . GLY B 1 128 ? -10.305 2.646 7.918 1 97.81 128 GLY B N 1
ATOM 3446 C CA . GLY B 1 128 ? -9.211 1.692 8 1 97.81 128 GLY B CA 1
ATOM 3447 C C . GLY B 1 128 ? -8.75 1.19 6.648 1 97.81 128 GLY B C 1
ATOM 3448 O O . GLY B 1 128 ? -7.754 0.473 6.555 1 97.81 128 GLY B O 1
ATOM 3449 N N . ALA B 1 129 ? -9.469 1.539 5.59 1 98.12 129 ALA B N 1
ATOM 3450 C CA . ALA B 1 129 ? -9.023 1.151 4.254 1 98.12 129 ALA B CA 1
ATOM 3451 C C . ALA B 1 129 ? -7.66 1.767 3.932 1 98.12 129 ALA B C 1
ATOM 3453 O O . ALA B 1 129 ? -7.395 2.92 4.281 1 98.12 129 ALA B O 1
ATOM 3454 N N . ILE B 1 130 ? -6.836 0.993 3.25 1 98.69 130 ILE B N 1
ATOM 3455 C CA . ILE B 1 130 ? -5.551 1.521 2.807 1 98.69 130 ILE B CA 1
ATOM 3456 C C . ILE B 1 130 ? -5.77 2.57 1.721 1 98.69 130 ILE B C 1
ATOM 3458 O O . ILE B 1 130 ? -6.496 2.328 0.752 1 98.69 130 ILE B O 1
ATOM 3462 N N . LEU B 1 131 ? -5.172 3.738 1.904 1 98.81 131 LEU B N 1
ATOM 3463 C CA . LEU B 1 131 ? -5.305 4.809 0.92 1 98.81 131 LEU B CA 1
ATOM 3464 C C . LEU B 1 131 ? -4.105 4.824 -0.025 1 98.81 131 LEU B C 1
ATOM 3466 O O . LEU B 1 131 ? -4.23 5.223 -1.186 1 98.81 131 LEU B O 1
ATOM 3470 N N . GLY B 1 132 ? -2.998 4.477 0.379 1 98.56 132 GLY B N 1
ATOM 3471 C CA . GLY B 1 132 ? -1.715 4.473 -0.304 1 98.56 132 GLY B CA 1
ATOM 3472 C C . GLY B 1 132 ? -0.548 4.176 0.619 1 98.56 132 GLY B C 1
ATOM 3473 O O . GLY B 1 132 ? -0.746 3.795 1.775 1 98.56 132 GLY B O 1
ATOM 3474 N N . ALA B 1 133 ? 0.63 4.25 0.094 1 98.31 133 ALA B N 1
ATOM 3475 C CA . ALA B 1 133 ? 1.821 3.982 0.894 1 98.31 133 ALA B CA 1
ATOM 3476 C C . ALA B 1 133 ? 2.969 4.91 0.499 1 98.31 133 ALA B C 1
ATOM 3478 O O . ALA B 1 133 ? 3.34 4.98 -0.675 1 98.31 133 ALA B O 1
ATOM 3479 N N . ALA B 1 134 ? 3.482 5.605 1.441 1 97.75 134 ALA B N 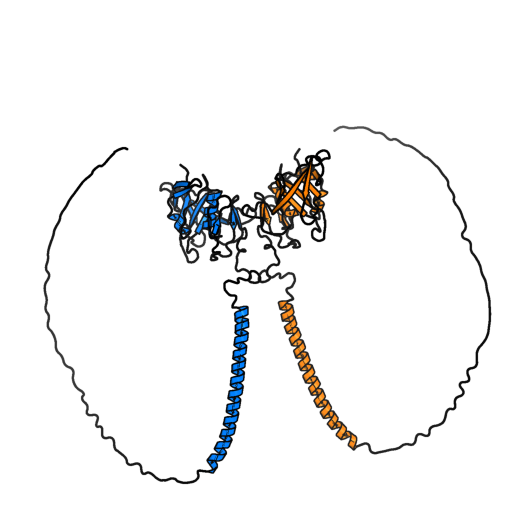1
ATOM 3480 C CA . ALA B 1 134 ? 4.746 6.316 1.259 1 97.75 134 ALA B CA 1
ATOM 3481 C C . ALA B 1 134 ? 5.93 5.445 1.671 1 97.75 134 ALA B C 1
ATOM 3483 O O . ALA B 1 134 ? 6.285 5.391 2.85 1 97.75 134 ALA B O 1
ATOM 3484 N N . GLY B 1 135 ? 6.625 4.93 0.678 1 94.44 135 GLY B N 1
ATOM 3485 C CA . GLY B 1 135 ? 7.516 3.834 1.024 1 94.44 135 GLY B CA 1
ATOM 3486 C C . GLY B 1 135 ? 6.793 2.637 1.611 1 94.44 135 GLY B C 1
ATOM 3487 O O . GLY B 1 135 ? 5.875 2.094 0.991 1 94.44 135 GLY B O 1
ATOM 3488 N N . ASP B 1 136 ? 7.152 2.271 2.832 1 93.44 136 ASP B N 1
ATOM 3489 C CA . ASP B 1 136 ? 6.508 1.14 3.492 1 93.44 136 ASP B CA 1
ATOM 3490 C C . ASP B 1 136 ? 5.527 1.613 4.562 1 93.44 136 ASP B C 1
ATOM 3492 O O . ASP B 1 136 ? 5.023 0.81 5.348 1 93.44 136 ASP B O 1
ATOM 3496 N N . VAL B 1 137 ? 5.277 2.875 4.605 1 96.88 137 VAL B N 1
ATOM 3497 C CA . VAL B 1 137 ? 4.328 3.42 5.57 1 96.88 137 VAL B CA 1
ATOM 3498 C C . VAL B 1 137 ? 2.967 3.611 4.91 1 96.88 137 VAL B C 1
ATOM 3500 O O . VAL B 1 137 ? 2.787 4.52 4.098 1 96.88 137 VAL B O 1
ATOM 3503 N N . PHE B 1 138 ? 1.997 2.852 5.305 1 98 138 PHE B N 1
ATOM 3504 C CA . PHE B 1 138 ? 0.675 2.863 4.688 1 98 138 PHE B CA 1
ATOM 3505 C C . PHE B 1 138 ? -0.182 3.982 5.27 1 98 138 PHE B C 1
ATOM 3507 O O . PHE B 1 138 ? -0.139 4.246 6.473 1 98 138 PHE B O 1
ATOM 3514 N N . GLY B 1 139 ? -0.937 4.703 4.426 1 98.5 139 GLY B N 1
ATOM 3515 C CA . GLY B 1 139 ? -2.016 5.578 4.859 1 98.5 139 GLY B CA 1
ATOM 3516 C C . GLY B 1 139 ? -3.355 4.871 4.949 1 98.5 139 GLY B C 1
ATOM 3517 O O . GLY B 1 139 ? -3.686 4.043 4.098 1 98.5 139 GLY B O 1
ATOM 3518 N N . TYR B 1 140 ? -4.105 5.234 5.969 1 98.69 140 TYR B N 1
ATOM 3519 C CA . TYR B 1 140 ? -5.406 4.621 6.199 1 98.69 140 TYR B CA 1
ATOM 3520 C C . TYR B 1 140 ? -6.512 5.672 6.199 1 98.69 140 TYR B C 1
ATOM 3522 O O . TYR B 1 140 ? -6.293 6.809 6.621 1 98.69 140 TYR B O 1
ATOM 3530 N N . SER B 1 141 ? -7.707 5.254 5.805 1 98.5 141 SER B N 1
ATOM 3531 C CA . SER B 1 141 ? -8.867 6.137 5.777 1 98.5 141 SER B CA 1
ATOM 3532 C C . SER B 1 141 ? -9.406 6.383 7.184 1 98.5 141 SER B C 1
ATOM 3534 O O . SER B 1 141 ? -9.594 5.441 7.953 1 98.5 141 SER B O 1
ATOM 3536 N N . ASN B 1 142 ? -9.641 7.633 7.453 1 98.31 142 ASN B N 1
ATOM 3537 C CA . ASN B 1 142 ? -10.383 8.016 8.648 1 98.31 142 ASN B CA 1
ATOM 3538 C C . ASN B 1 142 ? -11.875 8.148 8.367 1 98.31 142 ASN B C 1
ATOM 3540 O O . ASN B 1 142 ? -12.586 8.859 9.078 1 98.31 142 ASN B O 1
ATOM 3544 N N . CYS B 1 143 ? -12.32 7.547 7.289 1 97.19 143 CYS B N 1
ATOM 3545 C CA . CYS B 1 143 ? -13.719 7.637 6.879 1 97.19 143 CYS B CA 1
ATOM 3546 C C . CYS B 1 143 ? -14.07 9.055 6.438 1 97.19 143 CYS B C 1
ATOM 3548 O O . CYS B 1 143 ? -14.094 9.344 5.242 1 97.19 143 CYS B O 1
ATOM 3550 N N . ILE B 1 144 ? -14.359 9.922 7.309 1 96.19 144 ILE B N 1
ATOM 3551 C CA . ILE B 1 144 ? -14.539 11.344 7.059 1 96.19 144 ILE B CA 1
ATOM 3552 C C . ILE B 1 144 ? -13.633 12.148 7.984 1 96.19 144 ILE B C 1
ATOM 3554 O O . ILE B 1 144 ? -13.117 11.625 8.977 1 96.19 144 ILE B O 1
ATOM 3558 N N . ARG B 1 145 ? -13.453 13.359 7.684 1 94.69 145 ARG B N 1
ATOM 3559 C CA . ARG B 1 145 ? -12.484 14.211 8.367 1 94.69 145 ARG B CA 1
ATOM 3560 C C . ARG B 1 145 ? -12.789 14.281 9.859 1 94.69 145 ARG B C 1
ATOM 3562 O O . ARG B 1 145 ? -11.867 14.328 10.68 1 94.69 145 ARG B O 1
ATOM 3569 N N . SER B 1 146 ? -14.109 14.305 10.211 1 92.94 146 SER B N 1
ATOM 3570 C CA . SER B 1 146 ? -14.492 14.57 11.586 1 92.94 146 SER B CA 1
ATOM 3571 C C . SER B 1 146 ? -14.656 13.281 12.383 1 92.94 146 SER B C 1
ATOM 3573 O O . SER B 1 146 ? -14.977 13.312 13.57 1 92.94 146 SER B O 1
ATOM 3575 N N . TYR B 1 147 ? -14.43 12.141 11.734 1 94.44 147 TYR B N 1
ATOM 3576 C CA . TYR B 1 147 ? -14.609 10.875 12.43 1 94.44 147 TYR B CA 1
ATOM 3577 C C . TYR B 1 147 ? -13.547 10.68 13.508 1 94.44 147 TYR B C 1
ATOM 3579 O O . TYR B 1 147 ? -12.367 10.938 13.273 1 94.44 147 TYR B O 1
ATOM 3587 N N . ASP B 1 148 ? -13.898 10.297 14.641 1 93.5 148 ASP B N 1
ATOM 3588 C CA . ASP B 1 148 ? -13.031 9.961 15.766 1 93.5 148 ASP B CA 1
ATOM 3589 C C . ASP B 1 148 ? -13.211 8.5 16.172 1 93.5 148 ASP B C 1
ATOM 3591 O O . ASP B 1 148 ? -14.227 8.133 16.766 1 93.5 148 ASP B O 1
ATOM 3595 N N . SER B 1 149 ? -12.188 7.715 15.922 1 93.06 149 SER B N 1
ATOM 3596 C CA . SER B 1 149 ? -12.266 6.289 16.219 1 93.06 149 SER B CA 1
ATOM 3597 C C . SER B 1 149 ? -12.117 6.035 17.719 1 93.06 149 SER B C 1
ATOM 3599 O O . SER B 1 149 ? -12.477 4.965 18.219 1 93.06 149 SER B O 1
ATOM 3601 N N . LYS B 1 150 ? -11.516 6.922 18.438 1 93.38 150 LYS B N 1
ATOM 3602 C CA . LYS B 1 150 ? -11.195 6.812 19.859 1 93.38 150 LYS B CA 1
ATOM 3603 C C . LYS B 1 150 ? -10.172 5.711 20.109 1 93.38 150 LYS B C 1
ATOM 3605 O O . LYS B 1 150 ? -9.914 5.348 21.266 1 93.38 150 LYS B O 1
ATOM 3610 N N . SER B 1 151 ? -9.617 5.129 19.062 1 94.94 151 SER B N 1
ATOM 3611 C CA . SER B 1 151 ? -8.609 4.078 19.156 1 94.94 151 SER B CA 1
ATOM 3612 C C . SER B 1 151 ? -7.215 4.613 18.859 1 94.94 151 SER B C 1
ATOM 3614 O O . SER B 1 151 ? -7.035 5.422 17.953 1 94.94 151 SER B O 1
ATOM 3616 N N . ARG B 1 152 ? -6.297 4.133 19.594 1 95.19 152 ARG B N 1
ATOM 3617 C CA . ARG B 1 152 ? -4.906 4.547 19.422 1 95.19 152 ARG B CA 1
ATOM 3618 C C . ARG B 1 152 ? -4.109 3.488 18.672 1 95.19 152 ARG B C 1
ATOM 3620 O O . ARG B 1 152 ? -4.391 2.293 18.797 1 95.19 152 ARG B O 1
ATOM 3627 N N . ASN B 1 153 ? -3.127 3.988 17.938 1 95.75 153 ASN B N 1
ATOM 3628 C CA . ASN B 1 153 ? -2.252 3.076 17.203 1 95.75 153 ASN B CA 1
ATOM 3629 C C . ASN B 1 153 ? -0.885 2.957 17.875 1 95.75 153 ASN B C 1
ATOM 3631 O O . ASN B 1 153 ? -0.329 3.953 18.344 1 95.75 153 ASN B O 1
ATOM 3635 N N . ASN B 1 154 ? -0.354 1.701 17.859 1 92.62 154 ASN B N 1
ATOM 3636 C CA . ASN B 1 154 ? 1.022 1.441 18.266 1 92.62 154 ASN B CA 1
ATOM 3637 C C . ASN B 1 154 ? 1.858 0.907 17.109 1 92.62 154 ASN B C 1
ATOM 3639 O O . ASN B 1 154 ? 1.406 0.038 16.359 1 92.62 154 ASN B O 1
ATOM 3643 N N . VAL B 1 155 ? 2.973 1.544 16.938 1 88.44 155 VAL B N 1
ATOM 3644 C CA . VAL B 1 155 ? 3.846 1.102 15.852 1 88.44 155 VAL B CA 1
ATOM 3645 C C . VAL B 1 155 ? 4.43 -0.27 16.188 1 88.44 155 VAL B C 1
ATOM 3647 O O . VAL B 1 155 ? 4.996 -0.466 17.266 1 88.44 155 VAL B O 1
ATOM 3650 N N . ALA B 1 156 ? 4.203 -1.125 15.227 1 71.38 156 ALA B N 1
ATOM 3651 C CA . ALA B 1 156 ? 4.598 -2.518 15.422 1 71.38 156 ALA B CA 1
ATOM 3652 C C . ALA B 1 156 ? 6.086 -2.629 15.734 1 71.38 156 ALA B C 1
ATOM 3654 O O . ALA B 1 156 ? 6.906 -1.918 15.148 1 71.38 156 ALA B O 1
ATOM 3655 N N . GLY B 1 157 ? 6.398 -3.461 16.594 1 67.56 157 GLY B N 1
ATOM 3656 C CA . GLY B 1 157 ? 7.777 -3.752 16.969 1 67.56 157 GLY B CA 1
ATOM 3657 C C . GLY B 1 157 ? 8.344 -2.771 17.969 1 67.56 157 GLY B C 1
ATOM 3658 O O . GLY B 1 157 ? 9.375 -3.043 18.594 1 67.56 157 GLY B O 1
ATOM 3659 N N . GLN B 1 158 ? 7.695 -1.594 18.203 1 69 158 GLN B N 1
ATOM 3660 C CA . GLN B 1 158 ? 8.273 -0.574 19.062 1 69 158 GLN B CA 1
ATOM 3661 C C . GLN B 1 158 ? 7.426 -0.372 20.312 1 69 158 GLN B C 1
ATOM 3663 O O . GLN B 1 158 ? 7.906 0.176 21.312 1 69 158 GLN B O 1
ATOM 3668 N N . ASN B 1 159 ? 6.277 -0.854 20.281 1 79.12 159 ASN B N 1
ATOM 3669 C CA . ASN B 1 159 ? 5.352 -0.606 21.375 1 79.12 159 ASN B CA 1
ATOM 3670 C C . ASN B 1 159 ? 5.27 0.879 21.719 1 79.12 159 ASN B C 1
ATOM 3672 O O . ASN B 1 159 ? 5.266 1.251 22.891 1 79.12 159 ASN B O 1
ATOM 3676 N N . ILE B 1 160 ? 5.508 1.739 20.797 1 88.06 160 ILE B N 1
ATOM 3677 C CA . ILE B 1 160 ? 5.371 3.184 20.938 1 88.06 160 ILE B CA 1
ATOM 3678 C C . ILE B 1 160 ? 4.109 3.658 20.219 1 88.06 160 ILE B C 1
ATOM 3680 O O . ILE B 1 160 ? 3.861 3.285 19.078 1 88.06 160 ILE B O 1
ATOM 3684 N N . GLU B 1 161 ? 3.391 4.441 20.938 1 92.81 161 GLU B N 1
ATOM 3685 C CA . GLU B 1 161 ? 2.137 4.961 20.406 1 92.81 161 GLU B CA 1
ATOM 3686 C C . GLU B 1 161 ? 2.393 6.023 19.328 1 92.81 161 GLU B C 1
ATOM 3688 O O . GLU B 1 161 ? 3.203 6.93 19.531 1 92.81 161 GLU B O 1
ATOM 3693 N N . SER B 1 162 ? 1.671 5.883 18.219 1 95.56 162 SER B N 1
ATOM 3694 C CA . SER B 1 162 ? 1.827 6.867 17.141 1 95.56 162 SER B CA 1
ATOM 3695 C C . SER B 1 162 ? 0.688 7.879 17.156 1 95.56 162 SER B C 1
ATOM 3697 O O . SER B 1 162 ? 0.783 8.938 16.531 1 95.56 162 SER B O 1
ATOM 3699 N N . GLY B 1 163 ? -0.438 7.551 17.766 1 96.31 163 GLY B N 1
ATOM 3700 C CA . GLY B 1 163 ? -1.521 8.516 17.875 1 96.31 163 GLY B CA 1
ATOM 3701 C C . GLY B 1 163 ? -2.887 7.914 17.609 1 96.31 163 GLY B C 1
ATOM 3702 O O . GLY B 1 163 ? -3.043 6.691 17.625 1 96.31 163 GLY B O 1
ATOM 3703 N N . LEU B 1 164 ? -3.881 8.828 17.453 1 96.75 164 LEU B N 1
ATOM 3704 C CA . LEU B 1 164 ? -5.27 8.445 17.219 1 96.75 164 LEU B CA 1
A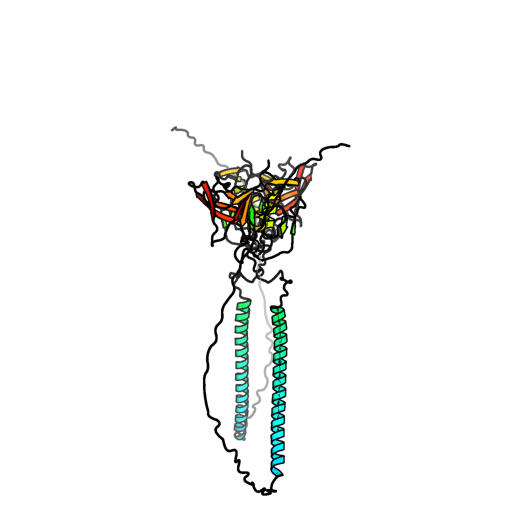TOM 3705 C C . LEU B 1 164 ? -5.445 7.883 15.812 1 96.75 164 LEU B C 1
ATOM 3707 O O . LEU B 1 164 ? -5.133 8.555 14.828 1 96.75 164 LEU B O 1
ATOM 3711 N N . LYS B 1 165 ? -5.953 6.637 15.664 1 97.19 165 LYS B N 1
ATOM 3712 C CA . LYS B 1 165 ? -6.27 6.047 14.367 1 97.19 165 LYS B CA 1
ATOM 3713 C C . LYS B 1 165 ? -7.418 6.789 13.688 1 97.19 165 LYS B C 1
ATOM 3715 O O . LYS B 1 165 ? -8.5 6.93 14.266 1 97.19 165 LYS B O 1
ATOM 3720 N N . TRP B 1 166 ? -7.43 7.234 12.555 1 97.75 166 TRP B N 1
ATOM 3721 C CA . TRP B 1 166 ? -6.344 7.402 11.594 1 97.75 166 TRP B CA 1
ATOM 3722 C C . TRP B 1 166 ? -6.184 8.867 11.203 1 97.75 166 TRP B C 1
ATOM 3724 O O . TRP B 1 166 ? -6.281 9.219 10.023 1 97.75 166 TRP B O 1
ATOM 3734 N N . ASP B 1 167 ? -5.84 9.648 12.258 1 97.88 167 ASP B N 1
ATOM 3735 C CA . ASP B 1 167 ? -5.676 11.094 12.141 1 97.88 167 ASP B CA 1
ATOM 3736 C C . ASP B 1 167 ? -4.363 11.445 11.438 1 97.88 167 ASP B C 1
ATOM 3738 O O . ASP B 1 167 ? -3.494 10.586 11.281 1 97.88 167 ASP B O 1
ATOM 3742 N N . CYS B 1 168 ? -4.25 12.711 11.008 1 98.56 168 CYS B N 1
ATOM 3743 C CA . CYS B 1 168 ? -3.074 13.188 10.289 1 98.56 168 CYS B CA 1
ATOM 3744 C C . CYS B 1 168 ? -1.831 13.109 11.164 1 98.56 168 CYS B C 1
ATOM 3746 O O . CYS B 1 168 ? -0.742 12.797 10.68 1 98.56 168 CYS B O 1
ATOM 3748 N N . MET B 1 169 ? -1.922 13.359 12.445 1 98.06 169 MET B N 1
ATOM 3749 C CA . MET B 1 169 ? -0.774 13.352 13.352 1 98.06 169 MET B CA 1
ATOM 3750 C C . MET B 1 169 ? -0.241 11.938 13.539 1 98.06 169 MET B C 1
ATOM 3752 O O . MET B 1 169 ? 0.971 11.727 13.617 1 98.06 169 MET B O 1
ATOM 3756 N N . GLU B 1 170 ? -1.177 11.031 13.68 1 98.06 170 GLU B N 1
ATOM 3757 C CA . GLU B 1 170 ? -0.771 9.633 13.805 1 98.06 170 GLU B CA 1
ATOM 3758 C C . GLU B 1 170 ? 0.115 9.211 12.641 1 98.06 170 GLU B C 1
ATOM 3760 O O . GLU B 1 170 ? 1.137 8.547 12.836 1 98.06 170 GLU B O 1
ATOM 3765 N N . PHE B 1 171 ? -0.283 9.586 11.438 1 98.56 171 PHE B N 1
ATOM 3766 C CA . PHE B 1 171 ? 0.494 9.219 10.258 1 98.56 171 PHE B CA 1
ATOM 3767 C C . PHE B 1 171 ? 1.874 9.867 10.297 1 98.56 171 PHE B C 1
ATOM 3769 O O . PHE B 1 171 ? 2.883 9.203 10.039 1 98.56 171 PHE B O 1
ATOM 3776 N N . ALA B 1 172 ? 1.912 11.117 10.547 1 98.69 172 ALA B N 1
ATOM 3777 C CA . ALA B 1 172 ? 3.174 11.852 10.555 1 98.69 172 ALA B CA 1
ATOM 3778 C C . ALA B 1 172 ? 4.152 11.25 11.555 1 98.69 172 ALA B C 1
ATOM 3780 O O . ALA B 1 172 ? 5.328 11.055 11.242 1 98.69 172 ALA B O 1
ATOM 3781 N N . ARG B 1 173 ? 3.629 10.992 12.75 1 97.5 173 ARG B N 1
ATOM 3782 C CA . ARG B 1 173 ? 4.48 10.414 13.781 1 97.5 173 ARG B CA 1
ATOM 3783 C C . ARG B 1 173 ? 4.961 9.023 13.383 1 97.5 173 ARG B C 1
ATOM 3785 O O . ARG B 1 173 ? 6.148 8.711 13.508 1 97.5 173 ARG B O 1
ATOM 3792 N N . ARG B 1 174 ? 4.055 8.234 12.914 1 97.06 174 ARG B N 1
ATOM 3793 C CA . ARG B 1 174 ? 4.406 6.879 12.492 1 97.06 174 ARG B CA 1
ATOM 3794 C C . ARG B 1 174 ? 5.438 6.91 11.367 1 97.06 174 ARG B C 1
ATOM 3796 O O . ARG B 1 174 ? 6.387 6.125 11.367 1 97.06 174 ARG B O 1
ATOM 3803 N N . TYR B 1 175 ? 5.27 7.797 10.43 1 97.81 175 TYR B N 1
ATOM 3804 C CA . TYR B 1 175 ? 6.227 7.934 9.344 1 97.81 175 TYR B CA 1
ATOM 3805 C C . TYR B 1 175 ? 7.621 8.234 9.875 1 97.81 175 TYR B C 1
ATOM 3807 O O . TYR B 1 175 ? 8.594 7.582 9.484 1 97.81 175 TYR B O 1
ATOM 3815 N N . TRP B 1 176 ? 7.758 9.203 10.734 1 97.25 176 TRP B N 1
ATOM 3816 C CA . TRP B 1 176 ? 9.062 9.555 11.289 1 97.25 176 TRP B CA 1
ATOM 3817 C C . TRP B 1 176 ? 9.641 8.398 12.094 1 97.25 176 TRP B C 1
ATOM 3819 O O . TRP B 1 176 ? 10.852 8.148 12.062 1 97.25 176 TRP B O 1
ATOM 3829 N N . MET B 1 177 ? 8.781 7.695 12.852 1 95.75 177 MET B N 1
ATOM 3830 C CA . MET B 1 177 ? 9.242 6.57 13.656 1 95.75 177 MET B CA 1
ATOM 3831 C C . MET B 1 177 ? 9.789 5.453 12.781 1 95.75 177 MET B C 1
ATOM 3833 O O . MET B 1 177 ? 10.711 4.738 13.18 1 95.75 177 MET B O 1
ATOM 3837 N N . LEU B 1 178 ? 9.242 5.371 11.594 1 94.88 178 LEU B N 1
ATOM 3838 C CA . LEU B 1 178 ? 9.586 4.234 10.742 1 94.88 178 LEU B CA 1
ATOM 3839 C C . LEU B 1 178 ? 10.594 4.641 9.672 1 94.88 178 LEU B C 1
ATOM 3841 O O . LEU B 1 178 ? 11.453 3.842 9.289 1 94.88 178 LEU B O 1
ATOM 3845 N N . ARG B 1 179 ? 10.516 5.969 9.234 1 95 179 ARG B N 1
ATOM 3846 C CA . ARG B 1 179 ? 11.289 6.344 8.055 1 95 179 ARG B CA 1
ATOM 3847 C C . ARG B 1 179 ? 11.938 7.715 8.242 1 95 179 ARG B C 1
ATOM 3849 O O . ARG B 1 179 ? 12.469 8.289 7.289 1 95 179 ARG B O 1
ATOM 3856 N N . GLY B 1 180 ? 11.836 8.141 9.367 1 95.25 180 GLY B N 1
ATOM 3857 C CA . GLY B 1 180 ? 12.391 9.461 9.578 1 95.25 180 GLY B CA 1
ATOM 3858 C C . GLY B 1 180 ? 13.844 9.57 9.148 1 95.25 180 GLY B C 1
ATOM 3859 O O . GLY B 1 180 ? 14.625 8.641 9.344 1 95.25 180 GLY B O 1
ATOM 3860 N N . THR B 1 181 ? 14.172 10.703 8.516 1 92.81 181 THR B N 1
ATOM 3861 C CA . THR B 1 181 ? 15.531 11.023 8.094 1 92.81 181 THR B CA 1
ATOM 3862 C C . THR B 1 181 ? 16.078 12.203 8.891 1 92.81 181 THR B C 1
ATOM 3864 O O . THR B 1 181 ? 15.383 13.188 9.117 1 92.81 181 THR B O 1
ATOM 3867 N N . PRO B 1 182 ? 17.312 12.148 9.352 1 94.38 182 PRO B N 1
ATOM 3868 C CA . PRO B 1 182 ? 18.375 11.188 9.016 1 94.38 182 PRO B CA 1
ATOM 3869 C C . PRO B 1 182 ? 18.234 9.867 9.781 1 94.38 182 PRO B C 1
ATOM 3871 O O . PRO B 1 182 ? 18.828 8.859 9.383 1 94.38 182 PRO B O 1
ATOM 3874 N N . VAL B 1 183 ? 17.594 9.859 10.922 1 95.06 183 VAL B N 1
ATOM 3875 C CA . VAL B 1 183 ? 17.281 8.656 11.695 1 95.06 183 VAL B CA 1
ATOM 3876 C C . VAL B 1 183 ? 15.852 8.742 12.219 1 95.06 183 VAL B C 1
ATOM 3878 O O . VAL B 1 183 ? 15.305 9.836 12.383 1 95.06 183 VAL B O 1
ATOM 3881 N N . PRO B 1 184 ? 15.258 7.605 12.531 1 95.25 184 PRO B N 1
ATOM 3882 C CA . PRO B 1 184 ? 13.891 7.625 13.062 1 95.25 184 PRO B CA 1
ATOM 3883 C C . PRO B 1 184 ? 13.75 8.484 14.312 1 95.25 184 PRO B C 1
ATOM 3885 O O . PRO B 1 184 ? 14.664 8.516 15.148 1 95.25 184 PRO B O 1
ATOM 3888 N N . ALA B 1 185 ? 12.617 9.102 14.359 1 96.25 185 ALA B N 1
ATOM 3889 C CA . ALA B 1 185 ? 12.328 10.023 15.453 1 96.25 185 ALA B CA 1
ATOM 3890 C C . ALA B 1 185 ? 10.836 10.086 15.75 1 96.25 185 ALA B C 1
ATOM 3892 O O . ALA B 1 185 ? 10.023 9.531 15 1 96.25 185 ALA B O 1
ATOM 3893 N N . THR B 1 186 ? 10.539 10.609 16.891 1 95.69 186 THR B N 1
ATOM 3894 C CA . THR B 1 186 ? 9.164 10.93 17.266 1 95.69 186 THR B CA 1
ATOM 3895 C C . THR B 1 186 ? 9.078 12.328 17.875 1 95.69 186 THR B C 1
ATOM 3897 O O . THR B 1 186 ? 10.109 12.953 18.156 1 95.69 186 THR B O 1
ATOM 3900 N N . PHE B 1 187 ? 7.891 12.844 17.938 1 96.12 187 PHE B N 1
ATOM 3901 C CA . PHE B 1 187 ? 7.711 14.133 18.609 1 96.12 187 PHE B CA 1
ATOM 3902 C C . PHE B 1 187 ? 6.676 14.023 19.719 1 96.12 187 PHE B C 1
ATOM 3904 O O . PHE B 1 187 ? 5.859 13.102 19.734 1 96.12 187 PHE B O 1
ATOM 3911 N N . ASP B 1 188 ? 6.734 14.898 20.594 1 94.19 188 ASP B N 1
ATOM 3912 C CA . ASP B 1 188 ? 5.922 14.859 21.797 1 94.19 188 ASP B CA 1
ATOM 3913 C C . ASP B 1 188 ? 4.441 15.062 21.469 1 94.19 188 ASP B C 1
ATOM 3915 O O . ASP B 1 188 ? 4.105 15.625 20.438 1 94.19 188 ASP B O 1
ATOM 3919 N N . SER B 1 189 ? 3.658 14.633 22.469 1 94 189 SER B N 1
ATOM 3920 C CA . SER B 1 189 ? 2.215 14.75 22.297 1 94 189 SER B CA 1
ATOM 3921 C C . SER B 1 189 ? 1.779 16.219 22.312 1 94 189 SER B C 1
ATOM 3923 O O . SER B 1 189 ? 2.289 17.016 23.094 1 94 189 SER B O 1
ATOM 3925 N N . VAL B 1 190 ? 0.925 16.5 21.453 1 96.69 190 VAL B N 1
ATOM 3926 C CA . VAL B 1 190 ? 0.308 17.812 21.359 1 96.69 190 VAL B CA 1
ATOM 3927 C C . VAL B 1 190 ? -1.206 17.672 21.219 1 96.69 190 VAL B C 1
ATOM 3929 O O . VAL B 1 190 ? -1.71 16.562 20.984 1 96.69 190 VAL B O 1
ATOM 3932 N N . VAL B 1 191 ? -1.956 18.797 21.422 1 94.75 191 VAL B N 1
ATOM 3933 C CA . VAL B 1 191 ? -3.414 18.781 21.359 1 94.75 191 VAL B CA 1
ATOM 3934 C C . VAL B 1 191 ? -3.865 18.656 19.906 1 94.75 191 VAL B C 1
ATOM 3936 O O . VAL B 1 191 ? -4.742 17.859 19.594 1 94.75 191 VAL B O 1
ATOM 3939 N N . GLY B 1 192 ? -3.316 19.453 19.047 1 97.25 192 GLY B N 1
ATOM 3940 C CA . GLY B 1 192 ? -3.623 19.422 17.625 1 97.25 192 GLY B CA 1
ATOM 3941 C C . GLY B 1 192 ? -2.387 19.469 16.75 1 97.25 192 GLY B C 1
ATOM 3942 O O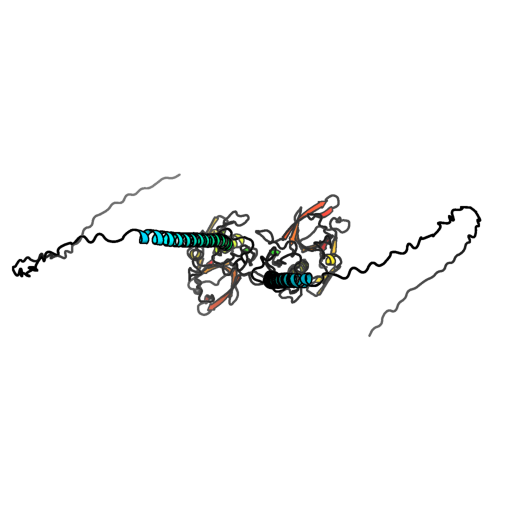 . GLY B 1 192 ? -1.305 19.844 17.219 1 97.25 192 GLY B O 1
ATOM 3943 N N . ALA B 1 193 ? -2.578 19.141 15.508 1 98.44 193 ALA B N 1
ATOM 3944 C CA . ALA B 1 193 ? -1.471 19.109 14.562 1 98.44 193 ALA B CA 1
ATOM 3945 C C . ALA B 1 193 ? -0.786 20.469 14.453 1 98.44 193 ALA B C 1
ATOM 3947 O O . ALA B 1 193 ? 0.432 20.547 14.273 1 98.44 193 ALA B O 1
ATOM 3948 N N . ALA B 1 194 ? -1.579 21.531 14.57 1 98.62 194 ALA B N 1
ATOM 3949 C CA . ALA B 1 194 ? -1.031 22.875 14.5 1 98.62 194 ALA B CA 1
ATOM 3950 C C . ALA B 1 194 ? 0.008 23.109 15.586 1 98.62 194 ALA B C 1
ATOM 3952 O O . ALA B 1 194 ? 0.939 23.906 15.414 1 98.62 194 ALA B O 1
ATOM 3953 N N . ASP B 1 195 ? -0.141 22.391 16.703 1 98.56 195 ASP B N 1
ATOM 3954 C CA . ASP B 1 195 ? 0.688 22.625 17.891 1 98.56 195 ASP B CA 1
ATOM 3955 C C . ASP B 1 195 ? 2.086 22.031 17.688 1 98.56 195 ASP B C 1
ATOM 3957 O O . ASP B 1 195 ? 3.002 22.344 18.453 1 98.56 195 ASP B O 1
ATOM 3961 N N . ILE B 1 196 ? 2.275 21.219 16.688 1 98.62 196 ILE B N 1
ATOM 3962 C CA . ILE B 1 196 ? 3.602 20.703 16.375 1 98.62 196 ILE B CA 1
ATOM 3963 C C . ILE B 1 196 ? 4.559 21.859 16.078 1 98.62 196 ILE B C 1
ATOM 3965 O O . ILE B 1 196 ? 5.738 21.797 16.438 1 98.62 196 ILE B O 1
ATOM 3969 N N . TRP B 1 197 ? 4.031 22.938 15.508 1 98.62 197 TRP B N 1
ATOM 3970 C CA . TRP B 1 197 ? 4.82 24.109 15.109 1 98.62 197 TRP B CA 1
ATOM 3971 C C . TRP B 1 197 ? 5.5 24.75 16.312 1 98.62 197 TRP B C 1
ATOM 3973 O O . TRP B 1 197 ? 6.523 25.422 16.172 1 98.62 197 TRP B O 1
ATOM 3983 N N . ALA B 1 198 ? 4.973 24.484 17.484 1 98.06 198 ALA B N 1
ATOM 3984 C CA . ALA B 1 198 ? 5.504 25.109 18.703 1 98.06 198 ALA B CA 1
ATOM 3985 C C . ALA B 1 198 ? 6.598 24.25 19.328 1 98.06 198 ALA B C 1
ATOM 3987 O O . ALA B 1 198 ? 7.305 24.703 20.234 1 98.06 198 ALA B O 1
ATOM 3988 N N . LEU B 1 199 ? 6.719 23.047 18.844 1 98.25 199 LEU B N 1
ATOM 3989 C CA . LEU B 1 199 ? 7.734 22.156 19.406 1 98.25 199 LEU B CA 1
ATOM 3990 C C . LEU B 1 199 ? 9.133 22.609 19 1 98.25 199 LEU B C 1
ATOM 3992 O O . LEU B 1 199 ? 9.328 23.141 17.906 1 98.25 199 LEU B O 1
ATOM 3996 N N . ASN B 1 200 ? 10.172 22.266 19.891 1 97.5 200 ASN B N 1
ATOM 3997 C CA . ASN B 1 200 ? 11.523 22.75 19.609 1 97.5 200 ASN B CA 1
ATOM 3998 C C . ASN B 1 200 ? 12.523 21.609 19.531 1 97.5 200 ASN B C 1
ATOM 4000 O O . ASN B 1 200 ? 13.695 21.828 19.219 1 97.5 200 ASN B O 1
ATOM 4004 N N . PHE B 1 201 ? 12.055 20.422 19.812 1 97.5 201 PHE B N 1
ATOM 4005 C CA . PHE B 1 201 ? 12.922 19.266 19.703 1 97.5 201 PHE B CA 1
ATOM 4006 C C . PHE B 1 201 ? 12.125 18.031 19.312 1 97.5 201 PHE B C 1
ATOM 4008 O O . PHE B 1 201 ? 10.898 18.016 19.406 1 97.5 201 PHE B O 1
ATOM 4015 N N . VAL B 1 202 ? 12.797 17.062 18.797 1 97.06 202 VAL B N 1
ATOM 4016 C CA . VAL B 1 202 ? 12.266 15.727 18.578 1 97.06 202 VAL B CA 1
ATOM 4017 C C . VAL B 1 202 ? 13.078 14.711 19.375 1 97.06 202 VAL B C 1
ATOM 4019 O O . VAL B 1 202 ? 14.18 15.016 19.844 1 97.06 202 VAL B O 1
ATOM 4022 N N . ARG B 1 203 ? 12.453 13.617 19.609 1 94.88 203 ARG B N 1
ATOM 4023 C CA . ARG B 1 203 ? 13.133 12.508 20.266 1 94.88 203 ARG B CA 1
ATOM 4024 C C . ARG B 1 203 ? 13.516 11.43 19.266 1 94.88 203 ARG B C 1
ATOM 4026 O O . ARG B 1 203 ? 12.672 10.953 18.5 1 94.88 203 ARG B O 1
ATOM 4033 N N . LEU B 1 204 ? 14.781 11.156 19.297 1 93.81 204 LEU B N 1
ATOM 4034 C CA . LEU B 1 204 ? 15.219 10.016 18.484 1 93.81 204 LEU B CA 1
ATOM 4035 C C . LEU B 1 204 ? 14.797 8.703 19.141 1 93.81 204 LEU B C 1
ATOM 4037 O O . LEU B 1 204 ? 14.406 8.68 20.312 1 93.81 204 LEU B O 1
ATOM 4041 N N . MET B 1 205 ? 14.773 7.656 18.406 1 89 205 MET B N 1
ATOM 4042 C CA . MET B 1 205 ? 14.258 6.387 18.906 1 89 205 MET B CA 1
ATOM 4043 C C . MET B 1 205 ? 15.156 5.82 19.984 1 89 205 MET B C 1
ATOM 4045 O O . MET B 1 205 ? 14.742 4.957 20.766 1 89 205 MET B O 1
ATOM 4049 N N . ASP B 1 206 ? 16.344 6.363 20.031 1 86 206 ASP B N 1
ATOM 4050 C CA . ASP B 1 206 ? 17.234 5.949 21.109 1 86 206 ASP B CA 1
ATOM 4051 C C . ASP B 1 206 ? 17 6.789 22.375 1 86 206 ASP B C 1
ATOM 4053 O O . ASP B 1 206 ? 17.672 6.594 23.391 1 86 206 ASP B O 1
ATOM 4057 N N . GLY B 1 207 ? 16.172 7.707 22.297 1 87.88 207 GLY B N 1
ATOM 4058 C CA . GLY B 1 207 ? 15.805 8.516 23.453 1 87.88 207 GLY B CA 1
ATOM 4059 C C . GLY B 1 207 ? 16.469 9.883 23.453 1 87.88 207 GLY B C 1
ATOM 4060 O O . GLY B 1 207 ? 16.047 10.773 24.203 1 87.88 207 GLY B O 1
ATOM 4061 N N . SER B 1 208 ? 17.469 10.102 22.688 1 93.56 208 SER B N 1
ATOM 4062 C CA . SER B 1 208 ? 18.141 11.391 22.641 1 93.56 208 SER B CA 1
ATOM 4063 C C . SER B 1 208 ? 17.281 12.453 21.969 1 93.56 208 SER B C 1
ATOM 4065 O O . SER B 1 208 ? 16.375 12.125 21.188 1 93.56 208 SER B O 1
ATOM 4067 N N . LYS B 1 209 ? 17.562 13.672 22.344 1 95.69 209 LYS B N 1
ATOM 4068 C CA . LYS B 1 209 ? 16.812 14.797 21.797 1 95.69 209 LYS B CA 1
ATOM 4069 C C . LYS B 1 209 ? 17.672 15.586 20.797 1 95.69 209 LYS B C 1
ATOM 4071 O O . LYS B 1 209 ? 18.891 15.672 20.953 1 95.69 209 LYS B O 1
ATOM 4076 N N . THR B 1 210 ? 17.062 16.031 19.797 1 97.19 210 THR B N 1
ATOM 4077 C CA . THR B 1 210 ? 17.719 16.922 18.844 1 97.19 210 THR B CA 1
ATOM 4078 C C . THR B 1 210 ? 16.766 18.062 18.453 1 97.19 210 THR B C 1
ATOM 4080 O O . THR B 1 210 ? 15.547 17.906 18.5 1 97.19 210 THR B O 1
ATOM 4083 N N . PRO B 1 211 ? 17.344 19.234 18.141 1 96.88 211 PRO B N 1
ATOM 4084 C CA . PRO B 1 211 ? 16.516 20.391 17.812 1 96.88 211 PRO B CA 1
ATOM 4085 C C . PRO B 1 211 ? 15.586 20.125 16.625 1 96.88 211 PRO B C 1
ATOM 4087 O O . PRO B 1 211 ? 15.984 19.453 15.672 1 96.88 211 PRO B O 1
ATOM 4090 N N . LEU B 1 212 ? 14.398 20.578 16.703 1 97.94 212 LEU B N 1
ATOM 4091 C CA . LEU B 1 212 ? 13.43 20.625 15.609 1 97.94 212 LEU B CA 1
ATOM 4092 C C . LEU B 1 212 ? 13.375 22.016 14.984 1 97.94 212 LEU B C 1
ATOM 4094 O O . LEU B 1 212 ? 12.945 22.969 15.633 1 97.94 212 LEU B O 1
ATOM 4098 N N . LEU B 1 213 ? 13.805 22.078 13.781 1 97.88 213 LEU B N 1
ATOM 4099 C CA . LEU B 1 213 ? 13.938 23.344 13.078 1 97.88 213 LEU B CA 1
ATOM 4100 C C . LEU B 1 213 ? 12.641 23.703 12.359 1 97.88 213 LEU B C 1
ATOM 4102 O O . LEU B 1 213 ? 11.914 22.828 11.891 1 97.88 213 LEU B O 1
ATOM 4106 N N . LYS B 1 214 ? 12.461 25.031 12.242 1 98.12 214 LYS B N 1
ATOM 4107 C CA . LYS B 1 214 ? 11.266 25.562 11.602 1 98.12 214 LYS B CA 1
ATOM 4108 C C . LYS B 1 214 ? 11.633 26.469 10.43 1 98.12 214 LYS B C 1
ATOM 4110 O O . LYS B 1 214 ? 12.5 27.328 10.555 1 98.12 214 LYS B O 1
ATOM 4115 N N . TYR B 1 215 ? 10.945 26.203 9.383 1 98.69 215 TYR B N 1
ATOM 4116 C CA . TYR B 1 215 ? 11.117 27.031 8.195 1 98.69 215 TYR B CA 1
ATOM 4117 C C . TYR B 1 215 ? 9.789 27.625 7.738 1 98.69 215 TYR B C 1
ATOM 4119 O O . TYR B 1 215 ? 9.016 26.953 7.051 1 98.69 215 TYR B O 1
ATOM 4127 N N . PRO B 1 216 ? 9.57 28.906 8.094 1 98.69 216 PRO B N 1
ATOM 4128 C CA . PRO B 1 216 ? 8.32 29.531 7.664 1 98.69 216 PRO B CA 1
ATOM 4129 C C . PRO B 1 216 ? 8.18 29.594 6.145 1 98.69 216 PRO B C 1
ATOM 4131 O O . PRO B 1 216 ? 9.164 29.828 5.441 1 98.69 216 PRO B O 1
ATOM 4134 N N . ASN B 1 217 ? 6.957 29.359 5.688 1 98.69 217 ASN B N 1
ATOM 4135 C CA . ASN B 1 217 ? 6.648 29.438 4.262 1 98.69 217 ASN B CA 1
ATOM 4136 C C . ASN B 1 217 ? 7.012 30.797 3.684 1 98.69 217 ASN B C 1
ATOM 4138 O O . ASN B 1 217 ? 6.641 31.828 4.238 1 98.69 217 ASN B O 1
ATOM 4142 N N . GLY B 1 218 ? 7.793 30.766 2.689 1 97.88 218 GLY B N 1
ATOM 4143 C CA . GLY B 1 218 ? 8.133 32 2.006 1 97.88 218 GLY B CA 1
ATOM 4144 C C . GLY B 1 218 ? 9.305 32.75 2.633 1 97.88 218 GLY B C 1
ATOM 4145 O O . GLY B 1 218 ? 9.711 33.812 2.154 1 97.88 218 GLY B O 1
ATOM 4146 N N . LEU B 1 219 ? 9.875 32.25 3.678 1 98.12 219 LEU B N 1
ATOM 4147 C CA . LEU B 1 219 ? 11.008 32.906 4.312 1 98.12 219 LEU B CA 1
ATOM 4148 C C . LEU B 1 219 ? 12.273 32.75 3.469 1 98.12 219 LEU B C 1
ATOM 4150 O O . LEU B 1 219 ? 12.656 31.625 3.129 1 98.12 219 LEU B O 1
ATOM 4154 N N . PRO B 1 220 ? 12.953 33.844 3.172 1 97.88 220 PRO B N 1
ATOM 4155 C CA . PRO B 1 220 ? 14.195 33.781 2.406 1 97.88 220 PRO B CA 1
ATOM 4156 C C . PRO B 1 220 ? 15.273 32.969 3.123 1 97.88 220 PRO B C 1
ATOM 4158 O O . PRO B 1 220 ? 15.398 33.031 4.348 1 97.88 220 PRO B O 1
ATOM 4161 N N . ARG B 1 221 ? 16.094 32.281 2.377 1 97.06 221 ARG B N 1
ATOM 4162 C CA . ARG B 1 221 ? 17.156 31.438 2.959 1 97.06 221 ARG B CA 1
ATOM 4163 C C . ARG B 1 221 ? 18.125 32.281 3.764 1 97.06 221 ARG B C 1
ATOM 4165 O O . ARG B 1 221 ? 18.625 31.859 4.805 1 97.06 221 ARG B O 1
ATOM 4172 N N . ARG B 1 222 ? 18.375 33.531 3.326 1 96.75 222 ARG B N 1
ATOM 4173 C CA . ARG B 1 222 ? 19.297 34.406 4.012 1 96.75 222 ARG B CA 1
ATOM 4174 C C . ARG B 1 222 ? 18.766 34.812 5.383 1 96.75 222 ARG B C 1
ATOM 4176 O O . ARG B 1 222 ? 19.516 35.281 6.234 1 96.75 222 ARG B O 1
ATOM 4183 N N . GLU B 1 223 ? 17.484 34.656 5.566 1 97.69 223 GLU B N 1
ATOM 4184 C CA . GLU B 1 223 ? 16.844 35.031 6.824 1 97.69 223 GLU B CA 1
ATOM 4185 C C . GLU B 1 223 ? 16.484 33.781 7.641 1 97.69 223 GLU B C 1
ATOM 4187 O O . GLU B 1 223 ? 15.695 33.875 8.586 1 97.69 223 GLU B O 1
ATOM 4192 N N . GLY B 1 224 ? 16.953 32.625 7.219 1 96.88 224 GLY B N 1
ATOM 4193 C CA . GLY B 1 224 ? 16.734 31.406 7.977 1 96.88 224 GLY B CA 1
ATOM 4194 C C . GLY B 1 224 ? 15.773 30.453 7.301 1 96.88 224 GLY B C 1
ATOM 4195 O O . GLY B 1 224 ? 15.406 29.422 7.871 1 96.88 224 GLY B O 1
ATOM 4196 N N . GLY B 1 225 ? 15.336 30.781 6.102 1 97.88 225 GLY B N 1
ATOM 4197 C CA . GLY B 1 225 ? 14.5 29.875 5.336 1 97.88 225 GLY B CA 1
ATOM 4198 C C . GLY B 1 225 ? 15.273 28.703 4.75 1 97.88 225 GLY B C 1
ATOM 4199 O O . GLY B 1 225 ? 16.484 28.578 4.961 1 97.88 225 GLY B O 1
ATOM 4200 N N . SER B 1 226 ? 14.484 27.797 4.125 1 97.88 226 SER B N 1
ATOM 4201 C CA . SER B 1 226 ? 15.094 26.625 3.51 1 97.88 226 SER B CA 1
ATOM 4202 C C . SER B 1 226 ? 14.18 26.031 2.436 1 97.88 226 SER B C 1
ATOM 4204 O O . SER B 1 226 ? 12.96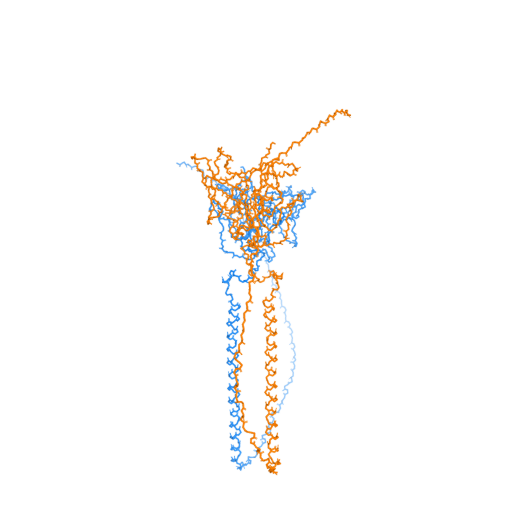1 26.188 2.494 1 97.88 226 SER B O 1
ATOM 4206 N N . ALA B 1 227 ? 14.852 25.391 1.466 1 98.19 227 ALA B N 1
ATOM 4207 C CA . ALA B 1 227 ? 14.062 24.562 0.554 1 98.19 227 ALA B CA 1
ATOM 4208 C C . ALA B 1 227 ? 13.445 23.375 1.284 1 98.19 227 ALA B C 1
ATOM 4210 O O . ALA B 1 227 ? 14.078 22.766 2.152 1 98.19 227 ALA B O 1
ATOM 4211 N N . PRO B 1 228 ? 12.195 23.094 0.926 1 98.62 228 PRO B N 1
ATOM 4212 C CA . PRO B 1 228 ? 11.648 21.859 1.503 1 98.62 228 PRO B CA 1
ATOM 4213 C C . PRO B 1 228 ? 12.422 20.625 1.079 1 98.62 228 PRO B C 1
ATOM 4215 O O . PRO B 1 228 ? 13.062 20.609 0.023 1 98.62 228 PRO B O 1
ATOM 4218 N N . ARG B 1 229 ? 12.367 19.578 1.925 1 98.38 229 ARG B N 1
ATOM 4219 C CA . ARG B 1 229 ? 13.039 18.312 1.67 1 98.38 229 ARG B CA 1
ATOM 4220 C C . ARG B 1 229 ? 12.125 17.125 1.993 1 98.38 229 ARG B C 1
ATOM 4222 O O . ARG B 1 229 ? 11.219 17.25 2.82 1 98.38 229 ARG B O 1
ATOM 4229 N N . VAL B 1 230 ? 12.445 16.047 1.353 1 98.44 230 VAL B N 1
ATOM 4230 C CA . VAL B 1 230 ? 11.742 14.812 1.699 1 98.44 230 VAL B CA 1
ATOM 4231 C C . VAL B 1 230 ? 11.945 14.508 3.182 1 98.44 230 VAL B C 1
ATOM 4233 O O . VAL B 1 230 ? 13.055 14.602 3.699 1 98.44 230 VAL B O 1
ATOM 4236 N N . GLY B 1 231 ? 10.852 14.242 3.822 1 98.25 231 GLY B N 1
ATOM 4237 C CA . GLY B 1 231 ? 10.898 13.953 5.246 1 98.25 231 GLY B CA 1
ATOM 4238 C C . GLY B 1 231 ? 10.406 15.102 6.109 1 98.25 231 GLY B C 1
ATOM 4239 O O . GLY B 1 231 ? 10.078 14.906 7.281 1 98.25 231 GLY B O 1
ATOM 4240 N N . ASP B 1 232 ? 10.391 16.312 5.59 1 98.75 232 ASP B N 1
ATOM 4241 C CA . ASP B 1 232 ? 9.883 17.453 6.332 1 98.75 232 ASP B CA 1
ATOM 4242 C C . ASP B 1 232 ? 8.414 17.266 6.699 1 98.75 232 ASP B C 1
ATOM 4244 O O . ASP B 1 232 ? 7.648 16.672 5.938 1 98.75 232 ASP B O 1
ATOM 4248 N N . LEU B 1 233 ? 8.047 17.75 7.852 1 98.88 233 LEU B N 1
ATOM 4249 C CA . LEU B 1 233 ? 6.629 17.875 8.18 1 98.88 233 LEU B CA 1
ATOM 4250 C C . LEU B 1 233 ? 6.086 19.219 7.699 1 98.88 233 LEU B C 1
ATOM 4252 O O . LEU B 1 233 ? 6.629 20.281 8.039 1 98.88 233 LEU B O 1
ATOM 4256 N N . LEU B 1 234 ? 5.051 19.141 6.867 1 98.94 234 LEU B N 1
ATOM 4257 C CA . LEU B 1 234 ? 4.328 20.344 6.453 1 98.94 234 LEU B CA 1
ATOM 4258 C C . LEU B 1 234 ? 3.195 20.656 7.426 1 98.94 234 LEU B C 1
ATOM 4260 O O . LEU B 1 234 ? 2.287 19.844 7.613 1 98.94 234 LEU B O 1
ATOM 4264 N N . ILE B 1 235 ? 3.236 21.859 8.016 1 98.88 235 ILE B N 1
ATOM 4265 C CA . ILE B 1 235 ? 2.336 22.172 9.125 1 98.88 235 ILE B CA 1
ATOM 4266 C C . ILE B 1 235 ? 1.328 23.234 8.688 1 98.88 235 ILE B C 1
ATOM 4268 O O . ILE B 1 235 ? 1.7 24.234 8.094 1 98.88 235 ILE B O 1
ATOM 4272 N N . TYR B 1 236 ? 0.073 22.953 8.977 1 98.81 236 TYR B N 1
ATOM 4273 C CA . TYR B 1 236 ? -1.041 23.875 8.773 1 98.81 236 TYR B CA 1
ATOM 4274 C C . TYR B 1 236 ? -1.564 24.406 10.102 1 98.81 236 TYR B C 1
ATOM 4276 O O . TYR B 1 236 ? -1.795 23.625 11.039 1 98.81 236 TYR B O 1
ATOM 4284 N N . PRO B 1 237 ? -1.728 25.734 10.219 1 98.44 237 PRO B N 1
ATOM 4285 C CA . PRO B 1 237 ? -2.307 26.281 11.445 1 98.44 237 PRO B CA 1
ATOM 4286 C C . PRO B 1 237 ? -3.793 25.953 11.594 1 98.44 237 PRO B C 1
ATOM 4288 O O . PRO B 1 237 ? -4.414 25.453 10.648 1 98.44 237 PRO B O 1
ATOM 4291 N N . ARG B 1 238 ? -4.25 26.141 12.836 1 98 238 ARG B N 1
ATOM 4292 C CA . ARG B 1 238 ? -5.703 26.188 12.977 1 98 238 ARG B CA 1
ATOM 4293 C C . ARG B 1 238 ? -6.301 27.297 12.117 1 98 238 ARG B C 1
ATOM 4295 O O . ARG B 1 238 ? -5.832 28.438 12.156 1 98 238 ARG B O 1
ATOM 4302 N N . GLN B 1 239 ? -7.152 26.906 11.352 1 95.56 239 GLN B N 1
ATOM 4303 C CA . GLN B 1 239 ? -7.77 27.859 10.43 1 95.56 239 GLN B CA 1
ATOM 4304 C C . GLN B 1 239 ? -9.148 27.375 9.992 1 95.56 239 GLN B C 1
ATOM 4306 O O . GLN B 1 239 ? -9.422 26.172 9.984 1 95.56 239 GLN B O 1
ATOM 4311 N N . ARG B 1 240 ? -10.031 28.266 9.633 1 85.06 240 ARG B N 1
ATOM 4312 C CA . ARG B 1 240 ? -11.359 27.938 9.125 1 85.06 240 ARG B CA 1
ATOM 4313 C C . ARG B 1 240 ? -12.031 26.875 9.977 1 85.06 240 ARG B C 1
ATOM 4315 O O . ARG B 1 240 ? -11.398 26.281 10.852 1 85.06 240 ARG B O 1
ATOM 4322 N N . ASP B 1 241 ? -13.18 26.562 9.781 1 86.06 241 ASP B N 1
ATOM 4323 C CA . ASP B 1 241 ? -13.977 25.641 10.586 1 86.06 241 ASP B CA 1
ATOM 4324 C C . ASP B 1 241 ? -13.609 24.188 10.273 1 86.06 241 ASP B C 1
ATOM 4326 O O . ASP B 1 241 ? -13.781 23.297 11.117 1 86.06 241 ASP B O 1
ATOM 4330 N N . ASP B 1 242 ? -12.883 24.016 9.156 1 86.62 242 ASP B N 1
ATOM 4331 C CA . ASP B 1 242 ? -12.617 22.625 8.773 1 86.62 242 ASP B CA 1
ATOM 4332 C C . ASP B 1 242 ? -11.211 22.203 9.203 1 86.62 242 ASP B C 1
ATOM 4334 O O . ASP B 1 242 ? -10.82 21.047 9.008 1 86.62 242 ASP B O 1
ATOM 4338 N N . PHE B 1 243 ? -10.445 23.125 9.805 1 92.88 243 PHE B N 1
ATOM 4339 C CA . PHE B 1 243 ? -9.133 22.797 10.352 1 92.88 243 PHE B CA 1
ATOM 4340 C C . PHE B 1 243 ? -9.062 23.141 11.836 1 92.88 243 PHE B C 1
ATOM 4342 O O . PHE B 1 243 ? -8.18 23.875 12.266 1 92.88 243 PHE B O 1
ATOM 4349 N N . PRO B 1 244 ? -9.953 22.594 12.664 1 93.69 244 PRO B N 1
ATOM 4350 C CA . PRO B 1 244 ? -10 22.984 14.07 1 93.69 244 PRO B CA 1
ATOM 4351 C C . PRO B 1 244 ? -8.711 22.641 14.82 1 93.69 244 PRO B C 1
ATOM 4353 O O . PRO B 1 244 ? -8.383 23.281 15.82 1 93.69 244 PRO B O 1
ATOM 4356 N N . PHE B 1 245 ? -7.969 21.734 14.352 1 96.5 245 PHE B N 1
ATOM 4357 C CA . PHE B 1 245 ? -6.754 21.312 15.047 1 96.5 245 PHE B CA 1
ATOM 4358 C C . PHE B 1 245 ? -5.535 21.469 14.141 1 96.5 245 PHE B C 1
ATOM 4360 O O . PHE B 1 245 ? -4.461 20.938 14.438 1 96.5 245 PHE B O 1
ATOM 4367 N N . GLY B 1 246 ? -5.758 22.188 12.969 1 98.25 246 GLY B N 1
ATOM 4368 C CA . GLY B 1 246 ? -4.699 22.234 11.977 1 98.25 246 GLY B CA 1
ATOM 4369 C C . GLY B 1 246 ? -4.535 20.953 11.203 1 98.25 246 GLY B C 1
ATOM 4370 O O . GLY B 1 246 ? -5.484 20.172 11.07 1 98.25 246 GLY B O 1
ATOM 4371 N N . HIS B 1 247 ? -3.443 20.844 10.516 1 98.56 247 HIS B N 1
ATOM 4372 C CA . HIS B 1 247 ? -3.129 19.641 9.734 1 98.56 247 HIS B CA 1
ATOM 4373 C C . HIS B 1 247 ? -1.622 19.453 9.609 1 98.56 247 HIS B C 1
ATOM 4375 O O . HIS B 1 247 ? -0.852 20.391 9.805 1 98.56 247 HIS B O 1
ATOM 4381 N N . VAL B 1 248 ? -1.236 18.25 9.422 1 98.88 248 VAL B N 1
ATOM 4382 C CA . VAL B 1 248 ? 0.166 17.938 9.18 1 98.88 248 VAL B CA 1
ATOM 4383 C C . VAL B 1 248 ? 0.273 16.906 8.062 1 98.88 248 VAL B C 1
ATOM 4385 O O . VAL B 1 248 ? -0.53 15.969 7.992 1 98.88 248 VAL B O 1
ATOM 4388 N N . ALA B 1 249 ? 1.184 17.062 7.172 1 98.94 249 ALA B N 1
ATOM 4389 C CA . ALA B 1 249 ? 1.559 16.125 6.117 1 98.94 249 ALA B CA 1
ATOM 4390 C C . ALA B 1 249 ? 3.068 15.914 6.086 1 98.94 249 ALA B C 1
ATOM 4392 O O . ALA B 1 249 ? 3.83 16.734 6.613 1 98.94 249 ALA B O 1
ATOM 4393 N N . VAL B 1 250 ? 3.498 14.836 5.547 1 98.94 250 VAL B N 1
ATOM 4394 C CA . VAL B 1 250 ? 4.918 14.562 5.336 1 98.94 250 VAL B CA 1
ATOM 4395 C C . VAL B 1 250 ? 5.281 14.82 3.877 1 98.94 250 VAL B C 1
ATOM 4397 O O . VAL B 1 250 ? 4.629 14.305 2.965 1 98.94 250 VAL B O 1
ATOM 4400 N N . ILE B 1 251 ? 6.305 15.641 3.662 1 98.94 251 ILE B N 1
ATOM 4401 C CA . ILE B 1 251 ? 6.797 15.828 2.301 1 98.94 251 ILE B CA 1
ATOM 4402 C C . ILE B 1 251 ? 7.543 14.578 1.848 1 98.94 251 ILE B C 1
ATOM 4404 O O . ILE B 1 251 ? 8.547 14.188 2.455 1 98.94 251 ILE B O 1
ATOM 4408 N N . VAL B 1 252 ? 7.086 13.961 0.712 1 98.75 252 VAL B N 1
ATOM 4409 C CA . VAL B 1 252 ? 7.672 12.695 0.285 1 98.75 252 VAL B CA 1
ATOM 4410 C C . VAL B 1 252 ? 8.281 12.852 -1.106 1 98.75 252 VAL B C 1
ATOM 4412 O O . VAL B 1 252 ? 8.859 11.906 -1.647 1 98.75 252 VAL B O 1
ATOM 4415 N N . GLY B 1 253 ? 8.125 13.992 -1.696 1 98.62 253 GLY B N 1
ATOM 4416 C CA . GLY B 1 253 ? 8.742 14.352 -2.961 1 98.62 253 GLY B CA 1
ATOM 4417 C C . GLY B 1 253 ? 8.844 15.852 -3.174 1 98.62 253 GLY B C 1
ATOM 4418 O O . GLY B 1 253 ? 7.992 16.609 -2.707 1 98.62 253 GLY B O 1
ATOM 4419 N N . VAL B 1 254 ? 9.945 16.25 -3.814 1 98.69 254 VAL B N 1
ATOM 4420 C CA . VAL B 1 254 ? 10.141 17.656 -4.164 1 98.69 254 VAL B CA 1
ATOM 4421 C C . VAL B 1 254 ? 10.5 17.781 -5.645 1 98.69 254 VAL B C 1
ATOM 4423 O O . VAL B 1 254 ? 11.445 17.141 -6.113 1 98.69 254 VAL B O 1
ATOM 4426 N N . THR B 1 255 ? 9.68 18.469 -6.309 1 98.06 255 THR B N 1
ATOM 4427 C CA . THR B 1 255 ? 9.992 18.797 -7.695 1 98.06 255 THR B CA 1
ATOM 4428 C C . THR B 1 255 ? 10.375 20.266 -7.828 1 98.06 255 THR B C 1
ATOM 4430 O O . THR B 1 255 ? 10.461 20.984 -6.828 1 98.06 255 THR B O 1
ATOM 4433 N N . GLU B 1 256 ? 10.641 20.688 -9.07 1 96.38 256 GLU B N 1
ATOM 4434 C CA . GLU B 1 256 ? 10.977 22.094 -9.305 1 96.38 256 GLU B CA 1
ATOM 4435 C C . GLU B 1 256 ? 9.82 23.016 -8.938 1 96.38 256 GLU B C 1
ATOM 4437 O O . GLU B 1 256 ? 10.031 24.125 -8.438 1 96.38 256 GLU B O 1
ATOM 4442 N N . ASN B 1 257 ? 8.578 22.469 -9.094 1 97.88 257 ASN B N 1
ATOM 4443 C CA . ASN B 1 257 ? 7.449 23.391 -8.961 1 97.88 257 ASN B CA 1
ATOM 4444 C C . ASN B 1 257 ? 6.426 22.875 -7.957 1 97.88 257 ASN B C 1
ATOM 4446 O O . ASN B 1 257 ? 5.316 23.406 -7.867 1 97.88 257 ASN B O 1
ATOM 4450 N N . SER B 1 258 ? 6.797 21.75 -7.262 1 98.75 258 SER B N 1
ATOM 4451 C CA . SER B 1 258 ? 5.789 21.219 -6.355 1 98.75 258 SER B CA 1
ATOM 4452 C C . SER B 1 258 ? 6.43 20.359 -5.27 1 98.75 258 SER B C 1
ATOM 4454 O O . SER B 1 258 ? 7.602 19.984 -5.371 1 98.75 258 SER B O 1
ATOM 4456 N N . VAL B 1 259 ? 5.652 20.203 -4.285 1 98.81 259 VAL B N 1
ATOM 4457 C CA . VAL B 1 259 ? 5.961 19.156 -3.318 1 98.81 259 VAL B CA 1
ATOM 4458 C C . VAL B 1 259 ? 4.879 18.078 -3.357 1 98.81 259 VAL B C 1
ATOM 4460 O O . VAL B 1 259 ? 3.701 18.375 -3.574 1 98.81 259 VAL B O 1
ATOM 4463 N N . LEU B 1 260 ? 5.309 16.828 -3.213 1 98.88 260 LEU B N 1
ATOM 4464 C CA . LEU B 1 260 ? 4.41 15.695 -2.998 1 98.88 260 LEU B CA 1
ATOM 4465 C C . LEU B 1 260 ? 4.309 15.359 -1.514 1 98.88 260 LEU B C 1
ATOM 4467 O O . LEU B 1 260 ? 5.324 15.32 -0.812 1 98.88 260 LEU B O 1
ATOM 4471 N N . VAL B 1 261 ? 3.035 15.148 -1.062 1 98.94 261 VAL B N 1
ATOM 4472 C CA . VAL B 1 261 ? 2.891 14.906 0.369 1 98.94 261 VAL B CA 1
ATOM 4473 C C . VAL B 1 261 ? 2.158 13.594 0.599 1 98.94 261 VAL B C 1
ATOM 4475 O O . VAL B 1 261 ? 1.376 13.148 -0.248 1 98.94 261 VAL B O 1
ATOM 4478 N N . ALA B 1 262 ? 2.463 12.914 1.678 1 98.94 262 ALA B N 1
ATOM 4479 C CA . ALA B 1 262 ? 1.733 11.789 2.25 1 98.94 262 ALA B CA 1
ATOM 4480 C C . ALA B 1 262 ? 1.048 12.188 3.555 1 98.94 262 ALA B C 1
ATOM 4482 O O . ALA B 1 262 ? 1.644 12.859 4.395 1 98.94 262 ALA B O 1
ATOM 4483 N N . GLU B 1 263 ? -0.223 11.828 3.672 1 98.88 263 GLU B N 1
ATOM 4484 C CA . GLU B 1 263 ? -1.02 12.281 4.809 1 98.88 263 GLU B CA 1
ATOM 4485 C C . GLU B 1 263 ? -2.273 11.43 4.977 1 98.88 263 GLU B C 1
ATOM 4487 O O . GLU B 1 263 ? -2.656 10.688 4.07 1 98.88 263 GLU B O 1
ATOM 4492 N N . GLN B 1 264 ? -2.771 11.484 6.211 1 98.69 264 GLN B N 1
ATOM 4493 C CA . GLN B 1 264 ? -4.082 10.93 6.535 1 98.69 264 GLN B CA 1
ATOM 4494 C C . GLN B 1 264 ? -5.078 12.031 6.883 1 98.69 264 GLN B C 1
ATOM 4496 O O . GLN B 1 264 ? -4.68 13.141 7.242 1 98.69 264 GLN B O 1
ATOM 4501 N N . ASN B 1 265 ? -6.285 11.797 6.641 1 98.25 265 ASN B N 1
ATOM 4502 C CA . ASN B 1 265 ? -7.438 12.562 7.102 1 98.25 265 ASN B CA 1
ATOM 4503 C C . ASN B 1 265 ? -7.488 13.945 6.453 1 98.25 265 ASN B C 1
ATOM 4505 O O . ASN B 1 265 ? -7.914 14.914 7.082 1 98.25 265 ASN B O 1
ATOM 4509 N N . TRP B 1 266 ? -6.859 14.078 5.305 1 97.88 266 TRP B N 1
ATOM 4510 C CA . TRP B 1 266 ? -7.102 15.266 4.484 1 97.88 266 TRP B CA 1
ATOM 4511 C C . TRP B 1 266 ? -8.43 15.148 3.742 1 97.88 266 TRP B C 1
ATOM 4513 O O . TRP B 1 266 ? -9.383 15.859 4.051 1 97.88 266 TRP B O 1
ATOM 4523 N N . ASP B 1 267 ? -8.555 14.148 2.801 1 96.88 267 ASP B N 1
ATOM 4524 C CA . ASP B 1 267 ? -9.828 13.953 2.115 1 96.88 267 ASP B CA 1
ATOM 4525 C C . ASP B 1 267 ? -10.266 12.492 2.172 1 96.88 267 ASP B C 1
ATOM 4527 O O . ASP B 1 267 ? -11.359 12.148 1.715 1 96.88 267 ASP B O 1
ATOM 4531 N N . ASN B 1 268 ? -9.422 11.625 2.666 1 98.19 268 ASN B N 1
ATOM 4532 C CA . ASN B 1 268 ? -9.695 10.211 2.92 1 98.19 268 ASN B CA 1
ATOM 4533 C C . ASN B 1 268 ? -9.961 9.453 1.626 1 98.19 268 ASN B C 1
ATOM 4535 O O . ASN B 1 268 ? -10.625 8.414 1.638 1 98.19 268 ASN B O 1
ATOM 4539 N N . LYS B 1 269 ? -9.477 10.016 0.508 1 98.25 269 LYS B N 1
ATOM 4540 C CA . LYS B 1 269 ? -9.539 9.328 -0.779 1 98.25 269 LYS B CA 1
ATOM 4541 C C . LYS B 1 269 ? -8.297 8.484 -1.014 1 98.25 269 LYS B C 1
ATOM 4543 O O . LYS B 1 269 ? -7.223 8.789 -0.488 1 98.25 269 LYS B O 1
ATOM 4548 N N . MET B 1 270 ? -8.531 7.406 -1.758 1 98.5 270 MET B N 1
ATOM 4549 C CA . MET B 1 270 ? -7.371 6.641 -2.205 1 98.5 270 MET B CA 1
ATOM 4550 C C . MET B 1 270 ? -6.352 7.543 -2.889 1 98.5 270 MET B C 1
ATOM 4552 O O . MET B 1 270 ? -6.719 8.406 -3.691 1 98.5 270 MET B O 1
ATOM 4556 N N . TRP B 1 271 ? -5.066 7.375 -2.514 1 98.75 271 TRP B N 1
ATOM 4557 C CA . TRP B 1 271 ? -4.012 8.148 -3.158 1 98.75 271 TRP B CA 1
ATOM 4558 C C . TRP B 1 271 ? -3.93 7.82 -4.645 1 98.75 271 TRP B C 1
ATOM 4560 O O . TRP B 1 271 ? -4.305 6.727 -5.07 1 98.75 271 TRP B O 1
ATOM 4570 N N . PRO B 1 272 ? -3.49 8.75 -5.445 1 97.19 272 PRO B N 1
ATOM 4571 C CA . PRO B 1 272 ? -3.555 8.594 -6.902 1 97.19 272 PRO B CA 1
ATOM 4572 C C . PRO B 1 272 ? -2.764 7.387 -7.398 1 97.19 272 PRO B C 1
ATOM 4574 O O . PRO B 1 272 ? -1.653 7.133 -6.926 1 97.19 272 PRO B O 1
ATOM 4577 N N . GLY B 1 273 ? -3.324 6.66 -8.367 1 91.94 273 GLY B N 1
ATOM 4578 C CA . GLY B 1 273 ? -2.658 5.566 -9.062 1 91.94 273 GLY B CA 1
ATOM 4579 C C . GLY B 1 273 ? -1.757 6.039 -10.188 1 91.94 273 GLY B C 1
ATOM 4580 O O . GLY B 1 273 ? -1.821 7.199 -10.602 1 91.94 273 GLY B O 1
ATOM 4581 N N . PRO B 1 274 ? -0.941 5.117 -10.625 1 89.69 274 PRO B N 1
ATOM 4582 C CA . PRO B 1 274 ? -0.818 3.713 -10.219 1 89.69 274 PRO B CA 1
ATOM 4583 C C . PRO B 1 274 ? 0.151 3.518 -9.055 1 89.69 274 PRO B C 1
ATOM 4585 O O . PRO B 1 274 ? 0.229 2.424 -8.492 1 89.69 274 PRO B O 1
ATOM 4588 N N . TYR B 1 275 ? 0.871 4.598 -8.664 1 92.88 275 TYR B N 1
ATOM 4589 C CA . TYR B 1 275 ? 1.956 4.398 -7.711 1 92.88 275 TYR B CA 1
ATOM 4590 C C . TYR B 1 275 ? 1.447 4.5 -6.281 1 92.88 275 TYR B C 1
ATOM 4592 O O . TYR B 1 275 ? 2.061 3.957 -5.355 1 92.88 275 TYR B O 1
ATOM 4600 N N . HIS B 1 276 ? 0.314 5.246 -6.07 1 97.69 276 HIS B N 1
ATOM 4601 C CA . HIS B 1 276 ? -0.292 5.422 -4.754 1 97.69 276 HIS B CA 1
ATOM 4602 C C . HIS B 1 276 ? 0.753 5.801 -3.711 1 97.69 276 HIS B C 1
ATOM 4604 O O . HIS B 1 276 ? 0.719 5.305 -2.582 1 97.69 276 HIS B O 1
ATOM 4610 N N . ASN B 1 277 ? 1.765 6.598 -4.082 1 97.75 277 ASN B N 1
ATOM 4611 C CA . ASN B 1 277 ? 2.906 6.84 -3.203 1 97.75 277 ASN B CA 1
ATOM 4612 C C . ASN B 1 277 ? 2.885 8.25 -2.631 1 97.75 277 ASN B C 1
ATOM 4614 O O . ASN B 1 277 ? 3.84 8.68 -1.979 1 97.75 277 ASN B O 1
ATOM 4618 N N . HIS B 1 278 ? 1.85 8.938 -2.902 1 98.62 278 HIS B N 1
ATOM 4619 C CA . HIS B 1 278 ? 1.586 10.25 -2.324 1 98.62 278 HIS B CA 1
ATOM 4620 C C . HIS B 1 278 ? 0.099 10.586 -2.369 1 98.62 278 HIS B C 1
ATOM 4622 O O . HIS B 1 278 ? -0.637 10.047 -3.201 1 98.62 278 HIS B O 1
ATOM 4628 N N . SER B 1 279 ? -0.277 11.469 -1.463 1 98.75 279 SER B N 1
ATOM 4629 C CA . SER B 1 279 ? -1.677 11.875 -1.363 1 98.75 279 SER B CA 1
ATOM 4630 C C . SER B 1 279 ? -2 12.992 -2.344 1 98.75 279 SER B C 1
ATOM 4632 O O . SER B 1 279 ? -3 12.93 -3.062 1 98.75 279 SER B O 1
ATOM 4634 N N . ARG B 1 280 ? -1.119 14.008 -2.352 1 98.62 280 ARG B N 1
ATOM 4635 C CA . ARG B 1 280 ? -1.356 15.203 -3.16 1 98.62 280 ARG B CA 1
ATOM 4636 C C . ARG B 1 280 ? -0.043 15.812 -3.641 1 98.62 280 ARG B C 1
ATOM 4638 O O . ARG B 1 280 ? 1.019 15.531 -3.08 1 98.62 280 ARG B O 1
ATOM 4645 N N . GLU B 1 281 ? -0.217 16.484 -4.695 1 98.56 281 GLU B N 1
ATOM 4646 C CA . GLU B 1 281 ? 0.831 17.375 -5.18 1 98.56 281 GLU B CA 1
ATOM 4647 C C . GLU B 1 281 ? 0.454 18.844 -4.965 1 98.56 281 GLU B C 1
ATOM 4649 O O . GLU B 1 281 ? -0.618 19.281 -5.387 1 98.56 281 GLU B O 1
ATOM 4654 N N . ILE B 1 282 ? 1.3 19.578 -4.25 1 98.81 282 ILE B N 1
ATOM 4655 C CA . ILE B 1 282 ? 1.014 20.969 -3.902 1 98.81 282 ILE B CA 1
ATOM 4656 C C . ILE B 1 282 ? 1.991 21.891 -4.625 1 98.81 282 ILE B C 1
ATOM 4658 O O . ILE B 1 282 ? 3.201 21.656 -4.621 1 98.81 282 ILE B O 1
ATOM 4662 N N . HIS B 1 283 ? 1.502 22.953 -5.117 1 98.69 283 HIS B N 1
ATOM 4663 C CA . HIS B 1 283 ? 2.307 23.891 -5.895 1 98.69 283 HIS B CA 1
ATOM 4664 C C . HIS B 1 283 ? 3.338 24.594 -5.016 1 98.69 283 HIS B C 1
ATOM 4666 O O . HIS B 1 283 ? 3.035 24.984 -3.891 1 98.69 283 HIS B O 1
ATOM 4672 N N . MET B 1 284 ? 4.531 24.703 -5.605 1 98.69 284 MET B N 1
ATOM 4673 C CA . MET B 1 284 ? 5.621 25.422 -4.957 1 98.69 284 MET B CA 1
ATOM 4674 C C . MET B 1 284 ? 6.297 26.375 -5.93 1 98.69 284 MET B C 1
ATOM 4676 O O . MET B 1 284 ? 6.523 26.031 -7.09 1 98.69 284 MET B O 1
ATOM 4680 N N . LEU B 1 285 ? 6.586 27.609 -5.477 1 97.56 285 LEU B N 1
ATOM 4681 C CA . LEU B 1 285 ? 7.316 28.594 -6.262 1 97.56 285 LEU B CA 1
ATOM 4682 C C . LEU B 1 285 ? 8.633 28.969 -5.59 1 97.56 285 LEU B C 1
ATOM 4684 O O . LEU B 1 285 ? 8.664 29.266 -4.395 1 97.56 285 LEU B O 1
ATOM 4688 N N . HIS B 1 286 ? 9.672 28.828 -6.293 1 97.19 286 HIS B N 1
ATOM 4689 C CA . HIS B 1 286 ? 10.961 29.344 -5.848 1 97.19 286 HIS B CA 1
ATOM 4690 C C . HIS B 1 286 ? 11.227 30.719 -6.426 1 97.19 286 HIS B C 1
ATOM 4692 O O . HIS B 1 286 ? 11.266 30.891 -7.648 1 97.19 286 HIS B O 1
ATOM 4698 N N . SER B 1 287 ? 11.359 31.688 -5.551 1 94.94 287 SER B N 1
ATOM 4699 C CA . SER B 1 287 ? 11.75 33.031 -5.965 1 94.94 287 SER B CA 1
ATOM 4700 C C . SER B 1 287 ? 13.273 33.188 -5.996 1 94.94 287 SER B C 1
ATOM 4702 O O . SER B 1 287 ? 13.914 33.25 -4.949 1 94.94 287 SER B O 1
ATOM 4704 N N . PRO B 1 288 ? 13.797 33.281 -7.191 1 92.06 288 PRO B N 1
ATOM 4705 C CA . PRO B 1 288 ? 15.258 33.406 -7.25 1 92.06 288 PRO B CA 1
ATOM 4706 C C . PRO B 1 288 ? 15.742 34.75 -6.688 1 92.06 288 PRO B C 1
ATOM 4708 O O . PRO B 1 288 ? 16.859 34.844 -6.188 1 92.06 288 PRO B O 1
ATOM 4711 N N . ILE B 1 289 ? 14.914 35.75 -6.75 1 92.81 289 ILE B N 1
ATOM 4712 C CA . ILE B 1 289 ? 15.297 37.094 -6.285 1 92.81 289 ILE B CA 1
ATOM 4713 C C . ILE B 1 289 ? 15.477 37.062 -4.77 1 92.81 289 ILE B C 1
ATOM 4715 O O . ILE B 1 289 ? 16.484 37.531 -4.25 1 92.81 289 ILE B O 1
ATOM 4719 N N . ASN B 1 290 ? 14.625 36.469 -4.078 1 92.75 290 ASN B N 1
ATOM 4720 C CA . ASN B 1 290 ? 14.672 36.438 -2.619 1 92.75 290 ASN B CA 1
ATOM 4721 C C . ASN B 1 290 ? 15.227 35.125 -2.105 1 92.75 290 ASN B C 1
ATOM 4723 O O . ASN B 1 290 ? 15.469 34.969 -0.907 1 92.75 290 ASN B O 1
ATOM 4727 N N . ASP B 1 291 ? 15.43 34.156 -3.055 1 96.5 291 ASP B N 1
ATOM 4728 C CA . ASP B 1 291 ? 15.844 32.781 -2.703 1 96.5 291 ASP B CA 1
ATOM 4729 C C . ASP B 1 291 ? 14.922 32.188 -1.639 1 96.5 291 ASP B C 1
ATOM 4731 O O . ASP B 1 291 ? 15.391 31.734 -0.591 1 96.5 291 ASP B O 1
ATOM 4735 N N . ALA B 1 292 ? 13.672 32.281 -1.843 1 97.88 292 ALA B N 1
ATOM 4736 C CA . ALA B 1 292 ? 12.617 31.812 -0.94 1 97.88 292 ALA B CA 1
ATOM 4737 C C . ALA B 1 292 ? 11.711 30.797 -1.63 1 97.88 292 ALA B C 1
ATOM 4739 O O . ALA B 1 292 ? 11.508 30.859 -2.844 1 97.88 292 ALA B O 1
ATOM 4740 N N . TYR B 1 293 ? 11.25 29.844 -0.904 1 98.5 293 TYR B N 1
ATOM 4741 C CA . TYR B 1 293 ? 10.305 28.844 -1.379 1 98.5 293 TYR B CA 1
ATOM 4742 C C . TYR B 1 293 ? 8.922 29.047 -0.771 1 98.5 293 TYR B C 1
ATOM 4744 O O . TYR B 1 293 ? 8.797 29.219 0.443 1 98.5 293 TYR B O 1
ATOM 4752 N N . ASN B 1 294 ? 7.969 29.125 -1.62 1 98.5 294 ASN B N 1
ATOM 4753 C CA . ASN B 1 294 ? 6.586 29.297 -1.183 1 98.5 294 ASN B CA 1
ATOM 4754 C C . ASN B 1 294 ? 5.699 28.156 -1.659 1 98.5 294 ASN B C 1
ATOM 4756 O O . ASN B 1 294 ? 5.578 27.922 -2.863 1 98.5 294 ASN B O 1
ATOM 4760 N N . ILE B 1 295 ? 5.105 27.391 -0.708 1 98.81 295 ILE B N 1
ATOM 4761 C CA . ILE B 1 295 ? 4.141 26.344 -1.008 1 98.81 295 ILE B CA 1
ATOM 4762 C C . ILE B 1 295 ? 2.721 26.891 -0.86 1 98.81 295 ILE B C 1
ATOM 4764 O O . ILE B 1 295 ? 2.365 27.438 0.185 1 98.81 295 ILE B O 1
ATOM 4768 N N . THR B 1 296 ? 1.926 26.734 -1.875 1 98.44 296 THR B N 1
ATOM 4769 C CA . THR B 1 296 ? 0.611 27.375 -1.896 1 98.44 296 THR B CA 1
ATOM 4770 C C . THR B 1 296 ? -0.487 26.328 -2.082 1 98.44 296 THR B C 1
ATOM 4772 O O . THR B 1 296 ? -0.473 25.578 -3.055 1 98.44 296 THR B O 1
ATOM 4775 N N . GLU B 1 297 ? -1.437 26.359 -1.152 1 97.44 297 GLU B N 1
ATOM 4776 C CA . GLU B 1 297 ? -2.621 25.516 -1.238 1 97.44 297 GLU B CA 1
ATOM 4777 C C . GLU B 1 297 ? -3.732 26.203 -2.033 1 97.44 297 GLU B C 1
ATOM 4779 O O . GLU B 1 297 ? -3.746 27.422 -2.164 1 97.44 297 GLU B O 1
ATOM 4784 N N . GLU B 1 298 ? -4.602 25.359 -2.518 1 93.75 298 GLU B N 1
ATOM 4785 C CA . GLU B 1 298 ? -5.812 25.906 -3.115 1 93.75 298 GLU B CA 1
ATOM 4786 C C . GLU B 1 298 ? -6.77 26.422 -2.047 1 93.75 298 GLU B C 1
ATOM 4788 O O . GLU B 1 298 ? -6.602 26.141 -0.861 1 93.75 298 GLU B O 1
ATOM 4793 N N . ASN B 1 299 ? -7.691 27.281 -2.4 1 93.5 299 ASN B N 1
ATOM 4794 C CA . ASN B 1 299 ? -8.812 27.734 -1.579 1 93.5 299 ASN B CA 1
ATOM 4795 C C . ASN B 1 299 ? -8.328 28.547 -0.38 1 93.5 299 ASN B C 1
ATOM 4797 O O . ASN B 1 299 ? -8.906 28.453 0.706 1 93.5 299 ASN B O 1
ATOM 4801 N N . ASP B 1 300 ? -7.223 29.203 -0.458 1 93.38 300 ASP B N 1
ATOM 4802 C CA . ASP B 1 300 ? -6.695 30.141 0.532 1 93.38 300 ASP B CA 1
ATOM 4803 C C . ASP B 1 300 ? -6.363 29.422 1.84 1 93.38 300 ASP B C 1
ATOM 4805 O O . ASP B 1 300 ? -6.512 30 2.922 1 93.38 300 ASP B O 1
ATOM 4809 N N . ILE B 1 301 ? -6.125 28.125 1.729 1 96.94 301 ILE B N 1
ATOM 4810 C CA . ILE B 1 301 ? -5.648 27.391 2.902 1 96.94 301 ILE B CA 1
ATOM 4811 C C . ILE B 1 301 ? -4.227 27.844 3.24 1 96.94 301 ILE B C 1
ATOM 4813 O O . ILE B 1 301 ? -3.355 27.875 2.367 1 96.94 301 ILE B O 1
ATOM 4817 N N . ILE B 1 302 ? -4.039 28.156 4.496 1 97.94 302 ILE B N 1
ATOM 4818 C CA . ILE B 1 302 ? -2.775 28.734 4.953 1 97.94 302 ILE B CA 1
ATOM 4819 C C . ILE B 1 302 ? -1.836 27.609 5.395 1 97.94 302 ILE B C 1
ATOM 4821 O O . ILE B 1 302 ? -2.262 26.656 6.051 1 97.94 302 ILE B O 1
ATOM 4825 N N . ILE B 1 303 ? -0.582 27.734 5.023 1 98.62 303 ILE B N 1
ATOM 4826 C CA . ILE B 1 303 ? 0.494 26.844 5.461 1 98.62 303 ILE B CA 1
ATOM 4827 C C . ILE B 1 303 ? 1.489 27.625 6.316 1 98.62 303 ILE B C 1
ATOM 4829 O O . ILE B 1 303 ? 1.968 28.688 5.91 1 98.62 303 ILE B O 1
ATOM 4833 N N . ASN B 1 304 ? 1.824 27.125 7.535 1 98.75 304 ASN B N 1
ATOM 4834 C CA . ASN B 1 304 ? 2.854 27.75 8.359 1 98.75 304 ASN B CA 1
ATOM 4835 C C . ASN B 1 304 ? 4.238 27.609 7.73 1 98.75 304 ASN B C 1
ATOM 4837 O O . ASN B 1 304 ? 4.992 28.594 7.672 1 98.75 304 ASN B O 1
ATOM 4841 N N . GLY B 1 305 ? 4.613 26.531 7.301 1 98.88 305 GLY B N 1
ATOM 4842 C CA . GLY B 1 305 ? 5.926 26.141 6.824 1 98.88 305 GLY B CA 1
ATOM 4843 C C . GLY B 1 305 ? 6.238 24.672 7.066 1 98.88 305 GLY B C 1
ATOM 4844 O O . GLY B 1 305 ? 5.328 23.844 7.113 1 98.88 305 GLY B O 1
ATOM 4845 N N . TRP B 1 306 ? 7.453 24.344 7.043 1 98.88 306 TRP B N 1
ATOM 4846 C CA . TRP B 1 306 ? 7.828 22.938 7.25 1 98.88 306 TRP B CA 1
ATOM 4847 C C . TRP B 1 306 ? 8.914 22.828 8.312 1 98.88 306 TRP B C 1
ATOM 4849 O O . TRP B 1 306 ? 9.578 23.812 8.648 1 98.88 306 TRP B O 1
ATOM 4859 N N . MET B 1 307 ? 8.945 21.625 8.93 1 98.69 307 MET B N 1
ATOM 4860 C CA . MET B 1 307 ? 9.836 21.359 10.055 1 98.69 307 MET B CA 1
ATOM 4861 C C . MET B 1 307 ? 10.742 20.172 9.758 1 98.69 307 MET B C 1
ATOM 4863 O O . MET B 1 307 ? 10.328 19.219 9.102 1 98.69 307 MET B O 1
ATOM 4867 N N . ARG B 1 308 ? 11.953 20.266 10.336 1 98.12 308 ARG B N 1
ATOM 4868 C CA . ARG B 1 308 ? 13.008 19.297 10.07 1 98.12 308 ARG B CA 1
ATOM 4869 C C . ARG B 1 308 ? 13.891 19.094 11.297 1 98.12 308 ARG B C 1
ATOM 4871 O O . ARG B 1 308 ? 14.141 20.047 12.055 1 98.12 308 ARG B O 1
ATOM 4878 N N . TYR B 1 309 ? 14.258 17.859 11.516 1 96.94 309 TYR B N 1
ATOM 4879 C CA . TYR B 1 309 ? 15.281 17.625 12.531 1 96.94 309 TYR B CA 1
ATOM 4880 C C . TYR B 1 309 ? 16.578 17.125 11.898 1 96.94 309 TYR B C 1
ATOM 4882 O O . TYR B 1 309 ? 16.578 16.656 10.766 1 96.94 309 TYR B O 1
ATOM 4890 N N . THR B 1 310 ? 17.703 17.453 12.508 1 88.94 310 THR B N 1
ATOM 4891 C CA . THR B 1 310 ? 19.016 16.984 12.07 1 88.94 310 THR B CA 1
ATOM 4892 C C . THR B 1 310 ? 19.734 16.266 13.203 1 88.94 310 THR B C 1
ATOM 4894 O O . THR B 1 310 ? 19.297 16.312 14.359 1 88.94 310 THR B O 1
ATOM 4897 N N . THR B 1 311 ? 20.547 15.375 12.742 1 78.44 311 THR B N 1
ATOM 4898 C CA . THR B 1 311 ? 21.375 14.766 13.781 1 78.44 311 THR B CA 1
ATOM 4899 C C . THR B 1 311 ? 22.75 15.43 13.812 1 78.44 311 THR B C 1
ATOM 4901 O O . THR B 1 311 ? 23.266 15.852 12.781 1 78.44 311 THR B O 1
ATOM 4904 N N . THR B 1 312 ? 23.094 15.969 14.977 1 62.03 312 THR B N 1
ATOM 4905 C CA . THR B 1 312 ? 24.438 16.5 15.172 1 62.03 312 THR B CA 1
ATOM 4906 C C . THR B 1 312 ? 25.469 15.383 15.188 1 62.03 312 THR B C 1
ATOM 4908 O O . THR B 1 312 ? 25.188 14.273 15.625 1 62.03 312 THR B O 1
#

Solvent-accessible surface area (backbone atoms only — not comparable to full-atom values): 36884 Å² total; per-residue (Å²): 135,88,79,84,87,81,86,82,85,86,85,87,84,94,85,94,87,90,89,85,95,83,96,84,86,94,83,98,83,88,92,82,92,81,89,89,79,92,72,82,78,87,80,78,86,78,85,80,85,88,86,88,87,85,89,84,82,85,92,71,65,73,67,50,54,61,47,45,54,53,45,47,52,49,46,50,50,46,48,50,50,50,49,52,48,48,50,50,48,48,50,50,48,51,49,45,46,53,43,42,48,51,42,36,64,67,61,50,58,54,85,79,60,62,56,88,61,66,64,57,64,86,36,70,28,58,71,64,36,50,25,33,27,50,81,80,42,70,29,35,14,24,13,41,72,84,58,75,68,89,39,73,38,60,44,84,96,64,80,41,75,31,36,50,48,35,36,22,52,18,44,47,34,41,41,23,53,73,63,23,59,86,55,36,24,41,64,78,92,64,93,32,40,30,50,57,76,74,49,58,51,31,32,33,80,88,64,49,74,35,56,35,44,72,25,51,51,47,34,27,39,93,78,60,22,60,77,87,50,67,62,23,36,38,34,19,48,62,42,73,87,89,20,78,40,24,38,37,31,29,25,69,35,74,56,91,50,28,36,27,27,34,57,17,39,77,74,23,56,67,21,51,77,88,68,17,49,34,55,48,76,39,44,30,48,69,38,78,88,61,49,18,39,34,66,53,54,73,92,81,47,67,59,52,24,38,34,45,53,59,79,131,137,86,87,87,96,88,95,83,94,86,92,95,82,94,85,86,92,82,94,75,90,88,85,90,80,85,76,87,93,82,90,81,87,88,90,84,81,94,76,85,80,88,84,78,81,83,86,82,85,88,86,88,88,85,88,82,87,85,94,74,69,71,69,53,55,62,48,46,53,54,46,47,51,49,47,49,52,46,48,49,50,50,50,52,49,47,49,51,47,48,50,51,48,51,50,46,47,53,43,42,49,49,42,35,63,69,62,50,57,53,85,79,59,63,56,88,60,66,64,56,66,88,37,69,28,59,71,65,37,50,25,33,29,51,82,82,44,70,28,35,13,24,14,41,72,85,58,75,68,90,40,74,39,60,42,83,98,63,81,41,75,30,36,49,47,33,37,21,52,20,44,46,34,41,40,24,52,73,62,22,58,86,55,36,24,40,64,76,91,62,92,31,40,31,50,56,76,73,49,57,49,30,31,32,80,86,65,51,74,34,58,34,43,72,26,51,52,48,33,27,39,92,79,60,21,58,77,85,50,68,62,22,38,37,34,18,48,62,43,75,88,87,20,76,38,24,36,36,31,29,26,68,35,74,57,90,49,28,35,28,25,36,56,19,38,77,74,22,55,67,22,51,78,90,67,16,49,36,56,46,77,40,44,29,47,68,38,78,89,61,48,17,39,34,67,52,54,73,91,80,49,68,59,52,26,37,34,46,53,60,80,131